Protein AF-0000000077092353 (afdb_homodimer)

Organism: NCBI:txid85056

Foldseek 3Di:
DKDKKWFWWLQAAPRDTDIDIDIADDAEQQKWKWFWFKFWDDVVQLCQSNCLQHLFDPRAADTFLTKGFTCDHHNNYDPDDGGAIKTAGFFQFAPCPDPCNVVLFRCVHPVHTHTQFRGADPPDRHTHYHSSIRMHMGGNLRMAHFQPVADRQLASLCRFLVQLLLVVCVVLPQAAPAEEEEEDDASNRLNNLQLSVLRNYAYEYEDQDPVCVVVSVVSPHPYYANLPDPVSLVVLFQPHQEYEYADQAADECLSVLRNHHQQHEYEYSHHYSDYHDDDDPCSCVVRVYYYYYTYGGGSVSSNVSSVSCSVVVDGADEDEDESVCVSVVSVCVVVCNTRHIYMYRSVRSVD/DKDKKWFWWLQAAPRDTDIDIDIADDAEQQKWKWFWFKFWDDVVQLCLSNCLQHLFDPRAADTFLTKGFTCDHHNNYDPDDGGAIKTAGFFQFAPCPDPCNVVLFRCVHPVHTHTQFRGADPPDRHTHYHSSIRMHMGGNLRMAHFQPVADRQLASLCRFLVQLLLVVCVVLPQAAPAEEEEEDDAQNRLNNLLLSVLRNYAYEYEDQDPVCQVVSVVSPHPYYANLPDPVSLVVLFQPHQEYEYADQAADECLSVLRNHHQQHEYEYSHHYSDHHDDDDPCSCVVRVYYYYYTYGGGRVSSNVSSVSCSVVVDGADEDEDESVCVSVVSVCVVVSNTRHIYMYRSVRSVD

pLDDT: mean 97.1, std 2.72, range [76.69, 98.94]

Sequence (702 aa):
MATNAKGYAAPSAKAPLAPFSFQRRAVGADDVSIKILFCGVCHSDIHQARDEWGGSLFPMVPGHEIVGQVTSVGANVKKFKVGDTAGVGCMVDSCEKCVECKKGLEQFCVEGSTSTYGSRARGSNEPTYGGYSDHIVVKESFVLRIPSNLNLAATAPLLCAGITTYSPLRHWGTKAGTKVGVVGLGGLGHMAVKIAKAMGAEVTVFTTSESKREAARLLGADHVIISKDPEQMKAVKNTLNLIIDTVGNTHDLSPYINALTTDGVHVLVGLPENPNPPVSSYLLIRGRKSISGSLIGGIPETQEMLDFCGKHNIVSDIELISMDYINTAYERVTKSDVRYRFVIDMATIGQMATNAKGYAAPSAKAPLAPFSFQRRAVGADDVSIKILFCGVCHSDIHQARDEWGGSLFPMVPGHEIVGQVTSVGANVKKFKVGDTAGVGCMVDSCEKCVECKKGLEQFCVEGSTSTYGSRARGSNEPTYGGYSDHIVVKESFVLRIPSNLNLAATAPLLCAGITTYSPLRHWGTKAGTKVGVVGLGGLGHMAVKIAKAMGAEVTVFTTSESKREAARLLGADHVIISKDPEQMKAVKNTLNLIIDTVGNTHDLSPYINALTTDGVHVLVGLPENPNPPVSSYLLIRGRKSISGSLIGGIPETQEMLDFCGKHNIVSDIELISMDYINTAYERVTKSDVRYRFVIDMATIGQ

Solvent-accessible surface area (backbone atoms only — not comparable to full-atom values): 34807 Å² total; per-residue (Å²): 107,65,40,86,36,49,30,36,22,20,65,40,70,65,41,70,66,36,84,39,77,49,77,41,70,42,73,42,50,50,16,32,29,32,40,35,45,25,22,23,60,54,70,65,44,52,37,46,44,44,35,65,81,58,85,58,49,68,68,28,25,43,28,35,11,26,25,26,33,27,70,42,65,19,84,68,47,78,91,66,52,70,70,38,58,35,29,36,26,56,43,44,48,51,76,69,68,43,77,35,25,70,71,39,29,32,68,52,21,83,85,45,47,25,37,26,32,63,32,47,41,87,99,52,83,47,68,29,60,19,39,43,25,45,50,49,68,38,38,48,86,38,51,35,74,57,52,82,88,48,61,62,65,30,41,12,40,36,42,44,35,36,22,35,39,45,38,54,42,57,74,74,60,60,27,70,76,37,29,35,32,33,35,36,80,44,53,41,23,51,40,35,39,40,52,41,36,72,46,40,27,47,32,33,36,35,34,85,51,75,84,46,46,63,57,41,44,75,49,51,35,74,40,73,37,46,68,81,38,66,68,55,48,59,72,41,47,48,60,23,48,35,31,48,31,44,48,44,59,62,51,77,55,57,73,60,56,51,18,29,24,73,64,8,37,40,30,34,58,29,67,36,87,50,58,34,63,57,59,53,54,62,69,22,17,68,34,36,16,32,44,32,16,34,44,63,45,15,59,61,53,37,44,49,46,42,52,50,25,47,76,67,70,56,64,52,56,58,43,82,38,49,46,80,45,46,64,59,49,55,56,29,53,79,64,69,59,60,66,36,30,45,25,30,38,36,86,31,63,86,97,108,63,43,87,36,51,31,38,21,20,66,39,71,67,41,69,65,38,84,39,78,49,78,40,71,43,73,43,50,49,16,33,27,29,40,35,45,24,22,20,61,53,71,66,43,53,38,46,43,44,37,66,80,59,85,58,50,69,68,28,24,44,30,36,11,26,24,27,34,27,70,42,64,19,85,69,46,79,90,66,52,67,69,38,60,34,29,36,28,55,43,45,50,50,76,67,68,42,77,35,24,70,72,39,29,33,68,54,21,82,84,44,46,25,36,26,33,63,31,47,41,86,98,51,84,48,68,29,59,19,39,43,26,45,52,51,70,38,38,49,87,37,52,35,76,58,53,83,88,50,62,60,65,32,41,11,41,37,42,43,35,37,23,35,39,46,37,53,41,58,74,73,60,59,28,70,77,35,30,35,32,34,34,37,79,42,54,42,22,52,41,35,39,39,51,42,37,74,45,40,28,47,31,34,36,34,34,85,51,77,84,46,46,64,59,42,43,73,50,50,33,74,39,74,36,46,67,81,37,65,69,55,49,59,71,40,47,48,61,22,48,35,31,48,31,44,47,45,59,64,52,77,57,57,74,60,57,52,20,29,24,74,65,9,38,42,31,34,60,29,66,36,86,50,59,33,63,58,60,52,53,62,70,22,17,69,33,35,17,32,45,32,17,35,43,62,47,16,56,63,52,37,45,52,44,41,51,51,27,48,76,67,69,57,64,53,57,60,43,81,38,48,46,78,45,46,65,59,50,54,54,28,53,78,66,69,60,58,66,36,31,46,25,31,39,36,85,31,62,87,95

Radius of gyration: 29.46 Å; Cα contacts (8 Å, |Δi|>4): 1839; chains: 2; bounding box: 55×90×65 Å

Structure (mmCIF, N/CA/C/O backbone):
data_AF-0000000077092353-model_v1
#
loop_
_entity.id
_entity.type
_entity.pdbx_description
1 polymer 'NADP-dependent alcohol hydrogenase, putative'
#
loop_
_atom_site.group_PDB
_atom_site.id
_atom_site.type_symbol
_atom_site.label_atom_id
_atom_site.label_alt_id
_atom_site.label_comp_id
_atom_site.label_asym_id
_atom_site.label_entity_id
_atom_site.label_seq_id
_atom_site.pdbx_PDB_ins_code
_atom_site.Cartn_x
_atom_site.Cartn_y
_atom_site.Cartn_z
_atom_site.occupancy
_atom_site.B_iso_or_equiv
_atom_site.auth_seq_id
_atom_site.auth_comp_id
_atom_site.auth_asym_id
_atom_site.auth_atom_id
_atom_site.pdbx_PDB_model_num
ATOM 1 N N . MET A 1 1 ? 15.68 43.375 14.664 1 88.12 1 MET A N 1
ATOM 2 C CA . MET A 1 1 ? 15.969 42.875 15.992 1 88.12 1 MET A CA 1
ATOM 3 C C . MET A 1 1 ? 14.93 41.844 16.422 1 88.12 1 MET A C 1
ATOM 5 O O . MET A 1 1 ? 13.812 41.844 15.898 1 88.12 1 MET A O 1
ATOM 9 N N . ALA A 1 2 ? 15.312 40.969 17.297 1 92.81 2 ALA A N 1
ATOM 10 C CA . ALA A 1 2 ? 14.344 40.031 17.875 1 92.81 2 ALA A CA 1
ATOM 11 C C . ALA A 1 2 ? 13.211 40.812 18.562 1 92.81 2 ALA A C 1
ATOM 13 O O . ALA A 1 2 ? 13.375 41.969 18.953 1 92.81 2 ALA A O 1
ATOM 14 N N . THR A 1 3 ? 12.023 40.156 18.578 1 95.56 3 THR A N 1
ATOM 15 C CA . THR A 1 3 ? 10.859 40.812 19.188 1 95.56 3 THR A CA 1
ATOM 16 C C . THR A 1 3 ? 10.281 39.938 20.297 1 95.56 3 THR A C 1
ATOM 18 O O . THR A 1 3 ? 10.359 38.719 20.234 1 95.56 3 THR A O 1
ATOM 21 N N . ASN A 1 4 ? 9.68 40.656 21.312 1 96.62 4 ASN A N 1
ATOM 22 C CA . ASN A 1 4 ? 8.992 39.938 22.375 1 96.62 4 ASN A CA 1
ATOM 23 C C . ASN A 1 4 ? 7.645 39.375 21.906 1 96.62 4 ASN A C 1
ATOM 25 O O . ASN A 1 4 ? 6.852 40.094 21.297 1 96.62 4 ASN A O 1
ATOM 29 N N . ALA A 1 5 ? 7.469 38.094 22.172 1 96.94 5 ALA A N 1
ATOM 30 C CA . ALA A 1 5 ? 6.211 37.438 21.797 1 96.94 5 ALA A CA 1
ATOM 31 C C . ALA A 1 5 ? 5.484 36.906 23.031 1 96.94 5 ALA A C 1
ATOM 33 O O . ALA A 1 5 ? 6.117 36.5 24 1 96.94 5 ALA A O 1
ATOM 34 N N . LYS A 1 6 ? 4.176 36.969 22.953 1 97.31 6 LYS A N 1
ATOM 35 C CA . LYS A 1 6 ? 3.301 36.375 23.969 1 97.31 6 LYS A CA 1
ATOM 36 C C . LYS A 1 6 ? 2.568 35.156 23.391 1 97.31 6 LYS A C 1
ATOM 38 O O . LYS A 1 6 ? 2.127 35.188 22.25 1 97.31 6 LYS A O 1
ATOM 43 N N . GLY A 1 7 ? 2.52 34.125 24.219 1 97.69 7 GLY A N 1
ATOM 44 C CA . GLY A 1 7 ? 1.808 32.906 23.812 1 97.69 7 GLY A CA 1
ATOM 45 C C . GLY A 1 7 ? 1.433 32.031 24.984 1 97.69 7 GLY A C 1
ATOM 46 O O . GLY A 1 7 ? 1.401 32.469 26.125 1 97.69 7 GLY A O 1
ATOM 47 N N . TYR A 1 8 ? 0.922 30.875 24.672 1 98.56 8 TYR A N 1
ATOM 48 C CA . TYR A 1 8 ? 0.67 29.797 25.625 1 98.56 8 TYR A CA 1
ATOM 49 C C . TYR A 1 8 ? 1.599 28.609 25.359 1 98.56 8 TYR A C 1
ATOM 51 O O . TYR A 1 8 ? 1.812 28.219 24.219 1 98.56 8 TYR A O 1
ATOM 59 N N . ALA A 1 9 ? 2.207 28.109 26.422 1 98.56 9 ALA A N 1
ATOM 60 C CA . ALA A 1 9 ? 3.141 26.984 26.297 1 98.56 9 ALA A CA 1
ATOM 61 C C . ALA A 1 9 ? 2.83 25.891 27.297 1 98.56 9 ALA A C 1
ATOM 63 O O . ALA A 1 9 ? 2.273 26.156 28.359 1 98.56 9 ALA A O 1
ATOM 64 N N . ALA A 1 10 ? 3.041 24.672 26.891 1 98.69 10 ALA A N 1
ATOM 65 C CA . ALA A 1 10 ? 3.209 23.578 27.844 1 98.69 10 ALA A CA 1
ATOM 66 C C . ALA A 1 10 ? 4.609 23.594 28.453 1 98.69 10 ALA A C 1
ATOM 68 O O . ALA A 1 10 ? 5.602 23.406 27.75 1 98.69 10 ALA A O 1
ATOM 69 N N . PRO A 1 11 ? 4.703 23.812 29.75 1 98.31 11 PRO A N 1
ATOM 70 C CA . PRO A 1 11 ? 6.043 23.891 30.328 1 98.31 11 PRO A CA 1
ATOM 71 C C . PRO A 1 11 ? 6.738 22.531 30.391 1 98.31 11 PRO A C 1
ATOM 73 O O . PRO A 1 11 ? 7.969 22.453 30.391 1 98.31 11 PRO A O 1
ATOM 76 N N . SER A 1 12 ? 5.969 21.484 30.531 1 97.75 12 SER A N 1
ATOM 77 C CA . SER A 1 12 ? 6.438 20.094 30.562 1 97.75 12 SER A CA 1
ATOM 78 C C . SER A 1 12 ? 5.375 19.141 30.016 1 97.75 12 SER A C 1
ATOM 80 O O . SER A 1 12 ? 4.234 19.547 29.781 1 97.75 12 SER A O 1
ATOM 82 N N . ALA A 1 13 ? 5.738 17.938 29.781 1 97.5 13 ALA A N 1
ATOM 83 C CA . ALA A 1 13 ? 4.809 16.938 29.266 1 97.5 13 ALA A CA 1
ATOM 84 C C . ALA A 1 13 ? 3.559 16.844 30.141 1 97.5 13 ALA A C 1
ATOM 86 O O . ALA A 1 13 ? 3.654 16.734 31.359 1 97.5 13 ALA A O 1
ATOM 87 N N . LYS A 1 14 ? 2.395 16.953 29.672 1 94.44 14 LYS A N 1
ATOM 88 C CA . LYS A 1 14 ? 1.089 16.75 30.297 1 94.44 14 LYS A CA 1
ATOM 89 C C . LYS A 1 14 ? 0.71 17.953 31.156 1 94.44 14 LYS A C 1
ATOM 91 O O . LYS A 1 14 ? -0.398 18 31.703 1 94.44 14 LYS A O 1
ATOM 96 N N . ALA A 1 15 ? 1.616 18.891 31.25 1 98.06 15 ALA A N 1
ATOM 97 C CA . ALA A 1 15 ? 1.253 20.109 31.984 1 98.06 15 ALA A CA 1
ATOM 98 C C . ALA A 1 15 ? 0.26 20.953 31.188 1 98.06 15 ALA A C 1
ATOM 100 O O . ALA A 1 15 ? 0.341 21.031 29.969 1 98.06 15 ALA A O 1
ATOM 101 N N . PRO A 1 16 ? -0.647 21.594 31.938 1 98 16 PRO A N 1
ATOM 102 C CA . PRO A 1 16 ? -1.563 22.484 31.219 1 98 16 PRO A CA 1
ATOM 103 C C . PRO A 1 16 ? -0.845 23.656 30.531 1 98 16 PRO A C 1
ATOM 105 O O . PRO A 1 16 ? 0.17 24.141 31.047 1 98 16 PRO A O 1
ATOM 108 N N . LEU A 1 17 ? -1.395 24.062 29.469 1 98.44 17 LEU A N 1
ATOM 109 C CA . LEU A 1 17 ? -0.871 25.25 28.797 1 98.44 17 LEU A CA 1
ATOM 110 C C . LEU A 1 17 ? -1.058 26.484 29.656 1 98.44 17 LEU A C 1
ATOM 112 O O . LEU A 1 17 ? -2.088 26.641 30.312 1 98.44 17 LEU A O 1
ATOM 116 N N . ALA A 1 18 ? -0.06 27.328 29.625 1 97.56 18 ALA A N 1
ATOM 117 C CA . ALA A 1 18 ? -0.072 28.547 30.438 1 97.56 18 ALA A CA 1
ATOM 118 C C . ALA A 1 18 ? 0.568 29.703 29.672 1 97.56 18 ALA A C 1
ATOM 120 O O . ALA A 1 18 ? 1.308 29.5 28.719 1 97.56 18 ALA A O 1
ATOM 121 N N . PRO A 1 19 ? 0.219 30.938 30.094 1 97.69 19 PRO A N 1
ATOM 122 C CA . PRO A 1 19 ? 0.863 32.094 29.453 1 97.69 19 PRO A CA 1
ATOM 123 C C . PRO A 1 19 ? 2.387 31.984 29.469 1 97.69 19 PRO A C 1
ATOM 125 O O . PRO A 1 19 ? 2.975 31.531 30.453 1 97.69 19 PRO A O 1
ATOM 128 N N . PHE A 1 20 ? 2.967 32.375 28.422 1 97.62 20 PHE A N 1
ATOM 129 C CA . PHE A 1 20 ? 4.402 32.25 28.203 1 97.62 20 PHE A CA 1
ATOM 130 C C . PHE A 1 20 ? 4.941 33.406 27.359 1 97.62 20 PHE A C 1
ATOM 132 O O . PHE A 1 20 ? 4.344 33.75 26.344 1 97.62 20 PHE A O 1
ATOM 139 N N . SER A 1 21 ? 6.023 34.031 27.828 1 97.5 21 SER A N 1
ATOM 140 C CA . SER A 1 21 ? 6.719 35.062 27.062 1 97.5 21 SER A CA 1
ATOM 141 C C . SER A 1 21 ? 8.039 34.531 26.516 1 97.5 21 SER A C 1
ATOM 143 O O . SER A 1 21 ? 8.781 33.844 27.203 1 97.5 21 SER A O 1
ATOM 145 N N . PHE A 1 22 ? 8.273 34.875 25.281 1 96.75 22 PHE A N 1
ATOM 146 C CA . PHE A 1 22 ? 9.492 34.406 24.641 1 96.75 22 PHE A CA 1
ATOM 147 C C . PHE A 1 22 ? 9.922 35.375 23.547 1 96.75 22 PHE A C 1
ATOM 149 O O . PHE A 1 22 ? 9.281 36.406 23.344 1 96.75 22 PHE A O 1
ATOM 156 N N . GLN A 1 23 ? 11.039 35.062 22.891 1 95.62 23 GLN A N 1
ATOM 157 C CA . GLN A 1 23 ? 11.539 35.938 21.828 1 95.62 23 GLN A CA 1
ATOM 158 C C . GLN A 1 23 ? 11.352 35.281 20.469 1 95.62 23 GLN A C 1
ATOM 160 O O . GLN A 1 23 ? 11.531 34.062 20.312 1 95.62 23 GLN A O 1
ATOM 165 N N . ARG A 1 24 ? 10.898 36.125 19.484 1 96.19 24 ARG A N 1
ATOM 166 C CA . ARG A 1 24 ? 10.945 35.75 18.078 1 96.19 24 ARG A CA 1
ATOM 167 C C . ARG A 1 24 ? 12.164 36.375 17.406 1 96.19 24 ARG A C 1
ATOM 169 O O . ARG A 1 24 ? 12.531 37.5 17.672 1 96.19 24 ARG A O 1
ATOM 176 N N . ARG A 1 25 ? 12.766 35.625 16.562 1 94.81 25 ARG A N 1
ATOM 177 C CA . ARG A 1 25 ? 13.945 36.094 15.852 1 94.81 25 ARG A CA 1
ATOM 178 C C . ARG A 1 25 ? 13.594 37.312 14.992 1 94.81 25 ARG A C 1
ATOM 180 O O . ARG A 1 25 ? 12.43 37.531 14.648 1 94.81 25 ARG A O 1
ATOM 187 N N . ALA A 1 26 ? 14.633 38.094 14.68 1 95.88 26 ALA A N 1
ATOM 188 C CA . ALA A 1 26 ? 14.469 39.219 13.773 1 95.88 26 ALA A CA 1
ATOM 189 C C . ALA A 1 26 ? 14.07 38.75 12.375 1 95.88 26 ALA A C 1
ATOM 191 O O . ALA A 1 26 ? 14.406 37.625 11.969 1 95.88 26 ALA A O 1
ATOM 192 N N . VAL A 1 27 ? 13.344 39.594 11.703 1 97.75 27 VAL A N 1
ATOM 193 C CA . VAL A 1 27 ? 12.977 39.344 10.32 1 97.75 27 VAL A CA 1
ATOM 194 C C . VAL A 1 27 ? 14.211 39.406 9.422 1 97.75 27 VAL A C 1
ATOM 196 O O . VAL A 1 27 ? 14.789 40.469 9.234 1 97.75 27 VAL A O 1
ATOM 199 N N . GLY A 1 28 ? 14.633 38.281 8.906 1 97.06 28 GLY A N 1
ATOM 200 C CA . GLY A 1 28 ? 15.758 38.25 7.984 1 97.06 28 GLY A CA 1
ATOM 201 C C . GLY A 1 28 ? 15.391 38.656 6.574 1 97.06 28 GLY A C 1
ATOM 202 O O . GLY A 1 28 ? 14.227 38.969 6.297 1 97.06 28 GLY A O 1
ATOM 203 N N . ALA A 1 29 ? 16.312 38.594 5.664 1 98 29 ALA A N 1
ATOM 204 C CA . ALA A 1 29 ? 16.156 39.094 4.301 1 98 29 ALA A CA 1
ATOM 205 C C . ALA A 1 29 ? 15.086 38.312 3.551 1 98 29 ALA A C 1
ATOM 207 O O . ALA A 1 29 ? 14.406 38.844 2.676 1 98 29 ALA A O 1
ATOM 208 N N . ASP A 1 30 ? 14.859 37.094 3.936 1 98.12 30 ASP A N 1
ATOM 209 C CA . ASP A 1 30 ? 13.938 36.219 3.197 1 98.12 30 ASP A CA 1
ATOM 210 C C . ASP A 1 30 ? 12.695 35.906 4.027 1 98.12 30 ASP A C 1
ATOM 212 O O . ASP A 1 30 ? 11.961 34.969 3.721 1 98.12 30 ASP A O 1
ATOM 216 N N . ASP A 1 31 ? 12.5 36.656 5.098 1 98.38 31 ASP A N 1
ATOM 217 C CA . ASP A 1 31 ? 11.484 36.312 6.082 1 98.38 31 ASP A CA 1
ATOM 218 C C . ASP A 1 31 ? 10.258 37.188 5.961 1 98.38 31 ASP A C 1
ATOM 220 O O . ASP A 1 31 ? 10.336 38.281 5.387 1 98.38 31 ASP A O 1
ATOM 224 N N . VAL A 1 32 ? 9.219 36.688 6.488 1 98.75 32 VAL A N 1
ATOM 225 C CA . VAL A 1 32 ? 7.945 37.406 6.648 1 98.75 32 VAL A CA 1
ATOM 226 C C . VAL A 1 32 ? 7.488 37.312 8.102 1 98.75 32 VAL A C 1
ATOM 228 O O . VAL A 1 32 ? 7.527 36.25 8.719 1 98.75 32 VAL A O 1
ATOM 231 N N . SER A 1 33 ? 7.137 38.438 8.664 1 98.75 33 SER A N 1
ATOM 232 C CA . SER A 1 33 ? 6.496 38.438 9.977 1 98.75 33 SER A CA 1
ATOM 233 C C . SER A 1 33 ? 4.977 38.531 9.852 1 98.75 33 SER A C 1
ATOM 235 O O . SER A 1 33 ? 4.453 39.312 9.07 1 98.75 33 SER A O 1
ATOM 237 N N . ILE A 1 34 ? 4.289 37.719 10.602 1 98.88 34 ILE A N 1
ATOM 238 C CA . ILE A 1 34 ? 2.838 37.594 10.508 1 98.88 34 ILE A CA 1
ATOM 239 C C . ILE A 1 34 ? 2.221 37.781 11.891 1 98.88 34 ILE A C 1
ATOM 241 O O . ILE A 1 34 ? 2.557 37.062 12.836 1 98.88 34 ILE A O 1
ATOM 245 N N . LYS A 1 35 ? 1.374 38.781 12.008 1 98.88 35 LYS A N 1
ATOM 246 C CA . LYS A 1 35 ? 0.484 38.812 13.164 1 98.88 35 LYS A CA 1
ATOM 247 C C . LYS A 1 35 ? -0.569 37.719 13.086 1 98.88 35 LYS A C 1
ATOM 249 O O . LYS A 1 35 ? -1.378 37.688 12.156 1 98.88 35 LYS A O 1
ATOM 254 N N . ILE A 1 36 ? -0.532 36.844 14.047 1 98.88 36 ILE A N 1
ATOM 255 C CA . ILE A 1 36 ? -1.439 35.688 14 1 98.88 36 ILE A CA 1
ATOM 256 C C . ILE A 1 36 ? -2.84 36.125 14.422 1 98.88 36 ILE A C 1
ATOM 258 O O . ILE A 1 36 ? -3.021 36.688 15.508 1 98.88 36 ILE A O 1
ATOM 262 N N . LEU A 1 37 ? -3.777 35.875 13.57 1 98.88 37 LEU A N 1
ATOM 263 C CA . LEU A 1 37 ? -5.16 36.219 13.867 1 98.88 37 LEU A CA 1
ATOM 264 C C . LEU A 1 37 ? -5.938 35.031 14.383 1 98.88 37 LEU A C 1
ATOM 266 O O . LEU A 1 37 ? -6.711 35.156 15.336 1 98.88 37 LEU A O 1
ATOM 270 N N . PHE A 1 38 ? -5.777 33.875 13.75 1 98.94 38 PHE A N 1
ATOM 271 C CA . PHE A 1 38 ? -6.418 32.625 14.156 1 98.94 38 PHE A CA 1
ATOM 272 C C . PHE A 1 38 ? -5.438 31.469 14.078 1 98.94 38 PHE A C 1
ATOM 274 O O . PHE A 1 38 ? -4.523 31.484 13.25 1 98.94 38 PHE A O 1
ATOM 281 N N . CYS A 1 39 ? -5.594 30.5 14.922 1 98.88 39 CYS A N 1
ATOM 282 C CA . CYS A 1 39 ? -4.82 29.266 14.906 1 98.88 39 CYS A CA 1
ATOM 283 C C . CYS A 1 39 ? -5.695 28.062 15.25 1 98.88 39 CYS A C 1
ATOM 285 O O . CYS A 1 39 ? -6.379 28.062 16.281 1 98.88 39 CYS A O 1
ATOM 287 N N . GLY A 1 40 ? -5.668 27.078 14.398 1 98.75 40 GLY A N 1
ATOM 288 C CA . GLY A 1 40 ? -6.438 25.875 14.672 1 98.75 40 GLY A CA 1
ATOM 289 C C . GLY A 1 40 ? -5.832 25.016 15.766 1 98.75 40 GLY A C 1
ATOM 290 O O . GLY A 1 40 ? -4.656 25.156 16.109 1 98.75 40 GLY A O 1
ATOM 291 N N . VAL A 1 41 ? -6.66 24.172 16.359 1 98.5 41 VAL A N 1
ATOM 292 C CA . VAL A 1 41 ? -6.254 23.156 17.344 1 98.5 41 VAL A CA 1
ATOM 293 C C . VAL A 1 41 ? -6.305 21.781 16.703 1 98.5 41 VAL A C 1
ATOM 295 O O . VAL A 1 41 ? -7.355 21.344 16.219 1 98.5 41 VAL A O 1
ATOM 298 N N . CYS A 1 42 ? -5.211 21.094 16.703 1 96.44 42 CYS A N 1
ATOM 299 C CA . CYS A 1 42 ? -5.113 19.781 16.094 1 96.44 42 CYS A CA 1
ATOM 300 C C . CYS A 1 42 ? -4.797 18.719 17.141 1 96.44 42 CYS A C 1
ATOM 302 O O . CYS A 1 42 ? -4.219 19.016 18.188 1 96.44 42 CYS A O 1
ATOM 304 N N . HIS A 1 43 ? -5.164 17.469 16.828 1 94.81 43 HIS A N 1
ATOM 305 C CA . HIS A 1 43 ? -4.805 16.359 17.703 1 94.81 43 HIS A CA 1
ATOM 306 C C . HIS A 1 43 ? -3.293 16.25 17.875 1 94.81 43 HIS A C 1
ATOM 308 O O . HIS A 1 43 ? -2.811 15.867 18.938 1 94.81 43 HIS A O 1
ATOM 314 N N . SER A 1 44 ? -2.58 16.531 16.891 1 95.12 44 SER A N 1
ATOM 315 C CA . SER A 1 44 ? -1.126 16.469 16.984 1 95.12 44 SER A CA 1
ATOM 316 C C . SER A 1 44 ? -0.601 17.438 18.031 1 95.12 44 SER A C 1
ATOM 318 O O . SER A 1 44 ? 0.418 17.188 18.688 1 95.12 44 SER A O 1
ATOM 320 N N . ASP A 1 45 ? -1.266 18.594 18.234 1 97.62 45 ASP A N 1
ATOM 321 C CA . ASP A 1 45 ? -0.882 19.516 19.297 1 97.62 45 ASP A CA 1
ATOM 322 C C . ASP A 1 45 ? -0.962 18.828 20.656 1 97.62 45 ASP A C 1
ATOM 324 O O . ASP A 1 45 ? -0.077 19.016 21.5 1 97.62 45 ASP A O 1
ATOM 328 N N . ILE A 1 46 ? -1.983 18.094 20.781 1 96.56 46 ILE A N 1
ATOM 329 C CA . ILE A 1 46 ? -2.244 17.406 22.062 1 96.56 46 ILE A CA 1
ATOM 330 C C . ILE A 1 46 ? -1.225 16.297 22.266 1 96.56 46 ILE A C 1
ATOM 332 O O . ILE A 1 46 ? -0.597 16.203 23.328 1 96.56 46 ILE A O 1
ATOM 336 N N . HIS A 1 47 ? -1.031 15.469 21.219 1 94.62 47 HIS A N 1
ATOM 337 C CA . HIS A 1 47 ? -0.055 14.383 21.297 1 94.62 47 HIS A CA 1
ATOM 338 C C . HIS A 1 47 ? 1.332 14.922 21.641 1 94.62 47 HIS A C 1
ATOM 340 O O . HIS A 1 47 ? 2.051 14.328 22.453 1 94.62 47 HIS A O 1
ATOM 346 N N . GLN A 1 48 ? 1.687 16 21.047 1 96.62 48 GLN A N 1
ATOM 347 C CA . GLN A 1 48 ? 3.002 16.594 21.266 1 96.62 48 GLN A CA 1
ATOM 348 C C . GLN A 1 48 ? 3.1 17.219 22.656 1 96.62 48 GLN A C 1
ATOM 350 O O . GLN A 1 48 ? 4.086 17.016 23.375 1 96.62 48 GLN A O 1
ATOM 355 N N . ALA A 1 49 ? 2.098 17.938 23.047 1 97.88 49 ALA A N 1
ATOM 356 C CA . ALA A 1 49 ? 2.098 18.594 24.359 1 97.88 49 ALA A CA 1
ATOM 357 C C . ALA A 1 49 ? 2.141 17.562 25.484 1 97.88 49 ALA A C 1
ATOM 359 O O . ALA A 1 49 ? 2.688 17.828 26.562 1 97.88 49 ALA A O 1
ATOM 360 N N . ARG A 1 50 ? 1.603 16.391 25.203 1 96.88 50 ARG A N 1
ATOM 361 C CA . ARG A 1 50 ? 1.56 15.328 26.203 1 96.88 50 ARG A CA 1
ATOM 362 C C . ARG A 1 50 ? 2.699 14.336 26 1 96.88 50 ARG A C 1
ATOM 364 O O . ARG A 1 50 ? 2.805 13.344 26.734 1 96.88 50 ARG A O 1
ATOM 371 N N . ASP A 1 51 ? 3.496 14.477 25 1 96.88 51 ASP A N 1
ATOM 372 C CA . ASP A 1 51 ? 4.633 13.633 24.641 1 96.88 51 ASP A CA 1
ATOM 373 C C . ASP A 1 51 ? 4.203 12.18 24.453 1 96.88 51 ASP A C 1
ATOM 375 O O . ASP A 1 51 ? 4.891 11.266 24.906 1 96.88 51 ASP A O 1
ATOM 379 N N . GLU A 1 52 ? 3.082 12.023 23.828 1 91.44 52 GLU A N 1
ATOM 380 C CA . GLU A 1 52 ? 2.52 10.68 23.672 1 91.44 52 GLU A CA 1
ATOM 381 C C . GLU A 1 52 ? 3.254 9.906 22.578 1 91.44 52 GLU A C 1
ATOM 383 O O . GLU A 1 52 ? 3.205 8.68 22.547 1 91.44 52 GLU A O 1
ATOM 388 N N . TRP A 1 53 ? 3.938 10.578 21.672 1 89.44 53 TRP A N 1
ATOM 389 C CA . TRP A 1 53 ? 4.73 9.938 20.641 1 89.44 53 TRP A CA 1
ATOM 390 C C . TRP A 1 53 ? 6.203 9.891 21.016 1 89.44 53 TRP A C 1
ATOM 392 O O . TRP A 1 53 ? 7.023 9.312 20.297 1 89.44 53 TRP A O 1
ATOM 402 N N . GLY A 1 54 ? 6.566 10.555 22.156 1 90.56 54 GLY A N 1
ATOM 403 C CA . GLY A 1 54 ? 7.949 10.641 22.594 1 90.56 54 GLY A CA 1
ATOM 404 C C . GLY A 1 54 ? 8.75 11.695 21.859 1 90.56 54 GLY A C 1
ATOM 405 O O . GLY A 1 54 ? 8.438 12.016 20.703 1 90.56 54 GLY A O 1
ATOM 406 N N . GLY A 1 55 ? 9.734 12.367 22.5 1 93.12 55 GLY A N 1
ATOM 407 C CA . GLY A 1 55 ? 10.703 13.234 21.828 1 93.12 55 GLY A CA 1
ATOM 408 C C . GLY A 1 55 ? 10.266 14.688 21.797 1 93.12 55 GLY A C 1
ATOM 409 O O . GLY A 1 55 ? 10.914 15.508 21.141 1 93.12 55 GLY A O 1
ATOM 410 N N . SER A 1 56 ? 9.242 15.031 22.469 1 96.44 56 SER A N 1
ATOM 411 C CA . SER A 1 56 ? 8.789 16.422 22.469 1 96.44 56 SER A CA 1
ATOM 412 C C . SER A 1 56 ? 9.805 17.328 23.141 1 96.44 56 SER A C 1
ATOM 414 O O . SER A 1 56 ? 10.531 16.906 24.047 1 96.44 56 SER A O 1
ATOM 416 N N . LEU A 1 57 ? 9.82 18.547 22.719 1 97.38 57 LEU A N 1
ATOM 417 C CA . LEU A 1 57 ? 10.688 19.578 23.297 1 97.38 57 LEU A CA 1
ATOM 418 C C . LEU A 1 57 ? 9.875 20.547 24.141 1 97.38 57 LEU A C 1
ATOM 420 O O . LEU A 1 57 ? 8.828 21.031 23.703 1 97.38 57 LEU A O 1
ATOM 424 N N . PHE A 1 58 ? 10.43 20.812 25.359 1 97.56 58 PHE A N 1
ATOM 425 C CA . PHE A 1 58 ? 9.75 21.734 26.25 1 97.56 58 PHE A CA 1
ATOM 426 C C . PHE A 1 58 ? 10.68 22.844 26.703 1 97.56 58 PHE A C 1
ATOM 428 O O . PHE A 1 58 ? 11.898 22.656 26.75 1 97.56 58 PHE A O 1
ATOM 435 N N . PRO A 1 59 ? 10.086 24.078 27.125 1 97.88 59 PRO A N 1
ATOM 436 C CA . PRO A 1 59 ? 8.672 24.453 26.953 1 97.88 59 PRO A CA 1
ATOM 437 C C . PRO A 1 59 ? 8.242 24.453 25.484 1 97.88 59 PRO A C 1
ATOM 439 O O . PRO A 1 59 ? 9.047 24.75 24.609 1 97.88 59 PRO A O 1
ATOM 442 N N . MET A 1 60 ? 6.957 24.078 25.266 1 98.5 60 MET A N 1
ATOM 443 C CA . MET A 1 60 ? 6.426 23.953 23.906 1 98.5 60 MET A CA 1
ATOM 444 C C . MET A 1 60 ? 5.281 24.938 23.688 1 98.5 60 MET A C 1
ATOM 446 O O . MET A 1 60 ? 4.336 25 24.469 1 98.5 60 MET A O 1
ATOM 450 N N . VAL A 1 61 ? 5.375 25.781 22.656 1 98.69 61 VAL A N 1
ATOM 451 C CA . VAL A 1 61 ? 4.246 26.547 22.156 1 98.69 61 VAL A CA 1
ATOM 452 C C . VAL A 1 61 ? 3.631 25.859 20.938 1 98.69 61 VAL A C 1
ATOM 454 O O . VAL A 1 61 ? 4.145 25.969 19.828 1 98.69 61 VAL A O 1
ATOM 457 N N . PRO A 1 62 ? 2.473 25.172 21.109 1 98.69 62 PRO A N 1
ATOM 458 C CA . PRO A 1 62 ? 1.897 24.422 20 1 98.69 62 PRO A CA 1
ATOM 459 C C . PRO A 1 62 ? 1.238 25.312 18.953 1 98.69 62 PRO A C 1
ATOM 461 O O . PRO A 1 62 ? 1.232 26.531 19.094 1 98.69 62 PRO A O 1
ATOM 464 N N . GLY A 1 63 ? 0.675 24.672 17.938 1 98.75 63 GLY A N 1
ATOM 465 C CA . GLY A 1 63 ? -0.101 25.344 16.891 1 98.75 63 GLY A CA 1
ATOM 466 C C . GLY A 1 63 ? 0.595 25.359 15.547 1 98.75 63 GLY A C 1
ATOM 467 O O . GLY A 1 63 ? 1.662 25.953 15.406 1 98.75 63 GLY A O 1
ATOM 468 N N . HIS A 1 64 ? -0.001 24.688 14.57 1 98.81 64 HIS A N 1
ATOM 469 C CA . HIS A 1 64 ? 0.606 24.672 13.242 1 98.81 64 HIS A CA 1
ATOM 470 C C . HIS A 1 64 ? -0.419 24.984 12.164 1 98.81 64 HIS A C 1
ATOM 472 O O . HIS A 1 64 ? -0.211 24.672 10.992 1 98.81 64 HIS A O 1
ATOM 478 N N . GLU A 1 65 ? -1.571 25.469 12.547 1 98.88 65 GLU A N 1
ATOM 479 C CA . GLU A 1 65 ? -2.633 25.922 11.648 1 98.88 65 GLU A CA 1
ATOM 480 C C . GLU A 1 65 ? -2.854 27.422 11.781 1 98.88 65 GLU A C 1
ATOM 482 O O . GLU A 1 65 ? -3.795 27.875 12.445 1 98.88 65 GLU A O 1
ATOM 487 N N . ILE A 1 66 ? -2.041 28.203 11.07 1 98.94 66 ILE A N 1
ATOM 488 C CA . ILE A 1 66 ? -1.919 29.625 11.367 1 98.94 66 ILE A CA 1
ATOM 489 C C . ILE A 1 66 ? -2.426 30.438 10.188 1 98.94 66 ILE A C 1
ATOM 491 O O . ILE A 1 66 ? -2.07 30.172 9.031 1 98.94 66 ILE A O 1
ATOM 495 N N . VAL A 1 67 ? -3.285 31.406 10.438 1 98.94 67 VAL A N 1
ATOM 496 C CA . VAL A 1 67 ? -3.613 32.469 9.469 1 98.94 67 VAL A CA 1
ATOM 497 C C . VAL A 1 67 ? -3.5 33.812 10.133 1 98.94 67 VAL A C 1
ATOM 499 O O . VAL A 1 67 ? -3.777 33.969 11.32 1 98.94 67 VAL A O 1
ATOM 502 N N . GLY A 1 68 ? -3.07 34.781 9.359 1 98.81 68 GLY A N 1
ATOM 503 C CA . GLY A 1 68 ? -2.873 36.094 9.93 1 98.81 68 GLY A CA 1
ATOM 504 C C . GLY A 1 68 ? -2.543 37.156 8.891 1 98.81 68 GLY A C 1
ATOM 505 O O . GLY A 1 68 ? -2.887 37 7.711 1 98.81 68 GLY A O 1
ATOM 506 N N . GLN A 1 69 ? -1.983 38.25 9.43 1 98.81 69 GLN A N 1
ATOM 507 C CA . GLN A 1 69 ? -1.678 39.406 8.594 1 98.81 69 GLN A CA 1
ATOM 508 C C . GLN A 1 69 ? -0.181 39.688 8.586 1 98.81 69 GLN A C 1
ATOM 510 O O . GLN A 1 69 ? 0.449 39.75 9.648 1 98.81 69 GLN A O 1
ATOM 515 N N . VAL A 1 70 ? 0.326 39.875 7.367 1 98.88 70 VAL A N 1
ATOM 516 C CA . VAL A 1 70 ? 1.738 40.219 7.227 1 98.88 70 VAL A CA 1
ATOM 517 C C . VAL A 1 70 ? 2 41.625 7.812 1 98.88 70 VAL A C 1
ATOM 519 O O . VAL A 1 70 ? 1.312 42.562 7.473 1 98.88 70 VAL A O 1
ATOM 522 N N . THR A 1 71 ? 3.008 41.719 8.648 1 98.75 71 THR A N 1
ATOM 523 C CA . THR A 1 71 ? 3.291 43 9.305 1 98.75 71 THR A CA 1
ATOM 524 C C . THR A 1 71 ? 4.664 43.5 8.891 1 98.75 71 THR A C 1
ATOM 526 O O . THR A 1 71 ? 4.945 44.719 9.039 1 98.75 71 THR A O 1
ATOM 529 N N . SER A 1 72 ? 5.578 42.688 8.477 1 98.5 72 SER A N 1
ATOM 530 C CA . SER A 1 72 ? 6.91 43.031 8.008 1 98.5 72 SER A CA 1
ATOM 531 C C . SER A 1 72 ? 7.457 42 7.031 1 98.5 72 SER A C 1
ATOM 533 O O . SER A 1 72 ? 7.113 40.812 7.117 1 98.5 72 SER A O 1
ATOM 535 N N . VAL A 1 73 ? 8.258 42.469 6.078 1 98.56 73 VAL A N 1
ATOM 536 C CA . VAL A 1 73 ? 8.875 41.562 5.117 1 98.56 73 VAL A CA 1
ATOM 537 C C . VAL A 1 73 ? 10.352 41.938 4.945 1 98.56 73 VAL A C 1
ATOM 539 O O . VAL A 1 73 ? 10.727 43.094 5.059 1 98.56 73 VAL A O 1
ATOM 542 N N . GLY A 1 74 ? 11.141 40.906 4.727 1 98.38 74 GLY A N 1
ATOM 543 C CA . GLY A 1 74 ? 12.547 41.125 4.43 1 98.38 74 GLY A CA 1
ATOM 544 C C . GLY A 1 74 ? 12.781 41.719 3.051 1 98.38 74 GLY A C 1
ATOM 545 O O . GLY A 1 74 ? 11.867 41.75 2.225 1 98.38 74 GLY A O 1
ATOM 546 N N . ALA A 1 75 ? 14.062 42.062 2.803 1 98.19 75 ALA A N 1
ATOM 547 C CA . ALA A 1 75 ? 14.43 42.812 1.603 1 98.19 75 ALA A CA 1
ATOM 548 C C . ALA A 1 75 ? 14.297 41.938 0.354 1 98.19 75 ALA A C 1
ATOM 550 O O . ALA A 1 75 ? 14.055 42.469 -0.742 1 98.19 75 ALA A O 1
ATOM 551 N N . ASN A 1 76 ? 14.398 40.625 0.483 1 98.44 76 ASN A N 1
ATOM 552 C CA . ASN A 1 76 ? 14.398 39.75 -0.671 1 98.44 76 ASN A CA 1
ATOM 553 C C . ASN A 1 76 ? 13.008 39.156 -0.93 1 98.44 76 ASN A C 1
ATOM 555 O O . ASN A 1 76 ? 12.805 38.438 -1.901 1 98.44 76 ASN A O 1
ATOM 559 N N . VAL A 1 77 ? 12.086 39.469 -0.026 1 98.62 77 VAL A N 1
ATOM 560 C CA . VAL A 1 77 ? 10.742 38.906 -0.141 1 98.62 77 VAL A CA 1
ATOM 561 C C . VAL A 1 77 ? 10.031 39.531 -1.347 1 98.62 77 VAL A C 1
ATOM 563 O O . VAL A 1 77 ? 10.078 40.75 -1.553 1 98.62 77 VAL A O 1
ATOM 566 N N . LYS A 1 78 ? 9.336 38.688 -2.18 1 98.12 78 LYS A N 1
ATOM 567 C CA . LYS A 1 78 ? 8.695 39.156 -3.404 1 98.12 78 LYS A CA 1
ATOM 568 C C . LYS A 1 78 ? 7.219 38.75 -3.441 1 98.12 78 LYS A C 1
ATOM 570 O O . LYS A 1 78 ? 6.41 39.438 -4.086 1 98.12 78 LYS A O 1
ATOM 575 N N . LYS A 1 79 ? 6.824 37.75 -2.799 1 97.88 79 LYS A N 1
ATOM 576 C CA . LYS A 1 79 ? 5.496 37.156 -2.953 1 97.88 79 LYS A CA 1
ATOM 577 C C . LYS A 1 79 ? 4.5 37.812 -1.988 1 97.88 79 LYS A C 1
ATOM 579 O O . LYS A 1 79 ? 3.287 37.656 -2.158 1 97.88 79 LYS A O 1
ATOM 584 N N . PHE A 1 80 ? 4.98 38.5 -0.957 1 98.69 80 PHE A N 1
ATOM 585 C CA . PHE A 1 80 ? 4.117 39.062 0.081 1 98.69 80 PHE A CA 1
ATOM 586 C C . PHE A 1 80 ? 4.492 40.5 0.389 1 98.69 80 PHE A C 1
ATOM 588 O O . PHE A 1 80 ? 5.652 40.906 0.244 1 98.69 80 PHE A O 1
ATOM 595 N N . LYS A 1 81 ? 3.494 41.25 0.82 1 98.44 81 LYS A N 1
ATOM 596 C CA . LYS A 1 81 ? 3.693 42.625 1.312 1 98.44 81 LYS A CA 1
ATOM 597 C C . LYS A 1 81 ? 2.904 42.875 2.596 1 98.44 81 LYS A C 1
ATOM 599 O O . LYS A 1 81 ? 1.975 42.125 2.908 1 98.44 81 LYS A O 1
ATOM 604 N N . VAL A 1 82 ? 3.318 43.906 3.246 1 98.62 82 VAL A N 1
ATOM 605 C CA . VAL A 1 82 ? 2.637 44.281 4.48 1 98.62 82 VAL A CA 1
ATOM 606 C C . VAL A 1 82 ? 1.146 44.469 4.211 1 98.62 82 VAL A C 1
ATOM 608 O O . VAL A 1 82 ? 0.767 45.125 3.232 1 98.62 82 VAL A O 1
ATOM 611 N N . GLY A 1 83 ? 0.332 43.844 4.984 1 98.5 83 GLY A N 1
ATOM 612 C CA . GLY A 1 83 ? -1.109 43.938 4.82 1 98.5 83 GLY A CA 1
ATOM 613 C C . GLY A 1 83 ? -1.734 42.688 4.211 1 98.5 83 GLY A C 1
ATOM 614 O O . GLY A 1 83 ? -2.939 42.469 4.34 1 98.5 83 GLY A O 1
ATOM 615 N N . ASP A 1 84 ? -0.986 41.906 3.574 1 98.56 84 ASP A N 1
ATOM 616 C CA . ASP A 1 84 ? -1.492 40.688 2.963 1 98.56 84 ASP A CA 1
ATOM 617 C C . ASP A 1 84 ? -1.965 39.719 4.027 1 98.56 84 ASP A C 1
ATOM 619 O O . ASP A 1 84 ? -1.391 39.625 5.113 1 98.56 84 ASP A O 1
ATOM 623 N N . THR A 1 85 ? -3.041 38.938 3.695 1 98.69 85 THR A N 1
ATOM 624 C CA . THR A 1 85 ? -3.4 37.75 4.473 1 98.69 85 THR A CA 1
ATOM 625 C C . THR A 1 85 ? -2.512 36.594 4.098 1 98.69 85 THR A C 1
ATOM 627 O O . THR A 1 85 ? -2.271 36.344 2.916 1 98.69 85 THR A O 1
ATOM 630 N N . ALA A 1 86 ? -1.955 35.906 5.105 1 98.81 86 ALA A N 1
ATOM 631 C CA . ALA A 1 86 ? -1.031 34.812 4.859 1 98.81 86 ALA A CA 1
ATOM 632 C C . ALA A 1 86 ? -1.298 33.656 5.812 1 98.81 86 ALA A C 1
ATOM 634 O O . ALA A 1 86 ? -1.974 33.812 6.832 1 98.81 86 ALA A O 1
ATOM 635 N N . GLY A 1 87 ? -0.902 32.469 5.445 1 98.88 87 GLY A N 1
ATOM 636 C CA . GLY A 1 87 ? -1.005 31.281 6.254 1 98.88 87 GLY A CA 1
ATOM 637 C C . GLY A 1 87 ? 0.32 30.562 6.43 1 98.88 87 GLY A C 1
ATOM 638 O O . GLY A 1 87 ? 1.228 30.719 5.609 1 98.88 87 GLY A O 1
ATOM 639 N N . VAL A 1 88 ? 0.506 29.891 7.496 1 98.88 88 VAL A N 1
ATOM 640 C CA . VAL A 1 88 ? 1.624 29 7.781 1 98.88 88 VAL A CA 1
ATOM 641 C C . VAL A 1 88 ? 1.096 27.641 8.242 1 98.88 88 VAL A C 1
ATOM 643 O O . VAL A 1 88 ? 0.244 27.578 9.133 1 98.88 88 VAL A O 1
ATOM 646 N N . GLY A 1 89 ? 1.599 26.578 7.609 1 98.56 89 GLY A N 1
ATOM 647 C CA . GLY A 1 89 ? 1.168 25.234 7.938 1 98.56 89 GLY A CA 1
ATOM 648 C C . GLY A 1 89 ? 2.125 24.516 8.867 1 98.56 89 GLY A C 1
ATOM 649 O O . GLY A 1 89 ? 2.602 25.094 9.844 1 98.56 89 GLY A O 1
ATOM 650 N N . CYS A 1 90 ? 2.406 23.297 8.586 1 98.44 90 CYS A N 1
ATOM 651 C CA . CYS A 1 90 ? 3.045 22.375 9.523 1 98.44 90 CYS A CA 1
ATOM 652 C C . CYS A 1 90 ? 4.562 22.469 9.43 1 98.44 90 CYS A C 1
ATOM 654 O O . CYS A 1 90 ? 5.277 21.891 10.25 1 98.44 90 CYS A O 1
ATOM 656 N N . MET A 1 91 ? 5.043 23.234 8.43 1 98.5 91 MET A N 1
ATOM 657 C CA . MET A 1 91 ? 6.484 23.359 8.234 1 98.5 91 MET A CA 1
ATOM 658 C C . MET A 1 91 ? 6.887 24.812 8.055 1 98.5 91 MET A C 1
ATOM 660 O O . MET A 1 91 ? 6.156 25.594 7.438 1 98.5 91 MET A O 1
ATOM 664 N N . VAL A 1 92 ? 8.164 25.094 8.5 1 98.38 92 VAL A N 1
ATOM 665 C CA . VAL A 1 92 ? 8.625 26.469 8.367 1 98.38 92 VAL A CA 1
ATOM 666 C C . VAL A 1 92 ? 10 26.5 7.719 1 98.38 92 VAL A C 1
ATOM 668 O O . VAL A 1 92 ? 10.578 27.578 7.508 1 98.38 92 VAL A O 1
ATOM 671 N N . ASP A 1 93 ? 10.594 25.312 7.461 1 97.88 93 ASP A N 1
ATOM 672 C CA . ASP A 1 93 ? 11.922 25.25 6.855 1 97.88 93 ASP A CA 1
ATOM 673 C C . ASP A 1 93 ? 12.227 23.828 6.379 1 97.88 93 ASP A C 1
ATOM 675 O O . ASP A 1 93 ? 11.555 22.875 6.773 1 97.88 93 ASP A O 1
ATOM 679 N N . SER A 1 94 ? 13.109 23.688 5.441 1 98 94 SER A N 1
ATOM 680 C CA . SER A 1 94 ? 13.727 22.453 4.945 1 98 94 SER A CA 1
ATOM 681 C C . SER A 1 94 ? 15.086 22.734 4.309 1 98 94 SER A C 1
ATOM 683 O O . SER A 1 94 ? 15.531 23.891 4.266 1 98 94 SER A O 1
ATOM 685 N N . CYS A 1 95 ? 15.82 21.75 3.812 1 97.56 95 CYS A N 1
ATOM 686 C CA . CYS A 1 95 ? 17.109 22.016 3.203 1 97.56 95 CYS A CA 1
ATOM 687 C C . CYS A 1 95 ? 16.953 22.719 1.863 1 97.56 95 CYS A C 1
ATOM 689 O O . CYS A 1 95 ? 17.859 23.406 1.402 1 97.56 95 CYS A O 1
ATOM 691 N N . GLU A 1 96 ? 15.844 22.484 1.222 1 97.19 96 GLU A N 1
ATOM 692 C CA . GLU A 1 96 ? 15.406 23.109 -0.025 1 97.19 96 GLU A CA 1
ATOM 693 C C . GLU A 1 96 ? 16.344 22.75 -1.175 1 97.19 96 GLU A C 1
ATOM 695 O O . GLU A 1 96 ? 16.281 23.375 -2.242 1 97.19 96 GLU A O 1
ATOM 700 N N . LYS A 1 97 ? 17.219 21.734 -0.978 1 97.56 97 LYS A N 1
ATOM 701 C CA . LYS A 1 97 ? 18.203 21.438 -2.021 1 97.56 97 LYS A CA 1
ATOM 702 C C . LYS A 1 97 ? 18.188 19.938 -2.352 1 97.56 97 LYS A C 1
ATOM 704 O O . LYS A 1 97 ? 18.75 19.531 -3.369 1 97.56 97 LYS A O 1
ATOM 709 N N . CYS A 1 98 ? 17.672 19.203 -1.496 1 97.06 98 CYS A N 1
ATOM 710 C CA . CYS A 1 98 ? 17.703 17.766 -1.722 1 97.06 98 CYS A CA 1
ATOM 711 C C . CYS A 1 98 ? 16.719 17.359 -2.818 1 97.06 98 CYS A C 1
ATOM 713 O O . CYS A 1 98 ? 15.961 18.203 -3.316 1 97.06 98 CYS A O 1
ATOM 715 N N . VAL A 1 99 ? 16.688 16.062 -3.191 1 95.69 99 VAL A N 1
ATOM 716 C CA . VAL A 1 99 ? 15.891 15.547 -4.301 1 95.69 99 VAL A CA 1
ATOM 717 C C . VAL A 1 99 ? 14.406 15.734 -4 1 95.69 99 VAL A C 1
ATOM 719 O O . VAL A 1 99 ? 13.625 16.078 -4.891 1 95.69 99 VAL A O 1
ATOM 722 N N . GLU A 1 100 ? 13.969 15.555 -2.801 1 97.62 100 GLU A N 1
ATOM 723 C CA . GLU A 1 100 ? 12.57 15.703 -2.42 1 97.62 100 GLU A CA 1
ATOM 724 C C . GLU A 1 100 ? 12.141 17.172 -2.439 1 97.62 100 GLU A C 1
ATOM 726 O O . GLU A 1 100 ? 11.078 17.5 -2.961 1 97.62 100 GLU A O 1
ATOM 731 N N . CYS A 1 101 ? 12.969 18.047 -1.894 1 98.19 101 CYS A N 1
ATOM 732 C CA . CYS A 1 101 ? 12.656 19.469 -1.86 1 98.19 101 CYS A CA 1
ATOM 733 C C . CYS A 1 101 ? 12.547 20.047 -3.27 1 98.19 101 CYS A C 1
ATOM 735 O O . CYS A 1 101 ? 11.68 20.875 -3.541 1 98.19 101 CYS A O 1
ATOM 737 N N . LYS A 1 102 ? 13.398 19.578 -4.117 1 98 102 LYS A N 1
ATOM 738 C CA . LYS A 1 102 ? 13.375 20.047 -5.5 1 98 102 LYS A CA 1
ATOM 739 C C . LYS A 1 102 ? 12.078 19.641 -6.195 1 98 102 LYS A C 1
ATOM 741 O O . LYS A 1 102 ? 11.656 20.297 -7.152 1 98 102 LYS A O 1
ATOM 746 N N . LYS A 1 103 ? 11.414 18.625 -5.688 1 97.25 103 LYS A N 1
ATOM 747 C CA . LYS A 1 103 ? 10.141 18.156 -6.242 1 97.25 103 LYS A CA 1
ATOM 748 C C . LYS A 1 103 ? 8.961 18.844 -5.555 1 97.25 103 LYS A C 1
ATOM 750 O O . LYS A 1 103 ? 7.805 18.531 -5.84 1 97.25 103 LYS A O 1
ATOM 755 N N . GLY A 1 104 ? 9.234 19.734 -4.621 1 98.25 104 GLY A N 1
ATOM 756 C CA . GLY A 1 104 ? 8.172 20.391 -3.871 1 98.25 104 GLY A CA 1
ATOM 757 C C . GLY A 1 104 ? 7.641 19.531 -2.73 1 98.25 104 GLY A C 1
ATOM 758 O O . GLY A 1 104 ? 6.512 19.734 -2.281 1 98.25 104 GLY A O 1
ATOM 759 N N . LEU A 1 105 ? 8.414 18.516 -2.367 1 98.31 105 LEU A N 1
ATOM 760 C CA . LEU A 1 105 ? 8.031 17.609 -1.297 1 98.31 105 LEU A CA 1
ATOM 761 C C . LEU A 1 105 ? 8.867 17.859 -0.046 1 98.31 105 LEU A C 1
ATOM 763 O O . LEU A 1 105 ? 9.5 16.922 0.475 1 98.31 105 LEU A O 1
ATOM 767 N N . GLU A 1 106 ? 8.766 19.031 0.518 1 98.62 106 GLU A N 1
ATOM 768 C CA . GLU A 1 106 ? 9.594 19.453 1.649 1 98.62 106 GLU A CA 1
ATOM 769 C C . GLU A 1 106 ? 9.297 18.609 2.885 1 98.62 106 GLU A C 1
ATOM 771 O O . GLU A 1 106 ? 10.164 18.422 3.744 1 98.62 106 GLU A O 1
ATOM 776 N N . GLN A 1 107 ? 8.023 18.062 2.949 1 98.12 107 GLN A N 1
ATOM 777 C CA . GLN A 1 107 ? 7.676 17.234 4.098 1 98.12 107 GLN A CA 1
ATOM 778 C C . GLN A 1 107 ? 8.5 15.953 4.121 1 98.12 107 GLN A C 1
ATOM 780 O O . GLN A 1 107 ? 8.586 15.281 5.148 1 98.12 107 GLN A O 1
ATOM 785 N N . PHE A 1 108 ? 9.07 15.625 2.965 1 98 108 PHE A N 1
ATOM 786 C CA . PHE A 1 108 ? 9.914 14.445 2.861 1 98 108 PHE A CA 1
ATOM 787 C C . PHE A 1 108 ? 11.375 14.828 2.705 1 98 108 PHE A C 1
ATOM 789 O O . PHE A 1 108 ? 12.172 14.062 2.166 1 98 108 PHE A O 1
ATOM 796 N N . CYS A 1 109 ? 11.805 16 3.121 1 97.75 109 CYS A N 1
ATOM 797 C CA . CYS A 1 109 ? 13.18 16.469 3.031 1 97.75 109 CYS A CA 1
ATOM 798 C C . CYS A 1 109 ? 14.148 15.43 3.572 1 97.75 109 CYS A C 1
ATOM 800 O O . CYS A 1 109 ? 13.969 14.922 4.684 1 97.75 109 CYS A O 1
ATOM 802 N N . VAL A 1 110 ? 15.195 15.148 2.824 1 95.12 110 VAL A N 1
ATOM 803 C CA . VAL A 1 110 ? 16.172 14.117 3.172 1 95.12 110 VAL A CA 1
ATOM 804 C C . VAL A 1 110 ? 16.875 14.492 4.473 1 95.12 110 VAL A C 1
ATOM 806 O O . VAL A 1 110 ? 17.141 13.625 5.309 1 95.12 110 VAL A O 1
ATOM 809 N N . GLU A 1 111 ? 17.078 15.734 4.684 1 95.62 111 GLU A N 1
ATOM 810 C CA . GLU A 1 111 ? 17.75 16.203 5.895 1 95.62 111 GLU A CA 1
ATOM 811 C C . GLU A 1 111 ? 16.766 16.422 7.027 1 95.62 111 GLU A C 1
ATOM 813 O O . GLU A 1 111 ? 17.141 16.812 8.133 1 95.62 111 GLU A O 1
ATOM 818 N N . GLY A 1 112 ? 15.531 16.219 6.723 1 95.69 112 GLY A N 1
ATOM 819 C CA . GLY A 1 112 ? 14.492 16.516 7.691 1 95.69 112 GLY A CA 1
ATOM 820 C C . GLY A 1 112 ? 13.953 17.938 7.555 1 95.69 112 GLY A C 1
ATOM 821 O O . GLY A 1 112 ? 14.719 18.891 7.418 1 95.69 112 GLY A O 1
ATOM 822 N N . SER A 1 113 ? 12.68 18.062 7.543 1 97.31 113 SER A N 1
ATOM 823 C CA . SER A 1 113 ? 12.062 19.375 7.547 1 97.31 113 SER A CA 1
ATOM 824 C C . SER A 1 113 ? 11.969 19.938 8.961 1 97.31 113 SER A C 1
ATOM 826 O O . SER A 1 113 ? 12.133 19.203 9.938 1 97.31 113 SER A O 1
ATOM 828 N N . THR A 1 114 ? 11.812 21.25 9.031 1 98 114 THR A N 1
ATOM 829 C CA . THR A 1 114 ? 11.602 21.922 10.305 1 98 114 THR A CA 1
ATOM 830 C C . THR A 1 114 ? 10.117 22.172 10.547 1 98 114 THR A C 1
ATOM 832 O O . THR A 1 114 ? 9.469 22.859 9.75 1 98 114 THR A O 1
ATOM 835 N N . SER A 1 115 ? 9.609 21.641 11.617 1 98.06 115 SER A N 1
ATOM 836 C CA . SER A 1 115 ? 8.195 21.797 11.938 1 98.06 115 SER A CA 1
ATOM 837 C C . SER A 1 115 ? 7.906 23.172 12.508 1 98.06 115 SER A C 1
ATOM 839 O O . SER A 1 115 ? 8.812 23.828 13.039 1 98.06 115 SER A O 1
ATOM 841 N N . THR A 1 116 ? 6.691 23.562 12.367 1 98.62 116 THR A N 1
ATOM 842 C CA . THR A 1 116 ? 6.25 24.859 12.844 1 98.62 116 THR A CA 1
ATOM 843 C C . THR A 1 116 ? 6.477 25 14.352 1 98.62 116 THR A C 1
ATOM 845 O O . THR A 1 116 ? 6.773 26.078 14.844 1 98.62 116 THR A O 1
ATOM 848 N N . TYR A 1 117 ? 6.359 23.922 15.023 1 98.31 117 TYR A N 1
ATOM 849 C CA . TYR A 1 117 ? 6.703 23.875 16.438 1 98.31 117 TYR A CA 1
ATOM 850 C C . TYR A 1 117 ? 7.266 22.5 16.812 1 98.31 117 TYR A C 1
ATOM 852 O O . TYR A 1 117 ? 7.168 21.547 16.031 1 98.31 117 TYR A O 1
ATOM 860 N N . GLY A 1 118 ? 7.922 22.469 17.953 1 96 118 GLY A N 1
ATOM 861 C CA . GLY A 1 118 ? 8.414 21.188 18.438 1 96 118 GLY A CA 1
ATOM 862 C C . GLY A 1 118 ? 9.664 20.719 17.719 1 96 118 GLY A C 1
ATOM 863 O O . GLY A 1 118 ? 10 19.531 17.766 1 96 118 GLY A O 1
ATOM 864 N N . SER A 1 119 ? 10.258 21.531 17.016 1 96.56 119 SER A N 1
ATOM 865 C CA . SER A 1 119 ? 11.523 21.297 16.328 1 96.56 119 SER A CA 1
ATOM 866 C C . SER A 1 119 ? 12.562 22.344 16.719 1 96.56 119 SER A C 1
ATOM 868 O O . SER A 1 119 ? 12.391 23.062 17.703 1 96.56 119 SER A O 1
ATOM 870 N N . ARG A 1 120 ? 13.719 22.25 16.094 1 96.31 120 ARG A N 1
ATOM 871 C CA . ARG A 1 120 ? 14.766 23.266 16.234 1 96.31 120 ARG A CA 1
ATOM 872 C C . ARG A 1 120 ? 15.039 23.969 14.914 1 96.31 120 ARG A C 1
ATOM 874 O O . ARG A 1 120 ? 15.047 23.328 13.859 1 96.31 120 ARG A O 1
ATOM 881 N N . ALA A 1 121 ? 15.266 25.266 15.039 1 94.62 121 ALA A N 1
ATOM 882 C CA . ALA A 1 121 ? 15.602 26.031 13.836 1 94.62 121 ALA A CA 1
ATOM 883 C C . ALA A 1 121 ? 16.875 25.484 13.195 1 94.62 121 ALA A C 1
ATOM 885 O O . ALA A 1 121 ? 17.844 25.141 13.891 1 94.62 121 ALA A O 1
ATOM 886 N N . ARG A 1 122 ? 16.844 25.422 11.875 1 92.62 122 ARG A N 1
ATOM 887 C CA . ARG A 1 122 ? 18 24.875 11.156 1 92.62 122 ARG A CA 1
ATOM 888 C C . ARG A 1 122 ? 19.25 25.688 11.43 1 92.62 122 ARG A C 1
ATOM 890 O O . ARG A 1 122 ? 19.234 26.906 11.367 1 92.62 122 ARG A O 1
ATOM 897 N N . GLY A 1 123 ? 20.312 24.969 11.695 1 89.5 123 GLY A N 1
ATOM 898 C CA . GLY A 1 123 ? 21.609 25.609 11.945 1 89.5 123 GLY A CA 1
ATOM 899 C C . GLY A 1 123 ? 21.719 26.188 13.344 1 89.5 123 GLY A C 1
ATOM 900 O O . GLY A 1 123 ? 22.656 26.922 13.648 1 89.5 123 GLY A O 1
ATOM 901 N N . SER A 1 124 ? 20.656 25.984 14.172 1 90.5 124 SER A N 1
ATOM 902 C CA . SER A 1 124 ? 20.688 26.484 15.547 1 90.5 124 SER A CA 1
ATOM 903 C C . SER A 1 124 ? 20.016 25.5 16.5 1 90.5 124 SER A C 1
ATOM 905 O O . SER A 1 124 ? 19.516 24.469 16.078 1 90.5 124 SER A O 1
ATOM 907 N N . ASN A 1 125 ? 20.125 25.781 17.766 1 91.62 125 ASN A N 1
ATOM 908 C CA . ASN A 1 125 ? 19.469 24.969 18.797 1 91.62 125 ASN A CA 1
ATOM 909 C C . ASN A 1 125 ? 18.203 25.625 19.312 1 91.62 125 ASN A C 1
ATOM 911 O O . ASN A 1 125 ? 17.641 25.188 20.312 1 91.62 125 ASN A O 1
ATOM 915 N N . GLU A 1 126 ? 17.812 26.641 18.672 1 93.81 126 GLU A N 1
ATOM 916 C CA . GLU A 1 126 ? 16.625 27.359 19.125 1 93.81 126 GLU A CA 1
ATOM 917 C C . GLU A 1 126 ? 15.359 26.594 18.766 1 93.81 126 GLU A C 1
ATOM 919 O O . GLU A 1 126 ? 15.188 26.156 17.625 1 93.81 126 GLU A O 1
ATOM 924 N N . PRO A 1 127 ? 14.523 26.406 19.734 1 96.56 127 PRO A N 1
ATOM 925 C CA . PRO A 1 127 ? 13.273 25.703 19.453 1 96.56 127 PRO A CA 1
ATOM 926 C C . PRO A 1 127 ? 12.352 26.516 18.531 1 96.56 127 PRO A C 1
ATOM 928 O O . PRO A 1 127 ? 12.398 27.75 18.531 1 96.56 127 PRO A O 1
ATOM 931 N N . THR A 1 128 ? 11.641 25.812 17.766 1 97.88 128 THR A N 1
ATOM 932 C CA . THR A 1 128 ? 10.547 26.453 17.047 1 97.88 128 THR A CA 1
ATOM 933 C C . THR A 1 128 ? 9.297 26.531 17.906 1 97.88 128 THR A C 1
ATOM 935 O O . THR A 1 128 ? 8.945 25.562 18.594 1 97.88 128 THR A O 1
ATOM 938 N N . TYR A 1 129 ? 8.648 27.688 17.922 1 98.38 129 TYR A N 1
ATOM 939 C CA . TYR A 1 129 ? 7.422 27.938 18.672 1 98.38 129 TYR A CA 1
ATOM 940 C C . TYR A 1 129 ? 6.258 28.25 17.734 1 98.38 129 TYR A C 1
ATOM 942 O O . TYR A 1 129 ? 6.406 29.016 16.781 1 98.38 129 TYR A O 1
ATOM 950 N N . GLY A 1 130 ? 5.066 27.703 18.062 1 98.62 130 GLY A N 1
ATOM 951 C CA . GLY A 1 130 ? 3.982 27.641 17.094 1 98.62 130 GLY A CA 1
ATOM 952 C C . GLY A 1 130 ? 3.02 28.812 17.203 1 98.62 130 GLY A C 1
ATOM 953 O O . GLY A 1 130 ? 3.416 29.906 17.578 1 98.62 130 GLY A O 1
ATOM 954 N N . GLY A 1 131 ? 1.839 28.547 16.719 1 98.75 131 GLY A N 1
ATOM 955 C CA . GLY A 1 131 ? 0.854 29.594 16.469 1 98.75 131 GLY A CA 1
ATOM 956 C C . GLY A 1 131 ? 0.051 29.953 17.703 1 98.75 131 GLY A C 1
ATOM 957 O O . GLY A 1 131 ? -0.686 30.953 17.703 1 98.75 131 GLY A O 1
ATOM 958 N N . TYR A 1 132 ? 0.161 29.125 18.781 1 98.75 132 TYR A N 1
ATOM 959 C CA . TYR A 1 132 ? -0.452 29.578 20.031 1 98.75 132 TYR A CA 1
ATOM 960 C C . TYR A 1 132 ? 0.274 30.812 20.562 1 98.75 132 TYR A C 1
ATOM 962 O O . TYR A 1 132 ? 0.674 30.828 21.734 1 98.75 132 TYR A O 1
ATOM 970 N N . SER A 1 133 ? 0.414 31.859 19.75 1 98.44 133 SER A N 1
ATOM 971 C CA . SER A 1 133 ? 1.165 33.062 20.062 1 98.44 133 SER A CA 1
ATOM 972 C C . SER A 1 133 ? 0.672 34.25 19.219 1 98.44 133 SER A C 1
ATOM 974 O O . SER A 1 133 ? -0.195 34.094 18.359 1 98.44 133 SER A O 1
ATOM 976 N N . ASP A 1 134 ? 1.214 35.438 19.484 1 98.25 134 ASP A N 1
ATOM 977 C CA . ASP A 1 134 ? 0.658 36.625 18.875 1 98.25 134 ASP A CA 1
ATOM 978 C C . ASP A 1 134 ? 1.242 36.875 17.484 1 98.25 134 ASP A C 1
ATOM 980 O O . ASP A 1 134 ? 0.604 37.469 16.625 1 98.25 134 ASP A O 1
ATOM 984 N N . HIS A 1 135 ? 2.494 36.438 17.234 1 98.5 135 HIS A N 1
ATOM 985 C CA . HIS A 1 135 ? 3.074 36.594 15.898 1 98.5 135 HIS A CA 1
ATOM 986 C C . HIS A 1 135 ? 4.113 35.5 15.633 1 98.5 135 HIS A C 1
ATOM 988 O O . HIS A 1 135 ? 4.488 34.781 16.531 1 98.5 135 HIS A O 1
ATOM 994 N N . ILE A 1 136 ? 4.523 35.438 14.391 1 98.62 136 ILE A N 1
ATOM 995 C CA . ILE A 1 136 ? 5.516 34.469 13.969 1 98.62 136 ILE A CA 1
ATOM 996 C C . ILE A 1 136 ? 6.359 35.031 12.836 1 98.62 136 ILE A C 1
ATOM 998 O O . ILE A 1 136 ? 5.906 35.906 12.094 1 98.62 136 ILE A O 1
ATOM 1002 N N . VAL A 1 137 ? 7.609 34.625 12.773 1 98.44 137 VAL A N 1
ATOM 1003 C CA . VAL A 1 137 ? 8.523 34.969 11.688 1 98.44 137 VAL A CA 1
ATOM 1004 C C . VAL A 1 137 ? 8.906 33.688 10.922 1 98.44 137 VAL A C 1
ATOM 1006 O O . VAL A 1 137 ? 9.391 32.719 11.508 1 98.44 137 VAL A O 1
ATOM 1009 N N . VAL A 1 138 ? 8.641 33.656 9.641 1 98.25 138 VAL A N 1
ATOM 1010 C CA . VAL A 1 138 ? 8.82 32.438 8.828 1 98.25 138 VAL A CA 1
ATOM 1011 C C . VAL A 1 138 ? 9.461 32.812 7.492 1 98.25 138 VAL A C 1
ATOM 1013 O O . VAL A 1 138 ? 9.234 33.906 6.969 1 98.25 138 VAL A O 1
ATOM 1016 N N . LYS A 1 139 ? 10.258 31.859 6.957 1 97.69 139 LYS A N 1
ATOM 1017 C CA . LYS A 1 139 ? 10.797 32.031 5.609 1 97.69 139 LYS A CA 1
ATOM 1018 C C . LYS A 1 139 ? 9.672 32.125 4.574 1 97.69 139 LYS A C 1
ATOM 1020 O O . LYS A 1 139 ? 8.703 31.359 4.637 1 97.69 139 LYS A O 1
ATOM 1025 N N . GLU A 1 140 ? 9.859 33.062 3.615 1 98.56 140 GLU A N 1
ATOM 1026 C CA . GLU A 1 140 ? 8.828 33.312 2.611 1 98.56 140 GLU A CA 1
ATOM 1027 C C . GLU A 1 140 ? 8.406 32.031 1.906 1 98.56 140 GLU A C 1
ATOM 1029 O O . GLU A 1 140 ? 7.227 31.859 1.592 1 98.56 140 GLU A O 1
ATOM 1034 N N . SER A 1 141 ? 9.312 31.094 1.597 1 98.38 141 SER A N 1
ATOM 1035 C CA . SER A 1 141 ? 9.055 29.875 0.819 1 98.38 141 SER A CA 1
ATOM 1036 C C . SER A 1 141 ? 8.078 28.953 1.543 1 98.38 141 SER A C 1
ATOM 1038 O O . SER A 1 141 ? 7.547 28.016 0.947 1 98.38 141 SER A O 1
ATOM 1040 N N . PHE A 1 142 ? 7.789 29.203 2.814 1 98.75 142 PHE A N 1
ATOM 1041 C CA . PHE A 1 142 ? 6.902 28.344 3.596 1 98.75 142 PHE A CA 1
ATOM 1042 C C . PHE A 1 142 ? 5.641 29.094 3.994 1 98.75 142 PHE A C 1
ATOM 1044 O O . PHE A 1 142 ? 4.859 28.609 4.816 1 98.75 142 PHE A O 1
ATOM 1051 N N . VAL A 1 143 ? 5.469 30.297 3.504 1 98.88 143 VAL A N 1
ATOM 1052 C CA . VAL A 1 143 ? 4.266 31.094 3.721 1 98.88 143 VAL A CA 1
ATOM 1053 C C . VAL A 1 143 ? 3.287 30.875 2.57 1 98.88 143 VAL A C 1
ATOM 1055 O O . VAL A 1 143 ? 3.695 30.766 1.411 1 98.88 143 VAL A O 1
ATOM 1058 N N . LEU A 1 144 ? 2.023 30.812 2.902 1 98.94 144 LEU A N 1
ATOM 1059 C CA . LEU A 1 144 ? 0.992 30.484 1.923 1 98.94 144 LEU A CA 1
ATOM 1060 C C . LEU A 1 144 ? 0.044 31.656 1.723 1 98.94 144 LEU A C 1
ATOM 1062 O O . LEU A 1 144 ? -0.267 32.375 2.672 1 98.94 144 LEU A O 1
ATOM 1066 N N . ARG A 1 145 ? -0.45 31.75 0.5 1 98.75 145 ARG A N 1
ATOM 1067 C CA . ARG A 1 145 ? -1.507 32.719 0.199 1 98.75 145 ARG A CA 1
ATOM 1068 C C . ARG A 1 145 ? -2.877 32.156 0.558 1 98.75 145 ARG A C 1
ATOM 1070 O O . ARG A 1 145 ? -3.148 30.969 0.328 1 98.75 145 ARG A O 1
ATOM 1077 N N . ILE A 1 146 ? -3.689 33 1.062 1 98.75 146 ILE A N 1
ATOM 1078 C CA . ILE A 1 146 ? -5.035 32.594 1.461 1 98.75 146 ILE A CA 1
ATOM 1079 C C . ILE A 1 146 ? -6.059 33.188 0.485 1 98.75 146 ILE A C 1
ATOM 1081 O O . ILE A 1 146 ? -6.07 34.375 0.223 1 98.75 146 ILE A O 1
ATOM 1085 N N . PRO A 1 147 ? -6.906 32.344 -0.057 1 98.62 147 PRO A N 1
ATOM 1086 C CA . PRO A 1 147 ? -7.973 32.875 -0.901 1 98.62 147 PRO A CA 1
ATOM 1087 C C . PRO A 1 147 ? -8.859 33.875 -0.165 1 98.62 147 PRO A C 1
ATOM 1089 O O . PRO A 1 147 ? -9.312 33.594 0.95 1 98.62 147 PRO A O 1
ATOM 1092 N N . SER A 1 148 ? -9.195 34.938 -0.792 1 97.75 148 SER A N 1
ATOM 1093 C CA . SER A 1 148 ? -9.836 36.062 -0.136 1 97.75 148 SER A CA 1
ATOM 1094 C C . SER A 1 148 ? -11.312 35.812 0.129 1 97.75 148 SER A C 1
ATOM 1096 O O . SER A 1 148 ? -11.93 36.469 0.967 1 97.75 148 SER A O 1
ATOM 1098 N N . ASN A 1 149 ? -11.852 34.875 -0.611 1 98.31 149 ASN A N 1
ATOM 1099 C CA . ASN A 1 149 ? -13.281 34.625 -0.484 1 98.31 149 ASN A CA 1
ATOM 1100 C C . ASN A 1 149 ? -13.586 33.688 0.7 1 98.31 149 ASN A C 1
ATOM 1102 O O . ASN A 1 149 ? -14.75 33.531 1.079 1 98.31 149 ASN A O 1
ATOM 1106 N N . LEU A 1 150 ? -12.578 33.156 1.307 1 98.56 150 LEU A N 1
ATOM 1107 C CA . LEU A 1 150 ? -12.812 32.188 2.365 1 98.56 150 LEU A CA 1
ATOM 1108 C C . LEU A 1 150 ? -12.844 32.844 3.732 1 98.56 150 LEU A C 1
ATOM 1110 O O . LEU A 1 150 ? -12.094 33.812 3.975 1 98.56 150 LEU A O 1
ATOM 1114 N N . ASN A 1 151 ? -13.781 32.312 4.609 1 98.56 151 ASN A N 1
ATOM 1115 C CA . ASN A 1 151 ? -13.727 32.719 6.012 1 98.56 151 ASN A CA 1
ATOM 1116 C C . ASN A 1 151 ? -12.367 32.406 6.637 1 98.56 151 ASN A C 1
ATOM 1118 O O . ASN A 1 151 ? -11.938 31.25 6.645 1 98.56 151 ASN A O 1
ATOM 1122 N N . LEU A 1 152 ? -11.75 33.344 7.156 1 98.62 152 LEU A N 1
ATOM 1123 C CA . LEU A 1 152 ? -10.352 33.25 7.551 1 98.62 152 LEU A CA 1
ATOM 1124 C C . LEU A 1 152 ? -10.188 32.25 8.711 1 98.62 152 LEU A C 1
ATOM 1126 O O . LEU A 1 152 ? -9.32 31.391 8.672 1 98.62 152 LEU A O 1
ATOM 1130 N N . ALA A 1 153 ? -11.031 32.406 9.773 1 98.81 153 ALA A N 1
ATOM 1131 C CA . ALA A 1 153 ? -10.945 31.484 10.914 1 98.81 153 ALA A CA 1
ATOM 1132 C C . ALA A 1 153 ? -11.148 30.047 10.477 1 98.81 153 ALA A C 1
ATOM 1134 O O . ALA A 1 153 ? -10.398 29.156 10.883 1 98.81 153 ALA A O 1
ATOM 1135 N N . ALA A 1 154 ? -12.062 29.828 9.625 1 98.81 154 ALA A N 1
ATOM 1136 C CA . ALA A 1 154 ? -12.414 28.484 9.172 1 98.81 154 ALA A CA 1
ATOM 1137 C C . ALA A 1 154 ? -11.383 27.938 8.188 1 98.81 154 ALA A C 1
ATOM 1139 O O . ALA A 1 154 ? -11.375 26.75 7.883 1 98.81 154 ALA A O 1
ATOM 1140 N N . THR A 1 155 ? -10.492 28.781 7.695 1 98.81 155 THR A N 1
ATOM 1141 C CA . THR A 1 155 ? -9.438 28.406 6.762 1 98.81 155 THR A CA 1
ATOM 1142 C C . THR A 1 155 ? -8.219 27.859 7.508 1 98.81 155 THR A C 1
ATOM 1144 O O . THR A 1 155 ? -7.473 27.047 6.977 1 98.81 155 THR A O 1
ATOM 1147 N N . ALA A 1 156 ? -8.039 28.234 8.727 1 98.88 156 ALA A N 1
ATOM 1148 C CA . ALA A 1 156 ? -6.855 27.875 9.5 1 98.88 156 ALA A CA 1
ATOM 1149 C C . ALA A 1 156 ? -6.656 26.359 9.516 1 98.88 156 ALA A C 1
ATOM 1151 O O . ALA A 1 156 ? -5.578 25.859 9.172 1 98.88 156 ALA A O 1
ATOM 1152 N N . PRO A 1 157 ? -7.754 25.578 9.742 1 98.81 157 PRO A N 1
ATOM 1153 C CA . PRO A 1 157 ? -7.559 24.125 9.82 1 98.81 157 PRO A CA 1
ATOM 1154 C C . PRO A 1 157 ? -7.188 23.516 8.477 1 98.81 157 PRO A C 1
ATOM 1156 O O . PRO A 1 157 ? -6.719 22.375 8.422 1 98.81 157 PRO A O 1
ATOM 1159 N N . LEU A 1 158 ? -7.402 24.219 7.336 1 98.88 158 LEU A N 1
ATOM 1160 C CA . LEU A 1 158 ? -7.023 23.688 6.031 1 98.88 158 LEU A CA 1
ATOM 1161 C C . LEU A 1 158 ? -5.52 23.453 5.953 1 98.88 158 LEU A C 1
ATOM 1163 O O . LEU A 1 158 ? -5.059 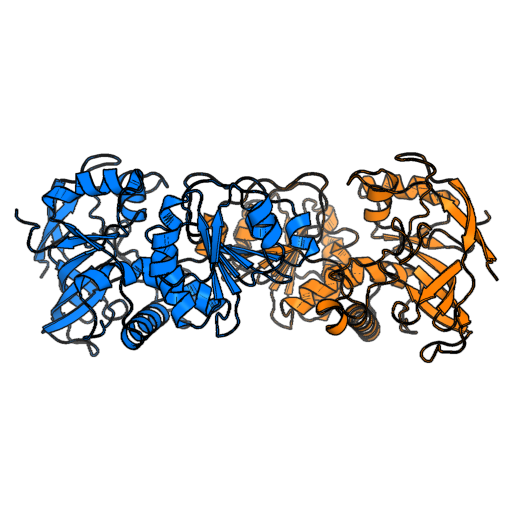22.578 5.227 1 98.88 158 LEU A O 1
ATOM 1167 N N . LEU A 1 159 ? -4.773 24.156 6.734 1 98.81 159 LEU A N 1
ATOM 1168 C CA . LEU A 1 159 ? -3.314 24.141 6.684 1 98.81 159 LEU A CA 1
ATOM 1169 C C . LEU A 1 159 ? -2.764 22.875 7.328 1 98.81 159 LEU A C 1
ATOM 1171 O O . LEU A 1 159 ? -1.557 22.625 7.285 1 98.81 159 LEU A O 1
ATOM 1175 N N . CYS A 1 160 ? -3.562 22.031 7.852 1 98.44 160 CYS A N 1
ATOM 1176 C CA . CYS A 1 160 ? -3.242 20.672 8.281 1 98.44 160 CYS A CA 1
ATOM 1177 C C . CYS A 1 160 ? -4.309 19.688 7.824 1 98.44 160 CYS A C 1
ATOM 1179 O O . CYS A 1 160 ? -4.098 18.938 6.875 1 98.44 160 CYS A O 1
ATOM 1181 N N . ALA A 1 161 ? -5.535 19.828 8.336 1 98.12 161 ALA A N 1
ATOM 1182 C CA . ALA A 1 161 ? -6.617 18.906 8.008 1 98.12 161 ALA A CA 1
ATOM 1183 C C . ALA A 1 161 ? -6.902 18.906 6.504 1 98.12 161 ALA A C 1
ATOM 1185 O O . ALA A 1 161 ? -7.102 17.844 5.902 1 98.12 161 ALA A O 1
ATOM 1186 N N . GLY A 1 162 ? -6.934 20.094 5.922 1 98.75 162 GLY A N 1
ATOM 1187 C CA . GLY A 1 162 ? -7.164 20.188 4.488 1 98.75 162 GLY A CA 1
ATOM 1188 C C . GLY A 1 162 ? -6.098 19.5 3.664 1 98.75 162 GLY A C 1
ATOM 1189 O O . GLY A 1 162 ? -6.391 18.547 2.934 1 98.75 162 GLY A O 1
ATOM 1190 N N . ILE A 1 163 ? -4.809 19.906 3.867 1 98.88 163 ILE A N 1
ATOM 1191 C CA . ILE A 1 163 ? -3.727 19.391 3.037 1 98.88 163 ILE A CA 1
ATOM 1192 C C . ILE A 1 163 ? -3.508 17.906 3.334 1 98.88 163 ILE A C 1
ATOM 1194 O O . ILE A 1 163 ? -3.186 17.125 2.436 1 98.88 163 ILE A O 1
ATOM 1198 N N . THR A 1 164 ? -3.729 17.484 4.574 1 98.75 164 THR A N 1
ATOM 1199 C CA . THR A 1 164 ? -3.527 16.094 4.965 1 98.75 164 THR A CA 1
ATOM 1200 C C . THR A 1 164 ? -4.492 15.172 4.223 1 98.75 164 THR A C 1
ATOM 1202 O O . THR A 1 164 ? -4.141 14.047 3.863 1 98.75 164 THR A O 1
ATOM 1205 N N . THR A 1 165 ? -5.707 15.648 3.973 1 98.88 165 THR A N 1
ATOM 1206 C CA . THR A 1 165 ? -6.699 14.805 3.311 1 98.88 165 THR A CA 1
ATOM 1207 C C . THR A 1 165 ? -6.699 15.055 1.805 1 98.88 165 THR A C 1
ATOM 1209 O O . THR A 1 165 ? -7 14.148 1.021 1 98.88 165 THR A O 1
ATOM 1212 N N . TYR A 1 166 ? -6.309 16.25 1.375 1 98.94 166 TYR A N 1
ATOM 1213 C CA . TYR A 1 166 ? -6.18 16.562 -0.044 1 98.94 166 TYR A CA 1
ATOM 1214 C C . TYR A 1 166 ? -5.07 15.742 -0.686 1 98.94 166 TYR A C 1
ATOM 1216 O O . TYR A 1 166 ? -5.23 15.234 -1.797 1 98.94 166 TYR A O 1
ATOM 1224 N N . SER A 1 167 ? -3.977 15.617 -0.013 1 98.88 167 SER A N 1
ATOM 1225 C CA . SER A 1 167 ? -2.762 15.031 -0.576 1 98.88 167 SER A CA 1
ATOM 1226 C C . SER A 1 167 ? -3.002 13.609 -1.063 1 98.88 167 SER A C 1
ATOM 1228 O O . SER A 1 167 ? -2.721 13.289 -2.219 1 98.88 167 SER A O 1
ATOM 1230 N N . PRO A 1 168 ? -3.564 12.711 -0.226 1 98.81 168 PRO A N 1
ATOM 1231 C CA . PRO A 1 168 ? -3.793 11.352 -0.726 1 98.81 168 PRO A CA 1
ATOM 1232 C C . PRO A 1 168 ? -4.883 11.289 -1.794 1 98.81 168 PRO A C 1
ATOM 1234 O O . PRO A 1 168 ? -4.801 10.484 -2.719 1 98.81 168 PRO A O 1
ATOM 1237 N N . LEU A 1 169 ? -5.926 12.125 -1.706 1 98.94 169 LEU A N 1
ATOM 1238 C CA . LEU A 1 169 ? -6.953 12.156 -2.74 1 98.94 169 LEU A CA 1
ATOM 1239 C C . LEU A 1 169 ? -6.359 12.547 -4.086 1 98.94 169 LEU A C 1
ATOM 1241 O O . LEU A 1 169 ? -6.676 11.945 -5.113 1 98.94 169 LEU A O 1
ATOM 1245 N N . ARG A 1 170 ? -5.5 13.523 -4.023 1 98.69 170 ARG A N 1
ATOM 1246 C CA . ARG A 1 170 ? -4.82 13.984 -5.227 1 98.69 170 ARG A CA 1
ATOM 1247 C C . ARG A 1 170 ? -3.82 12.953 -5.73 1 98.69 170 ARG A C 1
ATOM 1249 O O . ARG A 1 170 ? -3.789 12.641 -6.922 1 98.69 170 ARG A O 1
ATOM 1256 N N . HIS A 1 171 ? -3.012 12.438 -4.898 1 98.5 171 HIS A N 1
ATOM 1257 C CA . HIS A 1 171 ? -1.933 11.516 -5.238 1 98.5 171 HIS A CA 1
ATOM 1258 C C . HIS A 1 171 ? -2.471 10.258 -5.91 1 98.5 171 HIS A C 1
ATOM 1260 O O . HIS A 1 171 ? -1.915 9.797 -6.906 1 98.5 171 HIS A O 1
ATOM 1266 N N . TRP A 1 172 ? -3.578 9.688 -5.406 1 98.38 172 TRP A N 1
ATOM 1267 C CA . TRP A 1 172 ? -4.109 8.438 -5.945 1 98.38 172 TRP A CA 1
ATOM 1268 C C . TRP A 1 172 ? -5.227 8.711 -6.945 1 98.38 172 TRP A C 1
ATOM 1270 O O . TRP A 1 172 ? -6.02 7.824 -7.262 1 98.38 172 TRP A O 1
ATOM 1280 N N . GLY A 1 173 ? -5.398 9.953 -7.398 1 97.81 173 GLY A N 1
ATOM 1281 C CA . GLY A 1 173 ? -6.098 10.297 -8.625 1 97.81 173 GLY A CA 1
ATOM 1282 C C . GLY A 1 173 ? -7.605 10.359 -8.453 1 97.81 173 GLY A C 1
ATOM 1283 O O . GLY A 1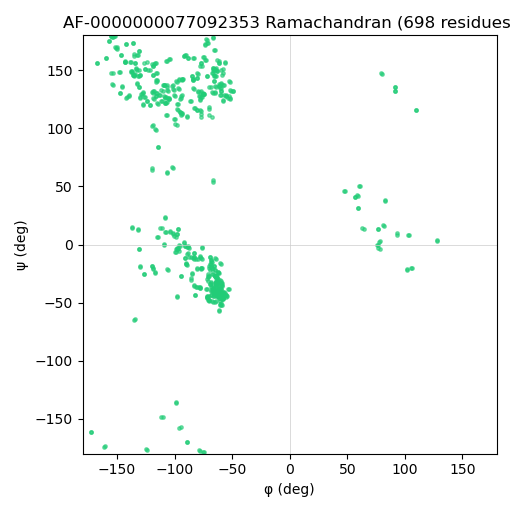 173 ? -8.352 9.914 -9.328 1 97.81 173 GLY A O 1
ATOM 1284 N N . THR A 1 174 ? -8.102 10.828 -7.363 1 98.62 174 THR A N 1
ATOM 1285 C CA . THR A 1 174 ? -9.539 10.992 -7.172 1 98.62 174 THR A CA 1
ATOM 1286 C C . THR A 1 174 ? -10.125 11.93 -8.227 1 98.62 174 THR A C 1
ATOM 1288 O O . THR A 1 174 ? -9.578 13.008 -8.477 1 98.62 174 THR A O 1
ATOM 1291 N N . LYS A 1 175 ? -11.148 11.516 -8.883 1 98.31 175 LYS A N 1
ATOM 1292 C CA . LYS A 1 175 ? -11.867 12.25 -9.914 1 98.31 175 LYS A CA 1
ATOM 1293 C C . LYS A 1 175 ? -13.32 11.781 -10.023 1 98.31 175 LYS A C 1
ATOM 1295 O O . LYS A 1 175 ? -13.758 10.93 -9.242 1 98.31 175 LYS A O 1
ATOM 1300 N N . ALA A 1 176 ? -14.016 12.438 -10.93 1 98.12 176 ALA A N 1
ATOM 1301 C CA . ALA A 1 176 ? -15.391 12 -11.156 1 98.12 176 ALA A CA 1
ATOM 1302 C C . ALA A 1 176 ? -15.453 10.5 -11.43 1 98.12 176 ALA A C 1
ATOM 1304 O O . ALA A 1 176 ? -14.703 9.977 -12.258 1 98.12 176 ALA A O 1
ATOM 1305 N N . GLY A 1 177 ? -16.266 9.805 -10.656 1 96 177 GLY A N 1
ATOM 1306 C CA . GLY A 1 177 ? -16.422 8.367 -10.836 1 96 177 GLY A CA 1
ATOM 1307 C C . GLY A 1 177 ? -15.641 7.555 -9.82 1 96 177 GLY A C 1
ATOM 1308 O O . GLY A 1 177 ? -15.914 6.367 -9.625 1 96 177 GLY A O 1
ATOM 1309 N N . THR A 1 178 ? -14.625 8.125 -9.211 1 98.62 178 THR A N 1
ATOM 1310 C CA . THR A 1 178 ? -13.891 7.418 -8.172 1 98.62 178 THR A CA 1
ATOM 1311 C C . THR A 1 178 ? -14.789 7.156 -6.961 1 98.62 178 THR A C 1
ATOM 1313 O O . THR A 1 178 ? -15.547 8.031 -6.543 1 98.62 178 THR A O 1
ATOM 1316 N N . LYS A 1 179 ? -14.82 5.996 -6.477 1 98.88 179 LYS A N 1
ATOM 1317 C CA . LYS A 1 179 ? -15.523 5.66 -5.238 1 98.88 179 LYS A CA 1
ATOM 1318 C C . LYS A 1 179 ? -14.578 5.715 -4.043 1 98.88 179 LYS A C 1
ATOM 1320 O O . LYS A 1 179 ? -13.68 4.875 -3.912 1 98.88 179 LYS A O 1
ATOM 1325 N N . VAL A 1 180 ? -14.789 6.676 -3.17 1 98.94 180 VAL A N 1
ATOM 1326 C CA . VAL A 1 180 ? -13.891 6.957 -2.059 1 98.94 180 VAL A CA 1
ATOM 1327 C C . VAL A 1 180 ? -14.578 6.629 -0.736 1 98.94 180 VAL A C 1
ATOM 1329 O O . VAL A 1 180 ? -15.711 7.043 -0.503 1 98.94 180 VAL A O 1
ATOM 1332 N N . GLY A 1 181 ? -13.891 5.848 0.077 1 98.94 181 GLY A N 1
ATOM 1333 C CA . GLY A 1 181 ? -14.297 5.672 1.461 1 98.94 181 GLY A CA 1
ATOM 1334 C C . GLY A 1 181 ? -13.555 6.574 2.424 1 98.94 181 GLY A C 1
ATOM 1335 O O . GLY A 1 181 ? -12.352 6.805 2.268 1 98.94 181 GLY A O 1
ATOM 1336 N N . VAL A 1 182 ? -14.258 7.066 3.41 1 98.88 182 VAL A N 1
ATOM 1337 C CA . VAL A 1 182 ? -13.664 7.828 4.504 1 98.88 182 VAL A CA 1
ATOM 1338 C C . VAL A 1 182 ? -13.961 7.141 5.832 1 98.88 182 VAL A C 1
ATOM 1340 O O . VAL A 1 182 ? -15.133 6.969 6.203 1 98.88 182 VAL A O 1
ATOM 1343 N N . VAL A 1 183 ? -12.914 6.762 6.539 1 98.25 183 VAL A N 1
ATOM 1344 C CA . VAL A 1 183 ? -13.078 6.105 7.832 1 98.25 183 VAL A CA 1
ATOM 1345 C C . VAL A 1 183 ? -12.93 7.133 8.953 1 98.25 183 VAL A C 1
ATOM 1347 O O . VAL A 1 183 ? -11.844 7.691 9.148 1 98.25 183 VAL A O 1
ATOM 1350 N N . GLY A 1 184 ? -13.977 7.348 9.68 1 94.38 184 GLY A N 1
ATOM 1351 C CA . GLY A 1 184 ? -13.992 8.352 10.734 1 94.38 184 GLY A CA 1
ATOM 1352 C C . GLY A 1 184 ? -14.477 9.711 10.258 1 94.38 184 GLY A C 1
ATOM 1353 O O . GLY A 1 184 ? -14.078 10.18 9.195 1 94.38 184 GLY A O 1
ATOM 1354 N N . LEU A 1 185 ? -15.328 10.305 11.07 1 94.06 185 LEU A N 1
ATOM 1355 C CA . LEU A 1 185 ? -15.867 11.625 10.742 1 94.06 185 LEU A CA 1
ATOM 1356 C C . LEU A 1 185 ? -15.492 12.648 11.812 1 94.06 185 LEU A C 1
ATOM 1358 O O . LEU A 1 185 ? -16.359 13.219 12.469 1 94.06 185 LEU A O 1
ATOM 1362 N N . GLY A 1 186 ? -14.258 12.891 11.945 1 93.56 186 GLY A N 1
ATOM 1363 C CA . GLY A 1 186 ? -13.719 13.906 12.828 1 93.56 186 GLY A CA 1
ATOM 1364 C C . GLY A 1 186 ? -13.117 15.086 12.094 1 93.56 186 GLY A C 1
ATOM 1365 O O . GLY A 1 186 ? -13.648 15.516 11.07 1 93.56 186 GLY A O 1
ATOM 1366 N N . GLY A 1 187 ? -12.109 15.625 12.734 1 94.56 187 GLY A N 1
ATOM 1367 C CA . GLY A 1 187 ? -11.461 16.797 12.172 1 94.56 187 GLY A CA 1
ATOM 1368 C C . GLY A 1 187 ? -10.914 16.578 10.781 1 94.56 187 GLY A C 1
ATOM 1369 O O . GLY A 1 187 ? -11.133 17.391 9.883 1 94.56 187 GLY A O 1
ATOM 1370 N N . LEU A 1 188 ? -10.227 15.5 10.562 1 97.38 188 LEU A N 1
ATOM 1371 C CA . LEU A 1 188 ? -9.711 15.18 9.234 1 97.38 188 LEU A CA 1
ATOM 1372 C C . LEU A 1 188 ? -10.805 14.617 8.344 1 97.38 188 LEU A C 1
ATOM 1374 O O . LEU A 1 188 ? -10.898 14.977 7.164 1 97.38 188 LEU A O 1
ATOM 1378 N N . GLY A 1 189 ? -11.664 13.852 8.922 1 97.62 189 GLY A N 1
ATOM 1379 C CA . GLY A 1 189 ? -12.688 13.148 8.164 1 97.62 189 GLY A CA 1
ATOM 1380 C C . GLY A 1 189 ? -13.664 14.086 7.469 1 97.62 189 GLY A C 1
ATOM 1381 O O . GLY A 1 189 ? -14.039 13.852 6.32 1 97.62 189 GLY A O 1
ATOM 1382 N N . HIS A 1 190 ? -14.102 15.109 8.188 1 98.25 190 HIS A N 1
ATOM 1383 C CA . HIS A 1 190 ? -15.062 16.016 7.574 1 98.25 190 HIS A CA 1
ATOM 1384 C C . HIS A 1 190 ? -14.453 16.734 6.379 1 98.25 190 HIS A C 1
ATOM 1386 O O . HIS A 1 190 ? -15.133 16.969 5.379 1 98.25 190 HIS A O 1
ATOM 1392 N N . MET A 1 191 ? -13.164 17.016 6.441 1 98.75 191 MET A N 1
ATOM 1393 C CA . MET A 1 191 ? -12.492 17.641 5.301 1 98.75 191 MET A CA 1
ATOM 1394 C C . MET A 1 191 ? -12.344 16.641 4.152 1 98.75 191 MET A C 1
ATOM 1396 O O . MET A 1 191 ? -12.508 17 2.988 1 98.75 191 MET A O 1
ATOM 1400 N N . ALA A 1 192 ? -12.055 15.414 4.492 1 98.88 192 ALA A N 1
ATOM 1401 C CA . ALA A 1 192 ? -11.93 14.383 3.467 1 98.88 192 ALA A CA 1
ATOM 1402 C C . ALA A 1 192 ? -13.219 14.25 2.664 1 98.88 192 ALA A C 1
ATOM 1404 O O . ALA A 1 192 ? -13.188 14.125 1.437 1 98.88 192 ALA A O 1
ATOM 1405 N N . VAL A 1 193 ? -14.336 14.281 3.344 1 98.81 193 VAL A N 1
ATOM 1406 C CA . VAL A 1 193 ? -15.633 14.156 2.684 1 98.81 193 VAL A CA 1
ATOM 1407 C C . VAL A 1 193 ? -15.859 15.352 1.756 1 98.81 193 VAL A C 1
ATOM 1409 O O . VAL A 1 193 ? -16.156 15.18 0.573 1 98.81 193 VAL A O 1
ATOM 1412 N N . LYS A 1 194 ? -15.633 16.578 2.27 1 98.81 194 LYS A N 1
ATOM 1413 C CA . LYS A 1 194 ? -15.875 17.781 1.493 1 98.81 194 LYS A CA 1
ATOM 1414 C C . LYS A 1 194 ? -14.992 17.828 0.249 1 98.81 194 LYS A C 1
ATOM 1416 O O . LYS A 1 194 ? -15.477 18.109 -0.851 1 98.81 194 LYS A O 1
ATOM 1421 N N . ILE A 1 195 ? -13.734 17.531 0.424 1 98.88 195 ILE A N 1
ATOM 1422 C CA . ILE A 1 195 ? -12.766 17.656 -0.664 1 98.88 195 ILE A CA 1
ATOM 1423 C C . ILE A 1 195 ? -13.016 16.547 -1.696 1 98.88 195 ILE A C 1
ATOM 1425 O O . ILE A 1 195 ? -13.039 16.812 -2.9 1 98.88 195 ILE A O 1
ATOM 1429 N N . ALA A 1 196 ? -13.227 15.305 -1.249 1 98.94 196 ALA A N 1
ATOM 1430 C CA . ALA A 1 196 ? -13.492 14.211 -2.176 1 98.94 196 ALA A CA 1
ATOM 1431 C C . ALA A 1 196 ? -14.742 14.484 -3.01 1 98.94 196 ALA A C 1
ATOM 1433 O O . ALA A 1 196 ? -14.75 14.25 -4.219 1 98.94 196 ALA A O 1
ATOM 1434 N N . LYS A 1 197 ? -15.75 14.984 -2.326 1 98.81 197 LYS A N 1
ATOM 1435 C CA . LYS A 1 197 ? -16.984 15.312 -3.029 1 98.81 197 LYS A CA 1
ATOM 1436 C C . LYS A 1 197 ? -16.75 16.391 -4.082 1 98.81 197 LYS A C 1
ATOM 1438 O O . LYS A 1 197 ? -17.25 16.281 -5.211 1 98.81 197 LYS A O 1
ATOM 1443 N N . ALA A 1 198 ? -16.031 17.391 -3.736 1 98.75 198 ALA A N 1
ATOM 1444 C CA . ALA A 1 198 ? -15.742 18.484 -4.656 1 98.75 198 ALA A CA 1
ATOM 1445 C C . ALA A 1 198 ? -14.914 18 -5.844 1 98.75 198 ALA A C 1
ATOM 1447 O O . ALA A 1 198 ? -14.992 18.562 -6.934 1 98.75 198 ALA A O 1
ATOM 1448 N N . MET A 1 199 ? -14.156 16.953 -5.645 1 98.75 199 MET A N 1
ATOM 1449 C CA . MET A 1 199 ? -13.359 16.375 -6.727 1 98.75 199 MET A CA 1
ATOM 1450 C C . MET A 1 199 ? -14.234 15.531 -7.648 1 98.75 199 MET A C 1
ATOM 1452 O O . MET A 1 199 ? -13.773 15.086 -8.703 1 98.75 199 MET A O 1
ATOM 1456 N N . GLY A 1 200 ? -15.445 15.273 -7.254 1 98.56 200 GLY A N 1
ATOM 1457 C CA . GLY A 1 200 ? -16.406 14.562 -8.086 1 98.56 200 GLY A CA 1
ATOM 1458 C C . GLY A 1 200 ? -16.594 13.117 -7.676 1 98.56 200 GLY A C 1
ATOM 1459 O O . GLY A 1 200 ? -17.312 12.367 -8.336 1 98.56 200 GLY A O 1
ATOM 1460 N N . ALA A 1 201 ? -16.047 12.695 -6.594 1 98.81 201 ALA A N 1
ATOM 1461 C CA . ALA A 1 201 ? -16.078 11.297 -6.172 1 98.81 201 ALA A CA 1
ATOM 1462 C C . ALA A 1 201 ? -17.453 10.93 -5.602 1 98.81 201 ALA A C 1
ATOM 1464 O O . ALA A 1 201 ? -18.219 11.805 -5.199 1 98.81 201 ALA A O 1
ATOM 1465 N N . GLU A 1 202 ? -17.781 9.648 -5.699 1 98.81 202 GLU A N 1
ATOM 1466 C CA . GLU A 1 202 ? -18.812 9.062 -4.863 1 98.81 202 GLU A CA 1
ATOM 1467 C C . GLU A 1 202 ? -18.266 8.68 -3.492 1 98.81 202 GLU A C 1
ATOM 1469 O O . GLU A 1 202 ? -17.391 7.824 -3.387 1 98.81 202 GLU A O 1
ATOM 1474 N N . VAL A 1 203 ? -18.812 9.312 -2.439 1 98.88 203 VAL A N 1
ATOM 1475 C CA . VAL A 1 203 ? -18.156 9.242 -1.134 1 98.88 203 VAL A CA 1
ATOM 1476 C C . VAL A 1 203 ? -18.984 8.367 -0.194 1 98.88 203 VAL A C 1
ATOM 1478 O O . VAL A 1 203 ? -20.203 8.57 -0.048 1 98.88 203 VAL A O 1
ATOM 1481 N N . THR A 1 204 ? -18.359 7.395 0.404 1 98.88 204 THR A N 1
ATOM 1482 C CA . THR A 1 204 ? -18.922 6.555 1.459 1 98.88 204 THR A CA 1
ATOM 1483 C C . THR A 1 204 ? -18.234 6.828 2.791 1 98.88 204 THR A C 1
ATOM 1485 O O . THR A 1 204 ? -17 6.723 2.891 1 98.88 204 THR A O 1
ATOM 1488 N N . VAL A 1 205 ? -19.016 7.195 3.805 1 98.69 205 VAL A N 1
ATOM 1489 C CA . VAL A 1 205 ? -18.453 7.426 5.129 1 98.69 205 VAL A CA 1
ATOM 1490 C C . VAL A 1 205 ? -18.688 6.211 6.016 1 98.69 205 VAL A C 1
ATOM 1492 O O . VAL A 1 205 ? -19.812 5.699 6.09 1 98.69 205 VAL A O 1
ATOM 1495 N N . PHE A 1 206 ? -17.625 5.711 6.625 1 98.38 206 PHE A N 1
ATOM 1496 C CA . PHE A 1 206 ? -17.719 4.68 7.652 1 98.38 206 PHE A CA 1
ATOM 1497 C C . PHE A 1 206 ? -17.734 5.301 9.047 1 98.38 206 PHE A C 1
ATOM 1499 O O . PHE A 1 206 ? -16.859 6.098 9.391 1 98.38 206 PHE A O 1
ATOM 1506 N N . THR A 1 207 ? -18.719 4.973 9.82 1 94.56 207 THR A N 1
ATOM 1507 C CA . THR A 1 207 ? -18.828 5.461 11.195 1 94.56 207 THR A CA 1
ATOM 1508 C C . THR A 1 207 ? -19.391 4.383 12.109 1 94.56 207 THR A C 1
ATOM 1510 O O . THR A 1 207 ? -19.953 3.393 11.633 1 94.56 207 THR A O 1
ATOM 1513 N N . THR A 1 208 ? -19.109 4.512 13.367 1 89.5 208 THR A N 1
ATOM 1514 C CA . THR A 1 208 ? -19.641 3.555 14.336 1 89.5 208 THR A CA 1
ATOM 1515 C C . THR A 1 208 ? -20.969 4.031 14.891 1 89.5 208 THR A C 1
ATOM 1517 O O . THR A 1 208 ? -21.688 3.264 15.539 1 89.5 208 THR A O 1
ATOM 1520 N N . SER A 1 209 ? -21.328 5.285 14.633 1 87.19 209 SER A N 1
ATOM 1521 C CA . SER A 1 209 ? -22.484 5.883 15.289 1 87.19 209 SER A CA 1
ATOM 1522 C C . SER A 1 209 ? -23.531 6.305 14.266 1 87.19 209 SER A C 1
ATOM 1524 O O . SER A 1 209 ? -23.25 7.094 13.367 1 87.19 209 SER A O 1
ATOM 1526 N N . GLU A 1 210 ? -24.734 5.918 14.516 1 88.88 210 GLU A N 1
ATOM 1527 C CA . GLU A 1 210 ? -25.859 6.316 13.672 1 88.88 210 GLU A CA 1
ATOM 1528 C C . GLU A 1 210 ? -26.125 7.816 13.781 1 88.88 210 GLU A C 1
ATOM 1530 O O . GLU A 1 210 ? -26.578 8.438 12.82 1 88.88 210 GLU A O 1
ATOM 1535 N N . SER A 1 211 ? -25.75 8.367 14.852 1 86.94 211 SER A N 1
ATOM 1536 C CA . SER A 1 211 ? -26.016 9.781 15.102 1 86.94 211 SER A CA 1
ATOM 1537 C C . SER A 1 211 ? -25.203 10.672 14.164 1 86.94 211 SER A C 1
ATOM 1539 O O . SER A 1 211 ? -25.516 11.844 13.992 1 86.94 211 SER A O 1
ATOM 1541 N N . LYS A 1 212 ? -24.234 10.094 13.5 1 89.69 212 LYS A N 1
ATOM 1542 C CA . LYS A 1 212 ? -23.391 10.875 12.617 1 89.69 212 LYS A CA 1
ATOM 1543 C C . LYS A 1 212 ? -23.859 10.781 11.172 1 89.69 212 LYS A C 1
ATOM 1545 O O . LYS A 1 212 ? -23.297 11.445 10.289 1 89.69 212 LYS A O 1
ATOM 1550 N N . ARG A 1 213 ? -24.828 10.023 10.914 1 92.88 213 ARG A N 1
ATOM 1551 C CA . ARG A 1 213 ? -25.297 9.789 9.555 1 92.88 213 ARG A CA 1
ATOM 1552 C C . ARG A 1 213 ? -25.75 11.094 8.898 1 92.88 213 ARG A C 1
ATOM 1554 O O . ARG A 1 213 ? -25.328 11.406 7.777 1 92.88 213 ARG A O 1
ATOM 1561 N N . GLU A 1 214 ? -26.578 11.781 9.594 1 94.06 214 GLU A N 1
ATOM 1562 C CA . GLU A 1 214 ? -27.094 13.031 9.031 1 94.06 214 GLU A CA 1
ATOM 1563 C C . GLU A 1 214 ? -25.969 14.047 8.82 1 94.06 214 GLU A C 1
ATOM 1565 O O . GLU A 1 214 ? -25.938 14.742 7.805 1 94.06 214 GLU A O 1
ATOM 1570 N N . ALA A 1 215 ? -25.094 14.078 9.781 1 94.5 215 ALA A N 1
ATOM 1571 C CA . ALA A 1 215 ? -23.953 14.977 9.656 1 94.5 215 ALA A CA 1
ATOM 1572 C C . ALA A 1 215 ? -23.125 14.633 8.43 1 94.5 215 ALA A C 1
ATOM 1574 O O . ALA A 1 215 ? -22.688 15.523 7.699 1 94.5 215 ALA A O 1
ATOM 1575 N N . ALA A 1 216 ? -22.922 13.383 8.188 1 96.62 216 ALA A N 1
ATOM 1576 C CA . ALA A 1 216 ? -22.141 12.93 7.035 1 96.62 216 ALA A CA 1
ATOM 1577 C C . ALA A 1 216 ? -22.812 13.336 5.723 1 96.62 216 ALA A C 1
ATOM 1579 O O . ALA A 1 216 ? -22.141 13.805 4.797 1 96.62 216 ALA A O 1
ATOM 1580 N N . ARG A 1 217 ? -24.062 13.195 5.699 1 96.75 217 ARG A N 1
ATOM 1581 C CA . ARG A 1 217 ? -24.828 13.547 4.504 1 96.75 217 ARG A CA 1
ATOM 1582 C C . ARG A 1 217 ? -24.75 15.047 4.23 1 96.75 217 ARG A C 1
ATOM 1584 O O . ARG A 1 217 ? -24.578 15.469 3.086 1 96.75 217 ARG A O 1
ATOM 1591 N N . LEU A 1 218 ? -24.828 15.789 5.285 1 96.31 218 LEU A N 1
ATOM 1592 C CA . LEU A 1 218 ? -24.766 17.234 5.152 1 96.31 218 LEU A CA 1
ATOM 1593 C C . LEU A 1 218 ? -23.406 17.688 4.641 1 96.31 218 LEU A C 1
ATOM 1595 O O . LEU A 1 218 ? -23.297 18.688 3.941 1 96.31 218 LEU A O 1
ATOM 1599 N N . LEU A 1 219 ? -22.453 16.875 4.941 1 97.25 219 LEU A N 1
ATOM 1600 C CA . LEU A 1 219 ? -21.109 17.188 4.512 1 97.25 219 LEU A CA 1
ATOM 1601 C C . LEU A 1 219 ? -20.891 16.812 3.051 1 97.25 219 LEU A C 1
ATOM 1603 O O . LEU A 1 219 ? -19.922 17.25 2.424 1 97.25 219 LEU A O 1
ATOM 1607 N N . GLY A 1 220 ? -21.703 15.914 2.482 1 97.56 220 GLY A N 1
ATOM 1608 C CA . GLY A 1 220 ? -21.609 15.57 1.073 1 97.56 220 GLY A CA 1
ATOM 1609 C C . GLY A 1 220 ? -21.5 14.07 0.832 1 97.56 220 GLY A C 1
ATOM 1610 O O . GLY A 1 220 ? -21.406 13.633 -0.314 1 97.56 220 GLY A O 1
ATOM 1611 N N . ALA A 1 221 ? -21.578 13.312 1.847 1 98.38 221 ALA A N 1
ATOM 1612 C CA . ALA A 1 221 ? -21.469 11.867 1.687 1 98.38 221 ALA A CA 1
ATOM 1613 C C . ALA A 1 221 ? -22.641 11.312 0.884 1 98.38 221 ALA A C 1
ATOM 1615 O O . ALA A 1 221 ? -23.797 11.703 1.104 1 98.38 221 ALA A O 1
ATOM 1616 N N . ASP A 1 222 ? -22.375 10.438 -0.027 1 98.5 222 ASP A N 1
ATOM 1617 C CA . ASP A 1 222 ? -23.406 9.75 -0.791 1 98.5 222 ASP A CA 1
ATOM 1618 C C . ASP A 1 222 ? -23.953 8.547 -0.023 1 98.5 222 ASP A C 1
ATOM 1620 O O . ASP A 1 222 ? -25.125 8.203 -0.144 1 98.5 222 ASP A O 1
ATOM 1624 N N . HIS A 1 223 ? -23.094 7.902 0.686 1 98.12 223 HIS A N 1
ATOM 1625 C CA . HIS A 1 223 ? -23.438 6.719 1.467 1 98.12 223 HIS A CA 1
ATOM 1626 C C . HIS A 1 223 ? -22.828 6.777 2.859 1 98.12 223 HIS A C 1
ATOM 1628 O O . HIS A 1 223 ? -21.766 7.398 3.049 1 98.12 223 HIS A O 1
ATOM 1634 N N . VAL A 1 224 ? -23.562 6.238 3.811 1 98.12 224 VAL A N 1
ATOM 1635 C CA . VAL A 1 224 ? -23.047 6.078 5.168 1 98.12 224 VAL A CA 1
ATOM 1636 C C . VAL A 1 224 ? -23.188 4.617 5.602 1 98.12 224 VAL A C 1
ATOM 1638 O O . VAL A 1 224 ? -24.25 4.023 5.477 1 98.12 224 VAL A O 1
ATOM 1641 N N . ILE A 1 225 ? -22.062 4.066 6.043 1 98.06 225 ILE A N 1
ATOM 1642 C CA . ILE A 1 225 ? -22.016 2.678 6.484 1 98.06 225 ILE A CA 1
ATOM 1643 C C . ILE A 1 225 ? -21.672 2.621 7.969 1 98.06 225 ILE A C 1
ATOM 1645 O O . ILE A 1 225 ? -20.688 3.232 8.406 1 98.06 225 ILE A O 1
ATOM 1649 N N . ILE A 1 226 ? -22.484 1.923 8.695 1 96.62 226 ILE A N 1
ATOM 1650 C CA . ILE A 1 226 ? -22.141 1.633 10.086 1 96.62 226 ILE A CA 1
ATOM 1651 C C . ILE A 1 226 ? -21.156 0.462 10.141 1 96.62 226 ILE A C 1
ATOM 1653 O O . ILE A 1 226 ? -21.531 -0.68 9.859 1 96.62 226 ILE A O 1
ATOM 1657 N N . SER A 1 227 ? -19.969 0.657 10.594 1 95.19 227 SER A N 1
ATOM 1658 C CA . SER A 1 227 ? -18.859 -0.294 10.477 1 95.19 227 SER A CA 1
ATOM 1659 C C . SER A 1 227 ? -19.094 -1.512 11.367 1 95.19 227 SER A C 1
ATOM 1661 O O . SER A 1 227 ? -18.516 -2.578 11.125 1 95.19 227 SER A O 1
ATOM 1663 N N . LYS A 1 228 ? -19.938 -1.394 12.367 1 94.38 228 LYS A N 1
ATOM 1664 C CA . LYS A 1 228 ? -20.219 -2.506 13.273 1 94.38 228 LYS A CA 1
ATOM 1665 C C . LYS A 1 228 ? -21.328 -3.4 12.711 1 94.38 228 LYS A C 1
ATOM 1667 O O . LYS A 1 228 ? -21.594 -4.477 13.258 1 94.38 228 LYS A O 1
ATOM 1672 N N . ASP A 1 229 ? -21.969 -2.961 11.711 1 95.81 229 ASP A N 1
ATOM 1673 C CA . ASP A 1 229 ? -23.031 -3.736 11.078 1 95.81 229 ASP A CA 1
ATOM 1674 C C . ASP A 1 229 ? -22.469 -4.633 9.977 1 95.81 229 ASP A C 1
ATOM 1676 O O . ASP A 1 229 ? -22.109 -4.152 8.898 1 95.81 229 ASP A O 1
ATOM 1680 N N . PRO A 1 230 ? -22.484 -5.93 10.211 1 95.44 230 PRO A N 1
ATOM 1681 C CA . PRO A 1 230 ? -21.859 -6.84 9.25 1 95.44 230 PRO A CA 1
ATOM 1682 C C . PRO A 1 230 ? -22.578 -6.844 7.895 1 95.44 230 PRO A C 1
ATOM 1684 O O . PRO A 1 230 ? -21.922 -7.02 6.855 1 95.44 230 PRO A O 1
ATOM 1687 N N . GLU A 1 231 ? -23.844 -6.668 7.875 1 96.88 231 GLU A N 1
ATOM 1688 C CA . GLU A 1 231 ? -24.594 -6.672 6.621 1 96.88 231 GLU A CA 1
ATOM 1689 C C . GLU A 1 231 ? -24.25 -5.453 5.77 1 96.88 231 GLU A C 1
ATOM 1691 O O . GLU A 1 231 ? -24.109 -5.566 4.547 1 96.88 231 GLU A O 1
ATOM 1696 N N . GLN A 1 232 ? -24.172 -4.273 6.398 1 97 232 GLN A N 1
ATOM 1697 C CA . GLN A 1 232 ? -23.797 -3.068 5.668 1 97 232 GLN A CA 1
ATOM 1698 C C . GLN A 1 232 ? -22.375 -3.168 5.133 1 97 232 GLN A C 1
ATOM 1700 O O . GLN A 1 232 ? -22.094 -2.738 4.012 1 97 232 GLN A O 1
ATOM 1705 N N . MET A 1 233 ? -21.5 -3.727 5.969 1 97.44 233 MET A N 1
ATOM 1706 C CA . MET A 1 233 ? -20.125 -3.898 5.531 1 97.44 233 MET A CA 1
ATOM 1707 C C . MET A 1 233 ? -20.031 -4.855 4.348 1 97.44 233 MET A C 1
ATOM 1709 O O . MET A 1 233 ? -19.281 -4.621 3.404 1 97.44 233 MET A O 1
ATOM 1713 N N . LYS A 1 234 ? -20.766 -5.961 4.367 1 96.38 234 LYS A N 1
ATOM 1714 C CA . LYS A 1 234 ? -20.797 -6.926 3.271 1 96.38 234 LYS A CA 1
ATOM 1715 C C . LYS A 1 234 ? -21.297 -6.27 1.982 1 96.38 234 LYS A C 1
ATOM 1717 O O . LYS A 1 234 ? -20.812 -6.598 0.895 1 96.38 234 LYS A O 1
ATOM 1722 N N . ALA A 1 235 ? -22.188 -5.324 2.104 1 96.44 235 ALA A N 1
ATOM 1723 C CA . ALA A 1 235 ? -22.812 -4.676 0.95 1 96.44 235 ALA A CA 1
ATOM 1724 C C . ALA A 1 235 ? -21.797 -3.818 0.197 1 96.44 235 ALA A C 1
ATOM 1726 O O . ALA A 1 235 ? -21.969 -3.541 -0.992 1 96.44 235 ALA A O 1
ATOM 1727 N N . VAL A 1 236 ? -20.703 -3.396 0.827 1 97.62 236 VAL A N 1
ATOM 1728 C CA . VAL A 1 236 ? -19.75 -2.506 0.175 1 97.62 236 VAL A CA 1
ATOM 1729 C C . VAL A 1 236 ? -18.484 -3.275 -0.177 1 97.62 236 VAL A C 1
ATOM 1731 O O . VAL A 1 236 ? -17.484 -2.68 -0.589 1 97.62 236 VAL A O 1
ATOM 1734 N N . LYS A 1 237 ? -18.531 -4.578 -0.058 1 97.19 237 LYS A N 1
ATOM 1735 C CA . LYS A 1 237 ? -17.391 -5.41 -0.409 1 97.19 237 LYS A CA 1
ATOM 1736 C C . LYS A 1 237 ? -16.938 -5.152 -1.847 1 97.19 237 LYS A C 1
ATOM 1738 O O . LYS A 1 237 ? -17.766 -5.148 -2.764 1 97.19 237 LYS A O 1
ATOM 1743 N N . ASN A 1 238 ? -15.602 -4.863 -2.059 1 97.06 238 ASN A N 1
ATOM 1744 C CA . ASN A 1 238 ? -14.969 -4.699 -3.363 1 97.06 238 ASN A CA 1
ATOM 1745 C C . ASN A 1 238 ? -15.633 -3.582 -4.168 1 97.06 238 ASN A C 1
ATOM 1747 O O . ASN A 1 238 ? -15.82 -3.713 -5.379 1 97.06 238 ASN A O 1
ATOM 1751 N N . THR A 1 239 ? -15.945 -2.457 -3.496 1 98 239 THR A N 1
ATOM 1752 C CA . THR A 1 239 ? -16.641 -1.403 -4.227 1 98 239 THR A CA 1
ATOM 1753 C C . THR A 1 239 ? -15.812 -0.124 -4.254 1 98 239 THR A C 1
ATOM 1755 O O . THR A 1 239 ? -16 0.73 -5.121 1 98 239 THR A O 1
ATOM 1758 N N . LEU A 1 240 ? -14.883 0.017 -3.348 1 98.81 240 LEU A N 1
ATOM 1759 C CA . LEU A 1 240 ? -14.203 1.293 -3.178 1 98.81 240 LEU A CA 1
ATOM 1760 C C . LEU A 1 240 ? -12.82 1.259 -3.824 1 98.81 240 LEU A C 1
ATOM 1762 O O . LEU A 1 240 ? -12.078 0.285 -3.668 1 98.81 240 LEU A O 1
ATOM 1766 N N . ASN A 1 241 ? -12.461 2.314 -4.523 1 98.75 241 ASN A N 1
ATOM 1767 C CA . ASN A 1 241 ? -11.141 2.445 -5.145 1 98.75 241 ASN A CA 1
ATOM 1768 C C . ASN A 1 241 ? -10.086 2.895 -4.141 1 98.75 241 ASN A C 1
ATOM 1770 O O . ASN A 1 241 ? -8.938 2.469 -4.211 1 98.75 241 ASN A O 1
ATOM 1774 N N . LEU A 1 242 ? -10.531 3.738 -3.281 1 98.94 242 LEU A N 1
ATOM 1775 C CA . LEU A 1 242 ? -9.641 4.43 -2.355 1 98.94 242 LEU A CA 1
ATOM 1776 C C . LEU A 1 242 ? -10.328 4.652 -1.01 1 98.94 242 LEU A C 1
ATOM 1778 O O . LEU A 1 242 ? -11.5 5.02 -0.959 1 98.94 242 LEU A O 1
ATOM 1782 N N . ILE A 1 243 ? -9.602 4.406 0.034 1 98.94 243 ILE A N 1
ATOM 1783 C CA . ILE A 1 243 ? -10.109 4.695 1.371 1 98.94 243 ILE A CA 1
ATOM 1784 C C . ILE A 1 243 ? -9.133 5.617 2.102 1 98.94 243 ILE A C 1
ATOM 1786 O O . ILE A 1 243 ? -7.938 5.332 2.17 1 98.94 243 ILE A O 1
ATOM 1790 N N . ILE A 1 244 ? -9.609 6.719 2.539 1 98.94 244 ILE A N 1
ATOM 1791 C CA . ILE A 1 244 ? -8.867 7.605 3.428 1 98.94 244 ILE A CA 1
ATOM 1792 C C . ILE A 1 244 ? -9.227 7.301 4.879 1 98.94 244 ILE A C 1
ATOM 1794 O O . ILE A 1 244 ? -10.352 7.551 5.316 1 98.94 244 ILE A O 1
ATOM 1798 N N . ASP A 1 245 ? -8.297 6.797 5.633 1 98.75 245 ASP A N 1
ATOM 1799 C CA . ASP A 1 245 ? -8.516 6.41 7.023 1 98.75 245 ASP A CA 1
ATOM 1800 C C . ASP A 1 245 ? -7.996 7.48 7.977 1 98.75 245 ASP A C 1
ATOM 1802 O O . ASP A 1 245 ? -6.789 7.621 8.164 1 98.75 245 ASP A O 1
ATOM 1806 N N . THR A 1 246 ? -8.906 8.18 8.602 1 97.12 246 THR A N 1
ATOM 1807 C CA . THR A 1 246 ? -8.555 9.344 9.406 1 97.12 246 THR A CA 1
ATOM 1808 C C . THR A 1 246 ? -8.609 9.008 10.898 1 97.12 246 THR A C 1
ATOM 1810 O O . THR A 1 246 ? -8.539 9.906 11.742 1 97.12 246 THR A O 1
ATOM 1813 N N . VAL A 1 247 ? -8.719 7.773 11.234 1 94.31 247 VAL A N 1
ATOM 1814 C CA . VAL A 1 247 ? -8.844 7.348 12.625 1 94.31 247 VAL A CA 1
ATOM 1815 C C . VAL A 1 247 ? -7.473 7.367 13.297 1 94.31 247 VAL A C 1
ATOM 1817 O O . VAL A 1 247 ? -6.516 6.777 12.789 1 94.31 247 VAL A O 1
ATOM 1820 N N . GLY A 1 248 ? -7.367 8.023 14.422 1 90.81 248 GLY A N 1
ATOM 1821 C CA . GLY A 1 248 ? -6.102 8.172 15.125 1 90.81 248 GLY A CA 1
ATOM 1822 C C . GLY A 1 248 ? -5.891 7.133 16.203 1 90.81 248 GLY A C 1
ATOM 1823 O O . GLY A 1 248 ? -4.848 7.113 16.859 1 90.81 248 GLY A O 1
ATOM 1824 N N . ASN A 1 249 ? -6.828 6.273 16.406 1 90.81 249 ASN A N 1
ATOM 1825 C CA . ASN A 1 249 ? -6.727 5.203 17.391 1 90.81 249 ASN A CA 1
ATOM 1826 C C . ASN A 1 249 ? -6.516 3.846 16.719 1 90.81 249 ASN A C 1
ATOM 1828 O O . ASN A 1 249 ? -6.852 3.666 15.547 1 90.81 249 ASN A O 1
ATOM 1832 N N . THR A 1 250 ? -5.961 2.951 17.562 1 94.94 250 THR A N 1
ATOM 1833 C CA . THR A 1 250 ? -5.758 1.59 17.078 1 94.94 250 THR A CA 1
ATOM 1834 C C . THR A 1 250 ? -7.082 0.951 16.672 1 94.94 250 THR A C 1
ATOM 1836 O O . THR A 1 250 ? -8.07 1.053 17.406 1 94.94 250 THR A O 1
ATOM 1839 N N . HIS A 1 251 ? -7.098 0.344 15.5 1 95.38 251 HIS A N 1
ATOM 1840 C CA . HIS A 1 251 ? -8.305 -0.314 15.016 1 95.38 251 HIS A CA 1
ATOM 1841 C C . HIS A 1 251 ? -7.98 -1.341 13.938 1 95.38 251 HIS A C 1
ATOM 1843 O O . HIS A 1 251 ? -6.883 -1.332 13.375 1 95.38 251 HIS A O 1
ATOM 1849 N N . ASP A 1 252 ? -8.875 -2.244 13.703 1 96.38 252 ASP A N 1
ATOM 1850 C CA . ASP A 1 252 ? -8.719 -3.285 12.695 1 96.38 252 ASP A CA 1
ATOM 1851 C C . ASP A 1 252 ? -8.961 -2.729 11.297 1 96.38 252 ASP A C 1
ATOM 1853 O O . ASP A 1 252 ? -10.023 -2.168 11.016 1 96.38 252 ASP A O 1
ATOM 1857 N N . LEU A 1 253 ? -8.039 -2.926 10.375 1 97.75 253 LEU A N 1
ATOM 1858 C CA . LEU A 1 253 ? -8.133 -2.393 9.023 1 97.75 253 LEU A CA 1
ATOM 1859 C C . LEU A 1 253 ? -8.836 -3.377 8.102 1 97.75 253 LEU A C 1
ATOM 1861 O O . LEU A 1 253 ? -9.289 -3.002 7.012 1 97.75 253 LEU A O 1
ATOM 1865 N N . SER A 1 254 ? -8.969 -4.641 8.484 1 97.19 254 SER A N 1
ATOM 1866 C CA . SER A 1 254 ? -9.359 -5.75 7.621 1 97.19 254 SER A CA 1
ATOM 1867 C C . SER A 1 254 ? -10.719 -5.5 6.98 1 97.19 254 SER A C 1
ATOM 1869 O O . SER A 1 254 ? -10.891 -5.699 5.777 1 97.19 254 SER A O 1
ATOM 1871 N N . PRO A 1 255 ? -11.734 -5.039 7.781 1 97.5 255 PRO A N 1
ATOM 1872 C CA . PRO A 1 255 ? -13.047 -4.824 7.156 1 97.5 255 PRO A CA 1
ATOM 1873 C C . PRO A 1 255 ? -13 -3.795 6.031 1 97.5 255 PRO A C 1
ATOM 1875 O O . PRO A 1 255 ? -13.727 -3.924 5.043 1 97.5 255 PRO A O 1
ATOM 1878 N N . TYR A 1 256 ? -12.156 -2.811 6.141 1 98.5 256 TYR A N 1
ATOM 1879 C CA . TYR A 1 256 ? -12.062 -1.754 5.141 1 98.5 256 TYR A CA 1
ATOM 1880 C C . TYR A 1 256 ? -11.281 -2.229 3.92 1 98.5 256 TYR A C 1
ATOM 1882 O O . TYR A 1 256 ? -11.602 -1.86 2.787 1 98.5 256 TYR A O 1
ATOM 1890 N N . ILE A 1 257 ? -10.25 -3.025 4.168 1 98.44 257 ILE A N 1
ATOM 1891 C CA . ILE A 1 257 ? -9.508 -3.613 3.059 1 98.44 257 ILE A CA 1
ATOM 1892 C C . ILE A 1 257 ? -10.43 -4.492 2.221 1 98.44 257 ILE A C 1
ATOM 1894 O O . ILE A 1 257 ? -10.344 -4.5 0.991 1 98.44 257 ILE A O 1
ATOM 1898 N N . ASN A 1 258 ? -11.359 -5.215 2.881 1 98 258 ASN A N 1
ATOM 1899 C CA . ASN A 1 258 ? -12.336 -6.055 2.188 1 98 258 ASN A CA 1
ATOM 1900 C C . ASN A 1 258 ? -13.242 -5.227 1.28 1 98 258 ASN A C 1
ATOM 1902 O O . ASN A 1 258 ? -13.766 -5.738 0.289 1 98 258 ASN A O 1
ATOM 1906 N N . ALA A 1 259 ? -13.383 -3.967 1.57 1 98.56 259 ALA A N 1
ATOM 1907 C CA . ALA A 1 259 ? -14.273 -3.092 0.813 1 98.56 259 ALA A CA 1
ATOM 1908 C C . ALA A 1 259 ? -13.586 -2.568 -0.447 1 98.56 259 ALA A C 1
ATOM 1910 O O . ALA A 1 259 ? -14.242 -2.014 -1.332 1 98.56 259 ALA A O 1
ATOM 1911 N N . LEU A 1 260 ? -12.281 -2.771 -0.57 1 98.62 260 LEU A N 1
ATOM 1912 C CA . LEU A 1 260 ? -11.508 -2.232 -1.684 1 98.62 260 LEU A CA 1
ATOM 1913 C C . LEU A 1 260 ? -11.664 -3.104 -2.926 1 98.62 260 LEU A C 1
ATOM 1915 O O . LEU A 1 260 ? -11.711 -4.332 -2.826 1 98.62 260 LEU A O 1
ATOM 1919 N N . THR A 1 261 ? -11.711 -2.461 -4.059 1 97.94 261 THR A N 1
ATOM 1920 C CA . THR A 1 261 ? -11.625 -3.158 -5.336 1 97.94 261 THR A CA 1
ATOM 1921 C C . THR A 1 261 ? -10.195 -3.631 -5.602 1 97.94 261 THR A C 1
ATOM 1923 O O . THR A 1 261 ? -9.281 -3.316 -4.836 1 97.94 261 THR A O 1
ATOM 1926 N N . THR A 1 262 ? -10.031 -4.441 -6.676 1 97.75 262 THR A N 1
ATOM 1927 C CA . THR A 1 262 ? -8.695 -4.762 -7.164 1 97.75 262 THR A CA 1
ATOM 1928 C C . THR A 1 262 ? -7.875 -3.49 -7.363 1 97.75 262 THR A C 1
ATOM 1930 O O . THR A 1 262 ? -8.383 -2.494 -7.883 1 97.75 262 THR A O 1
ATOM 1933 N N . ASP A 1 263 ? -6.625 -3.475 -6.852 1 98.12 263 ASP A N 1
ATOM 1934 C CA . ASP A 1 263 ? -5.695 -2.354 -6.945 1 98.12 263 ASP A CA 1
ATOM 1935 C C . ASP A 1 263 ? -6.066 -1.248 -5.961 1 98.12 263 ASP A C 1
ATOM 1937 O O . ASP A 1 263 ? -5.434 -0.189 -5.941 1 98.12 263 ASP A O 1
ATOM 1941 N N . GLY A 1 264 ? -7.16 -1.456 -5.176 1 98.62 264 GLY A N 1
ATOM 1942 C CA . GLY A 1 264 ? -7.586 -0.439 -4.23 1 98.62 264 GLY A CA 1
ATOM 1943 C C . GLY A 1 264 ? -6.543 -0.136 -3.17 1 98.62 264 GLY A C 1
ATOM 1944 O O . GLY A 1 264 ? -5.695 -0.978 -2.867 1 98.62 264 GLY A O 1
ATOM 1945 N N . VAL A 1 265 ? -6.609 1.049 -2.586 1 98.88 265 VAL A N 1
ATOM 1946 C CA . VAL A 1 265 ? -5.602 1.5 -1.63 1 98.88 265 VAL A CA 1
ATOM 1947 C C . VAL A 1 265 ? -6.285 2.025 -0.369 1 98.88 265 VAL A C 1
ATOM 1949 O O . VAL A 1 265 ? -7.23 2.812 -0.45 1 98.88 265 VAL A O 1
ATOM 1952 N N . HIS A 1 266 ? -5.891 1.506 0.726 1 98.88 266 HIS A N 1
ATOM 1953 C CA . HIS A 1 266 ? -6.234 2.025 2.045 1 98.88 266 HIS A CA 1
ATOM 1954 C C . HIS A 1 266 ? -5.145 2.953 2.574 1 98.88 266 HIS A C 1
ATOM 1956 O O . HIS A 1 266 ? -4.047 2.5 2.906 1 98.88 266 HIS A O 1
ATOM 1962 N N . VAL A 1 267 ? -5.441 4.23 2.729 1 98.88 267 VAL A N 1
ATOM 1963 C CA . VAL A 1 267 ? -4.418 5.211 3.078 1 98.88 267 VAL A CA 1
ATOM 1964 C C . VAL A 1 267 ? -4.609 5.66 4.527 1 98.88 267 VAL A C 1
ATOM 1966 O O . VAL A 1 267 ? -5.656 6.207 4.879 1 98.88 267 VAL A O 1
ATOM 1969 N N . LEU A 1 268 ? -3.609 5.465 5.289 1 98.69 268 LEU A N 1
ATOM 1970 C CA . LEU A 1 268 ? -3.584 5.918 6.676 1 98.69 268 LEU A CA 1
ATOM 1971 C C . LEU A 1 268 ? -3.104 7.363 6.77 1 98.69 268 LEU A C 1
ATOM 1973 O O . LEU A 1 268 ? -2.006 7.688 6.312 1 98.69 268 LEU A O 1
ATOM 1977 N N . VAL A 1 269 ? -3.904 8.219 7.355 1 98 269 VAL A N 1
ATOM 1978 C CA . VAL A 1 269 ? -3.475 9.586 7.617 1 98 269 VAL A CA 1
ATOM 1979 C C . VAL A 1 269 ? -3.523 9.859 9.117 1 98 269 VAL A C 1
ATOM 1981 O O . VAL A 1 269 ? -2.926 10.828 9.602 1 98 269 VAL A O 1
ATOM 1984 N N . GLY A 1 270 ? -4.258 9.031 9.859 1 93.44 270 GLY A N 1
ATOM 1985 C CA . GLY A 1 270 ? -4.234 9.078 11.312 1 93.44 270 GLY A CA 1
ATOM 1986 C C . GLY A 1 270 ? -3.096 8.273 11.914 1 93.44 270 GLY A C 1
ATOM 1987 O O . GLY A 1 270 ? -2.746 7.207 11.398 1 93.44 270 GLY A O 1
ATOM 1988 N N . LEU A 1 271 ? -2.543 8.742 12.992 1 91.06 271 LEU A N 1
ATOM 1989 C CA . LEU A 1 271 ? -1.423 8.07 13.641 1 91.06 271 LEU A CA 1
ATOM 1990 C C . LEU A 1 271 ? -1.788 7.66 15.062 1 91.06 271 LEU A C 1
ATOM 1992 O O . LEU A 1 271 ? -1.748 8.484 15.984 1 91.06 271 LEU A O 1
ATOM 1996 N N . PRO A 1 272 ? -2.064 6.422 15.234 1 89.75 272 PRO A N 1
ATOM 1997 C CA . PRO A 1 272 ? -2.365 5.965 16.594 1 89.75 272 PRO A CA 1
ATOM 1998 C C . PRO A 1 272 ? -1.116 5.844 17.469 1 89.75 272 PRO A C 1
ATOM 2000 O O . PRO A 1 272 ? 0.003 5.816 16.938 1 89.75 272 PRO A O 1
ATOM 2003 N N . GLU A 1 273 ? -1.379 5.816 18.734 1 85.38 273 GLU A N 1
ATOM 2004 C CA . GLU A 1 273 ? -0.288 5.641 19.688 1 85.38 273 GLU A CA 1
ATOM 2005 C C . GLU A 1 273 ? 0.341 4.254 19.562 1 85.38 273 GLU A C 1
ATOM 2007 O O . GLU A 1 273 ? 1.56 4.105 19.672 1 85.38 273 GLU A O 1
ATOM 2012 N N . ASN A 1 274 ? -0.54 3.303 19.281 1 90 274 ASN A N 1
ATOM 2013 C CA . ASN A 1 274 ? -0.108 1.919 19.109 1 90 274 ASN A CA 1
ATOM 2014 C C . ASN A 1 274 ? -0.429 1.4 17.719 1 90 274 ASN A C 1
ATOM 2016 O O . ASN A 1 274 ? -1.359 1.884 17.078 1 90 274 ASN A O 1
ATOM 2020 N N . PRO A 1 275 ? 0.353 0.385 17.297 1 92 275 PRO A N 1
ATOM 2021 C CA . PRO A 1 275 ? 0.104 -0.139 15.961 1 92 275 PRO A CA 1
ATOM 2022 C C . PRO A 1 275 ? -1.262 -0.81 15.828 1 92 275 PRO A C 1
ATOM 2024 O O . PRO A 1 275 ? -1.784 -1.348 16.812 1 92 275 PRO A O 1
ATOM 2027 N N . ASN A 1 276 ? -1.771 -0.748 14.656 1 95.38 276 ASN A N 1
ATOM 2028 C CA . ASN A 1 276 ? -2.973 -1.513 14.336 1 95.38 276 ASN A CA 1
ATOM 2029 C C . ASN A 1 276 ? -2.703 -3.016 14.359 1 95.38 276 ASN A C 1
ATOM 2031 O O . ASN A 1 276 ? -1.567 -3.451 14.172 1 95.38 276 ASN A O 1
ATOM 2035 N N . PRO A 1 277 ? -3.75 -3.785 14.664 1 94.94 277 PRO A N 1
ATOM 2036 C CA . PRO A 1 277 ? -3.574 -5.234 14.547 1 94.94 277 PRO A CA 1
ATOM 2037 C C . PRO A 1 277 ? -3.121 -5.668 13.156 1 94.94 277 PRO A C 1
ATOM 2039 O O . PRO A 1 277 ? -3.342 -4.945 12.18 1 94.94 277 PRO A O 1
ATOM 2042 N N . PRO A 1 278 ? -2.488 -6.848 13.109 1 94.31 278 PRO A N 1
ATOM 2043 C CA . PRO A 1 278 ? -1.976 -7.301 11.812 1 94.31 278 PRO A CA 1
ATOM 2044 C C . PRO A 1 278 ? -3.086 -7.551 10.797 1 94.31 278 PRO A C 1
ATOM 2046 O O . PRO A 1 278 ? -4.172 -8.008 11.156 1 94.31 278 PRO A O 1
ATOM 2049 N N . VAL A 1 279 ? -2.771 -7.246 9.562 1 94 279 VAL A N 1
ATOM 2050 C CA . VAL A 1 279 ? -3.615 -7.594 8.422 1 94 279 VAL A CA 1
ATOM 2051 C C . VAL A 1 279 ? -3.053 -8.828 7.719 1 94 279 VAL A C 1
ATOM 2053 O O . VAL A 1 279 ? -1.848 -8.914 7.473 1 94 279 VAL A O 1
ATOM 2056 N N . SER A 1 280 ? -3.941 -9.758 7.43 1 94.25 280 SER A N 1
ATOM 2057 C CA . SER A 1 280 ? -3.506 -10.945 6.707 1 94.25 280 SER A CA 1
ATOM 2058 C C . SER A 1 280 ? -2.945 -10.594 5.336 1 94.25 280 SER A C 1
ATOM 2060 O O . SER A 1 280 ? -3.545 -9.805 4.598 1 94.25 280 SER A O 1
ATOM 2062 N N . SER A 1 281 ? -1.791 -11.258 4.992 1 95.44 281 SER A N 1
ATOM 2063 C CA . SER A 1 281 ? -1.213 -11.055 3.668 1 95.44 281 SER A CA 1
ATOM 2064 C C . SER A 1 281 ? -2.184 -11.477 2.568 1 95.44 281 SER A C 1
ATOM 2066 O O . SER A 1 281 ? -2.205 -10.875 1.489 1 95.44 281 SER A O 1
ATOM 2068 N N . TYR A 1 282 ? -2.992 -12.445 2.867 1 95.44 282 TYR A N 1
ATOM 2069 C CA . TYR A 1 282 ? -3.957 -12.969 1.908 1 95.44 282 TYR A CA 1
ATOM 2070 C C . TYR A 1 282 ? -4.922 -11.883 1.45 1 95.44 282 TYR A C 1
ATOM 2072 O O . TYR A 1 282 ? -5.262 -11.805 0.268 1 95.44 282 TYR A O 1
ATOM 2080 N N . LEU A 1 283 ? -5.332 -11.016 2.355 1 96 283 LEU A N 1
ATOM 2081 C CA . LEU A 1 283 ? -6.301 -9.969 2.057 1 96 283 LEU A CA 1
ATOM 2082 C C . LEU A 1 283 ? -5.738 -8.984 1.036 1 96 283 LEU A C 1
ATOM 2084 O O . LEU A 1 283 ? -6.48 -8.445 0.21 1 96 283 LEU A O 1
ATOM 2088 N N . LEU A 1 284 ? -4.461 -8.781 1.081 1 98.12 284 LEU A N 1
ATOM 2089 C CA . LEU A 1 284 ? -3.82 -7.871 0.14 1 98.12 284 LEU A CA 1
ATOM 2090 C C . LEU A 1 284 ? -3.543 -8.57 -1.188 1 98.12 284 LEU A C 1
ATOM 2092 O O . LEU A 1 284 ? -3.811 -8.008 -2.254 1 98.12 284 LEU A O 1
ATOM 2096 N N . ILE A 1 285 ? -3.064 -9.766 -1.126 1 97.81 285 ILE A N 1
ATOM 2097 C CA . ILE A 1 285 ? -2.6 -10.508 -2.293 1 97.81 285 ILE A CA 1
ATOM 2098 C C . ILE A 1 285 ? -3.781 -10.828 -3.205 1 97.81 285 ILE A C 1
ATOM 2100 O O . ILE A 1 285 ? -3.688 -10.688 -4.426 1 97.81 285 ILE A O 1
ATOM 2104 N N . ARG A 1 286 ? -4.91 -11.172 -2.654 1 95.88 286 ARG A N 1
ATOM 2105 C CA . ARG A 1 286 ? -6.035 -11.703 -3.422 1 95.88 286 ARG A CA 1
ATOM 2106 C C . ARG A 1 286 ? -6.633 -10.633 -4.328 1 95.88 286 ARG A C 1
ATOM 2108 O O . ARG A 1 286 ? -7.406 -10.938 -5.234 1 95.88 286 ARG A O 1
ATOM 2115 N N . GLY A 1 287 ? -6.312 -9.375 -4.098 1 97.25 287 GLY A N 1
ATOM 2116 C CA . GLY A 1 287 ? -6.859 -8.297 -4.906 1 97.25 287 GLY A CA 1
ATOM 2117 C C . GLY A 1 287 ? -5.824 -7.254 -5.285 1 97.25 287 GLY A C 1
ATOM 2118 O O . GLY A 1 287 ? -6.18 -6.152 -5.711 1 97.25 287 GLY A O 1
ATOM 2119 N N . ARG A 1 288 ? -4.547 -7.633 -5.098 1 98.44 288 ARG A N 1
ATOM 2120 C CA . ARG A 1 288 ? -3.488 -6.652 -5.316 1 98.44 288 ARG A CA 1
ATOM 2121 C C . ARG A 1 288 ? -3.814 -5.332 -4.625 1 98.44 288 ARG A C 1
ATOM 2123 O O . ARG A 1 288 ? -3.795 -4.273 -5.258 1 98.44 288 ARG A O 1
ATOM 2130 N N . LYS A 1 289 ? -4.246 -5.391 -3.418 1 98.62 289 LYS A N 1
ATOM 2131 C CA . LYS A 1 289 ? -4.629 -4.234 -2.613 1 98.62 289 LYS A CA 1
ATOM 2132 C C . LYS A 1 289 ? -3.449 -3.715 -1.798 1 98.62 289 LYS A C 1
ATOM 2134 O O . LYS A 1 289 ? -2.451 -4.418 -1.622 1 98.62 289 LYS A O 1
ATOM 2139 N N . SER A 1 290 ? -3.564 -2.465 -1.317 1 98.75 290 SER A N 1
ATOM 2140 C CA . SER A 1 290 ? -2.434 -1.837 -0.643 1 98.75 290 SER A CA 1
ATOM 2141 C C . SER A 1 290 ? -2.877 -1.119 0.628 1 98.75 290 SER A C 1
ATOM 2143 O O . SER A 1 290 ? -3.998 -0.613 0.702 1 98.75 290 SER A O 1
ATOM 2145 N N . ILE A 1 291 ? -2.033 -1.149 1.583 1 98.75 291 ILE A N 1
ATOM 2146 C CA . ILE A 1 291 ? -2.059 -0.224 2.711 1 98.75 291 ILE A CA 1
ATOM 2147 C C . ILE A 1 291 ? -0.944 0.809 2.555 1 98.75 291 ILE A C 1
ATOM 2149 O O . ILE A 1 291 ? 0.223 0.451 2.383 1 98.75 291 ILE A O 1
ATOM 2153 N N . SER A 1 292 ? -1.312 2.041 2.592 1 98.75 292 SER A N 1
ATOM 2154 C CA . SER A 1 292 ? -0.335 3.113 2.424 1 98.75 292 SER A CA 1
ATOM 2155 C C . SER A 1 292 ? -0.473 4.164 3.52 1 98.75 292 SER A C 1
ATOM 2157 O O . SER A 1 292 ? -1.403 4.109 4.328 1 98.75 292 SER A O 1
ATOM 2159 N N . GLY A 1 293 ? 0.503 4.988 3.607 1 98.5 293 GLY A N 1
ATOM 2160 C CA . GLY A 1 293 ? 0.463 6.16 4.465 1 98.5 293 GLY A CA 1
ATOM 2161 C C . GLY A 1 293 ? 0.591 7.465 3.701 1 98.5 293 GLY A C 1
ATOM 2162 O O . GLY A 1 293 ? 1.166 7.496 2.611 1 98.5 293 GLY A O 1
ATOM 2163 N N . SER A 1 294 ? 0.055 8.461 4.262 1 98.56 294 SER A N 1
ATOM 2164 C CA . SER A 1 294 ? 0.19 9.789 3.674 1 98.56 294 SER A CA 1
ATOM 2165 C C . SER A 1 294 ? 0.422 10.852 4.746 1 98.56 294 SER A C 1
ATOM 2167 O O . SER A 1 294 ? -0.29 10.883 5.754 1 98.56 294 SER A O 1
ATOM 2169 N N . LEU A 1 295 ? 1.437 11.617 4.562 1 97.75 295 LEU A N 1
ATOM 2170 C CA . LEU A 1 295 ? 1.737 12.758 5.418 1 97.75 295 LEU A CA 1
ATOM 2171 C C . LEU A 1 295 ? 1.045 14.023 4.91 1 97.75 295 LEU A C 1
ATOM 2173 O O . LEU A 1 295 ? 0.112 13.938 4.109 1 97.75 295 LEU A O 1
ATOM 2177 N N . ILE A 1 296 ? 1.34 15.141 5.41 1 97.94 296 ILE A N 1
ATOM 2178 C CA . ILE A 1 296 ? 0.931 16.406 4.824 1 97.94 296 ILE A CA 1
ATOM 2179 C C . ILE A 1 296 ? 1.608 16.594 3.467 1 97.94 296 ILE A C 1
ATOM 2181 O O . ILE A 1 296 ? 2.484 15.812 3.092 1 97.94 296 ILE A O 1
ATOM 2185 N N . GLY A 1 297 ? 1.143 17.531 2.746 1 98.31 297 GLY A N 1
ATOM 2186 C CA . GLY A 1 297 ? 1.74 17.828 1.453 1 98.31 297 GLY A CA 1
ATOM 2187 C C . GLY A 1 297 ? 2.848 18.859 1.531 1 98.31 297 GLY A C 1
ATOM 2188 O O . GLY A 1 297 ? 3.01 19.531 2.555 1 98.31 297 GLY A O 1
ATOM 2189 N N . GLY A 1 298 ? 3.639 18.922 0.521 1 98.56 298 GLY A N 1
ATOM 2190 C CA . GLY A 1 298 ? 4.613 20 0.395 1 98.56 298 GLY A CA 1
ATOM 2191 C C . GLY A 1 298 ? 3.982 21.359 0.187 1 98.56 298 GLY A C 1
ATOM 2192 O O . GLY A 1 298 ? 2.756 21.484 0.136 1 98.56 298 GLY A O 1
ATOM 2193 N N . ILE A 1 299 ? 4.809 22.359 0.114 1 98.69 299 ILE A N 1
ATOM 2194 C CA . ILE A 1 299 ? 4.316 23.734 0.074 1 98.69 299 ILE A CA 1
ATOM 2195 C C . ILE A 1 299 ? 3.541 23.969 -1.222 1 98.69 299 ILE A C 1
ATOM 2197 O O . ILE A 1 299 ? 2.43 24.5 -1.202 1 98.69 299 ILE A O 1
ATOM 2201 N N . PRO A 1 300 ? 4.055 23.5 -2.412 1 98.75 300 PRO A N 1
ATOM 2202 C CA . PRO A 1 300 ? 3.262 23.719 -3.627 1 98.75 300 PRO A CA 1
ATOM 2203 C C . PRO A 1 300 ? 1.896 23.031 -3.568 1 98.75 300 PRO A C 1
ATOM 2205 O O . PRO A 1 300 ? 0.895 23.625 -3.994 1 98.75 300 PRO A O 1
ATOM 2208 N N . GLU A 1 301 ? 1.875 21.844 -3.051 1 98.81 301 GLU A N 1
ATOM 2209 C CA . GLU A 1 301 ? 0.605 21.125 -2.965 1 98.81 301 GLU A CA 1
ATOM 2210 C C . GLU A 1 301 ? -0.335 21.781 -1.962 1 98.81 301 GLU A C 1
ATOM 2212 O O . GLU A 1 301 ? -1.551 21.812 -2.166 1 98.81 301 GLU A O 1
ATOM 2217 N N . THR A 1 302 ? 0.189 22.297 -0.89 1 98.88 302 THR A N 1
ATOM 2218 C CA . THR A 1 302 ? -0.636 23 0.085 1 98.88 302 THR A CA 1
ATOM 2219 C C . THR A 1 302 ? -1.284 24.234 -0.544 1 98.88 302 THR A C 1
ATOM 2221 O O . THR A 1 302 ? -2.467 24.5 -0.325 1 98.88 302 THR A O 1
ATOM 2224 N N . GLN A 1 303 ? -0.497 24.938 -1.326 1 98.88 303 GLN A N 1
ATOM 2225 C CA . GLN A 1 303 ? -1.066 26.078 -2.041 1 98.88 303 GLN A CA 1
ATOM 2226 C C . GLN A 1 303 ? -2.15 25.625 -3.016 1 98.88 303 GLN A C 1
ATOM 2228 O O . GLN A 1 303 ? -3.207 26.25 -3.111 1 98.88 303 GLN A O 1
ATOM 2233 N N . GLU A 1 304 ? -1.88 24.547 -3.729 1 98.88 304 GLU A N 1
ATOM 2234 C CA . GLU A 1 304 ? -2.867 23.984 -4.645 1 98.88 304 GLU A CA 1
ATOM 2235 C C . GLU A 1 304 ? -4.16 23.625 -3.914 1 98.88 304 GLU A C 1
ATOM 2237 O O . GLU A 1 304 ? -5.254 23.906 -4.41 1 98.88 304 GLU A O 1
ATOM 2242 N N . MET A 1 305 ? -4.016 23.016 -2.785 1 98.94 305 MET A N 1
ATOM 2243 C CA . MET A 1 305 ? -5.168 22.656 -1.969 1 98.94 305 MET A CA 1
ATOM 2244 C C . MET A 1 305 ? -5.949 23.906 -1.544 1 98.94 305 MET A C 1
ATOM 2246 O O . MET A 1 305 ? -7.18 23.922 -1.626 1 98.94 305 MET A O 1
ATOM 2250 N N . LEU A 1 306 ? -5.27 24.969 -1.1 1 98.94 306 LEU A N 1
ATOM 2251 C CA . LEU A 1 306 ? -5.938 26.203 -0.714 1 98.94 306 LEU A CA 1
ATOM 2252 C C . LEU A 1 306 ? -6.684 26.812 -1.897 1 98.94 306 LEU A C 1
ATOM 2254 O O . LEU A 1 306 ? -7.828 27.25 -1.757 1 98.94 306 LEU A O 1
ATOM 2258 N N . ASP A 1 307 ? -6.047 26.828 -3.047 1 98.94 307 ASP A N 1
ATOM 2259 C CA . ASP A 1 307 ? -6.684 27.344 -4.25 1 98.94 307 ASP A CA 1
ATOM 2260 C C . ASP A 1 307 ? -7.918 26.531 -4.617 1 98.94 307 ASP A C 1
ATOM 2262 O O . ASP A 1 307 ? -8.953 27.078 -4.996 1 98.94 307 ASP A O 1
ATOM 2266 N N . PHE A 1 308 ? -7.805 25.297 -4.508 1 98.94 308 PHE A N 1
ATOM 2267 C CA . PHE A 1 308 ? -8.93 24.406 -4.77 1 98.94 308 PHE A CA 1
ATOM 2268 C C . PHE A 1 308 ? -10.086 24.703 -3.828 1 98.94 308 PHE A C 1
ATOM 2270 O O . PHE A 1 308 ? -11.234 24.812 -4.266 1 98.94 308 PHE A O 1
ATOM 2277 N N . CYS A 1 309 ? -9.773 24.797 -2.559 1 98.88 309 CYS A N 1
ATOM 2278 C CA . CYS A 1 309 ? -10.805 25.109 -1.572 1 98.88 309 CYS A CA 1
ATOM 2279 C C . CYS A 1 309 ? -11.422 26.469 -1.837 1 98.88 309 CYS A C 1
ATOM 2281 O O . CYS A 1 309 ? -12.625 26.672 -1.643 1 98.88 309 CYS A O 1
ATOM 2283 N N . GLY A 1 310 ? -10.602 27.406 -2.242 1 98.88 310 GLY A N 1
ATOM 2284 C CA . GLY A 1 310 ? -11.125 28.703 -2.645 1 98.88 310 GLY A CA 1
ATOM 2285 C C . GLY A 1 310 ? -12.109 28.609 -3.791 1 98.88 310 GLY A C 1
ATOM 2286 O O . GLY A 1 310 ? -13.195 29.203 -3.725 1 98.88 310 GLY A O 1
ATOM 2287 N N . LYS A 1 311 ? -11.766 27.875 -4.785 1 98.75 311 LYS A N 1
ATOM 2288 C CA . LYS A 1 311 ? -12.602 27.703 -5.973 1 98.75 311 LYS A CA 1
ATOM 2289 C C . LYS A 1 311 ? -13.938 27.062 -5.621 1 98.75 311 LYS A C 1
ATOM 2291 O O . LYS A 1 311 ? -14.969 27.391 -6.203 1 98.75 311 LYS A O 1
ATOM 2296 N N . HIS A 1 312 ? -13.93 26.234 -4.652 1 98.69 312 HIS A N 1
ATOM 2297 C CA . HIS A 1 312 ? -15.125 25.453 -4.352 1 98.69 312 HIS A CA 1
ATOM 2298 C C . HIS A 1 312 ? -15.781 25.922 -3.057 1 98.69 312 HIS A C 1
ATOM 2300 O O . HIS A 1 312 ? -16.75 25.328 -2.596 1 98.69 312 HIS A O 1
ATOM 2306 N N . ASN A 1 313 ? -15.18 26.922 -2.457 1 98.5 313 ASN A N 1
ATOM 2307 C CA . ASN A 1 313 ? -15.688 27.531 -1.226 1 98.5 313 ASN A CA 1
ATOM 2308 C C . ASN A 1 313 ? -15.758 26.5 -0.096 1 98.5 313 ASN A C 1
ATOM 2310 O O . ASN A 1 313 ? -16.797 26.344 0.546 1 98.5 313 ASN A O 1
ATOM 2314 N N . ILE A 1 314 ? -14.68 25.812 0.091 1 98.75 314 ILE A N 1
ATOM 2315 C CA . ILE A 1 314 ? -14.586 24.797 1.123 1 98.75 314 ILE A CA 1
ATOM 2316 C C . ILE A 1 314 ? -13.75 25.312 2.291 1 98.75 314 ILE A C 1
ATOM 2318 O O . ILE A 1 314 ? -12.633 25.812 2.094 1 98.75 314 ILE A O 1
ATOM 2322 N N . VAL A 1 315 ? -14.297 25.25 3.453 1 98.69 315 VAL A N 1
ATOM 2323 C CA . VAL A 1 315 ? -13.578 25.5 4.699 1 98.69 315 VAL A CA 1
ATOM 2324 C C . VAL A 1 315 ? -13.953 24.438 5.734 1 98.69 315 VAL A C 1
ATOM 2326 O O . VAL A 1 315 ? -14.805 23.578 5.477 1 98.69 315 VAL A O 1
ATOM 2329 N N . SER A 1 316 ? -13.289 24.469 6.836 1 98.69 316 SER A N 1
ATOM 2330 C CA . SER A 1 316 ? -13.633 23.578 7.93 1 98.69 316 SER A CA 1
ATOM 2331 C C . SER A 1 316 ? -14.836 24.094 8.711 1 98.69 316 SER A C 1
ATOM 2333 O O . SER A 1 316 ? -15.055 25.312 8.797 1 98.69 316 SER A O 1
ATOM 2335 N N . ASP A 1 317 ? -15.625 23.141 9.219 1 98.19 317 ASP A N 1
ATOM 2336 C CA . ASP A 1 317 ? -16.547 23.5 10.289 1 98.19 317 ASP A CA 1
ATOM 2337 C C . ASP A 1 317 ? -15.812 23.672 11.617 1 98.19 317 ASP A C 1
ATOM 2339 O O . ASP A 1 317 ? -15.039 22.797 12.016 1 98.19 317 ASP A O 1
ATOM 2343 N N . ILE A 1 318 ? -16.125 24.891 12.273 1 98.62 318 ILE A N 1
ATOM 2344 C CA . ILE A 1 318 ? -15.25 25.156 13.398 1 98.62 318 ILE A CA 1
ATOM 2345 C C . ILE A 1 318 ? -16.078 25.609 14.602 1 98.62 318 ILE A C 1
ATOM 2347 O O . ILE A 1 318 ? -17.234 26 14.453 1 98.62 318 ILE A O 1
ATOM 2351 N N . GLU A 1 319 ? -15.523 25.422 15.742 1 98.56 319 GLU A N 1
ATOM 2352 C CA . GLU A 1 319 ? -15.883 26.125 16.969 1 98.56 319 GLU A CA 1
ATOM 2353 C C . GLU A 1 319 ? -14.812 27.141 17.359 1 98.56 319 GLU A C 1
ATOM 2355 O O . GLU A 1 319 ? -13.688 26.766 17.703 1 98.56 319 GLU A O 1
ATOM 2360 N N . LEU A 1 320 ? -15.211 28.422 17.25 1 98.69 320 LEU A N 1
ATOM 2361 C CA . LEU A 1 320 ? -14.289 29.5 17.594 1 98.69 320 LEU A CA 1
ATOM 2362 C C . LEU A 1 320 ? -14.18 29.641 19.109 1 98.69 320 LEU A C 1
ATOM 2364 O O . LEU A 1 320 ? -15.203 29.719 19.797 1 98.69 320 LEU A O 1
ATOM 2368 N N . ILE A 1 321 ? -12.953 29.719 19.641 1 98.69 321 ILE A N 1
ATOM 2369 C CA . ILE A 1 321 ? -12.781 29.781 21.078 1 98.69 321 ILE A CA 1
ATOM 2370 C C . ILE A 1 321 ? -11.797 30.891 21.438 1 98.69 321 ILE A C 1
ATOM 2372 O O . ILE A 1 321 ? -11.055 31.375 20.562 1 98.69 321 ILE A O 1
ATOM 2376 N N . SER A 1 322 ? -11.836 31.266 22.719 1 98.5 322 SER A N 1
ATOM 2377 C CA . SER A 1 322 ? -10.812 32.156 23.25 1 98.5 322 SER A CA 1
ATOM 2378 C C . SER A 1 322 ? -9.617 31.375 23.766 1 98.5 322 SER A C 1
ATOM 2380 O O . SER A 1 322 ? -9.711 30.172 24 1 98.5 322 SER A O 1
ATOM 2382 N N . MET A 1 323 ? -8.516 32.031 23.891 1 98.06 323 MET A N 1
ATOM 2383 C CA . MET A 1 323 ? -7.273 31.391 24.281 1 98.06 323 MET A CA 1
ATOM 2384 C C . MET A 1 323 ? -7.41 30.75 25.656 1 98.06 323 MET A C 1
ATOM 2386 O O . MET A 1 323 ? -6.867 29.672 25.906 1 98.06 323 MET A O 1
ATOM 2390 N N . ASP A 1 324 ? -8.133 31.391 26.547 1 96.88 324 ASP A N 1
ATOM 2391 C CA . ASP A 1 324 ? -8.242 30.891 27.922 1 96.88 324 ASP A CA 1
ATOM 2392 C C . ASP A 1 324 ? -9.039 29.594 27.984 1 96.88 324 ASP A C 1
ATOM 2394 O O . ASP A 1 324 ? -9.055 28.922 29 1 96.88 324 ASP A O 1
ATOM 2398 N N . TYR A 1 325 ? -9.672 29.25 26.891 1 98 325 TYR A N 1
ATOM 2399 C CA . TYR A 1 325 ? -10.469 28.031 26.797 1 98 325 TYR A CA 1
ATOM 2400 C C . TYR A 1 325 ? -9.633 26.859 26.297 1 98 325 TYR A C 1
ATOM 2402 O O . TYR A 1 325 ? -10.125 25.734 26.219 1 98 325 TYR A O 1
ATOM 2410 N N . ILE A 1 326 ? -8.383 27.031 26 1 98.31 326 ILE A N 1
ATOM 2411 C CA . ILE A 1 326 ? -7.562 26.109 25.234 1 98.31 326 ILE A CA 1
ATOM 2412 C C . ILE A 1 326 ? -7.422 24.797 25.984 1 98.31 326 ILE A C 1
ATOM 2414 O O . ILE A 1 326 ? -7.492 23.719 25.375 1 98.31 326 ILE A O 1
ATOM 2418 N N . ASN A 1 327 ? -7.242 24.797 27.266 1 98.5 327 ASN A N 1
ATOM 2419 C CA . ASN A 1 327 ? -7.102 23.562 28.016 1 98.5 327 ASN A CA 1
ATOM 2420 C C . ASN A 1 327 ? -8.391 22.734 28.016 1 98.5 327 ASN A C 1
ATOM 2422 O O . ASN A 1 327 ? -8.359 21.516 27.906 1 98.5 327 ASN A O 1
ATOM 2426 N N . THR A 1 328 ? -9.477 23.406 28.109 1 98.5 328 THR A N 1
ATOM 2427 C CA . THR A 1 328 ? -10.766 22.75 27.984 1 98.5 328 THR A CA 1
ATOM 2428 C C . THR A 1 328 ? -10.945 22.172 26.578 1 98.5 328 THR A C 1
ATOM 2430 O O . THR A 1 328 ? -11.453 21.062 26.422 1 98.5 328 THR A O 1
ATOM 2433 N N . ALA A 1 329 ? -10.547 22.922 25.609 1 98.5 329 ALA A N 1
ATOM 2434 C CA . ALA A 1 329 ? -10.633 22.453 24.219 1 98.5 329 ALA A CA 1
ATOM 2435 C C . ALA A 1 329 ? -9.844 21.156 24.031 1 98.5 329 ALA A C 1
ATOM 2437 O O . ALA A 1 329 ? -10.312 20.234 23.375 1 98.5 329 ALA A O 1
ATOM 2438 N N . TYR A 1 330 ? -8.609 21.062 24.594 1 98.06 330 TYR A N 1
ATOM 2439 C CA . TYR A 1 330 ? -7.801 19.844 24.516 1 98.06 330 TYR A CA 1
ATOM 2440 C C . TYR A 1 330 ? -8.562 18.656 25.062 1 98.06 330 TYR A C 1
ATOM 2442 O O . TYR A 1 330 ? -8.578 17.578 24.438 1 98.06 330 TYR A O 1
ATOM 2450 N N . GLU A 1 331 ? -9.234 18.828 26.172 1 97.56 331 GLU A N 1
ATOM 2451 C CA . GLU A 1 331 ? -10.016 17.766 26.781 1 97.56 331 GLU A CA 1
ATOM 2452 C C . GLU A 1 331 ? -11.172 17.344 25.891 1 97.56 331 GLU A C 1
ATOM 2454 O O . GLU A 1 331 ? -11.43 16.141 25.719 1 97.56 331 GLU A O 1
ATOM 2459 N N . ARG A 1 332 ? -11.781 18.297 25.328 1 97.25 332 ARG A N 1
ATOM 2460 C CA . ARG A 1 332 ? -12.93 18.016 24.484 1 97.25 332 ARG A CA 1
ATOM 2461 C C . ARG A 1 332 ? -12.508 17.297 23.219 1 97.25 332 ARG A C 1
ATOM 2463 O O . ARG A 1 332 ? -13.195 16.375 22.75 1 97.25 332 ARG A O 1
ATOM 2470 N N . VAL A 1 333 ? -11.391 17.688 22.641 1 95.31 333 VAL A N 1
ATOM 2471 C CA . VAL A 1 333 ? -10.883 17.031 21.438 1 95.31 333 VAL A CA 1
ATOM 2472 C C . VAL A 1 333 ? -10.609 15.555 21.734 1 95.31 333 VAL A C 1
ATOM 2474 O O . VAL A 1 333 ? -10.992 14.672 20.969 1 95.31 333 VAL A O 1
ATOM 2477 N N . THR A 1 334 ? -10 15.227 22.875 1 92.44 334 THR A N 1
ATOM 2478 C CA . THR A 1 334 ? -9.617 13.859 23.219 1 92.44 334 THR A CA 1
ATOM 2479 C C . THR A 1 334 ? -10.859 13 23.453 1 92.44 334 THR A C 1
ATOM 2481 O O . THR A 1 334 ? -10.797 11.773 23.344 1 92.44 334 THR A O 1
ATOM 2484 N N . LYS A 1 335 ? -11.992 13.711 23.734 1 91.5 335 LYS A N 1
ATOM 2485 C CA . LYS A 1 335 ? -13.258 13.016 23.953 1 91.5 335 LYS A CA 1
ATOM 2486 C C . LYS A 1 335 ? -14.117 13.031 22.688 1 91.5 335 LYS A C 1
ATOM 2488 O O . LYS A 1 335 ? -15.297 12.68 22.734 1 91.5 335 LYS A O 1
ATOM 2493 N N . SER A 1 336 ? -13.555 13.516 21.625 1 88.94 336 SER A N 1
ATOM 2494 C CA .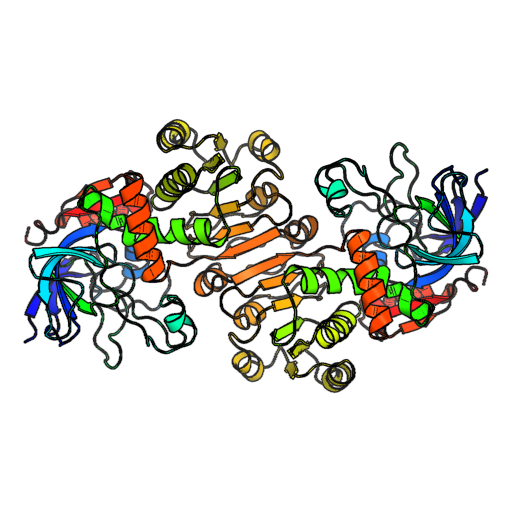 SER A 1 336 ? -14.25 13.609 20.344 1 88.94 336 SER A CA 1
ATOM 2495 C C . SER A 1 336 ? -15.5 14.477 20.469 1 88.94 336 SER A C 1
ATOM 2497 O O . SER A 1 336 ? -16.516 14.188 19.828 1 88.94 336 SER A O 1
ATOM 2499 N N . ASP A 1 337 ? -15.422 15.422 21.344 1 92.44 337 ASP A N 1
ATOM 2500 C CA . ASP A 1 337 ? -16.516 16.375 21.547 1 92.44 337 ASP A CA 1
ATOM 2501 C C . ASP A 1 337 ? -16.203 17.703 20.875 1 92.44 337 ASP A C 1
ATOM 2503 O O . ASP A 1 337 ? -16.047 18.734 21.562 1 92.44 337 ASP A O 1
ATOM 2507 N N . VAL A 1 338 ? -16.125 17.781 19.609 1 93.31 338 VAL A N 1
ATOM 2508 C CA . VAL A 1 338 ? -15.875 18.984 18.812 1 93.31 338 VAL A CA 1
ATOM 2509 C C . VAL A 1 338 ? -16.469 18.812 17.422 1 93.31 338 VAL A C 1
ATOM 2511 O O . VAL A 1 338 ? -16.422 17.734 16.828 1 93.31 338 VAL A O 1
ATOM 2514 N N . ARG A 1 339 ? -17.094 19.844 16.922 1 92 339 ARG A N 1
ATOM 2515 C CA . ARG A 1 339 ? -17.656 19.859 15.578 1 92 339 ARG A CA 1
ATOM 2516 C C . ARG A 1 339 ? -16.984 20.922 14.711 1 92 339 ARG A C 1
ATOM 2518 O O . ARG A 1 339 ? -17.406 22.078 14.68 1 92 339 ARG A O 1
ATOM 2525 N N . TYR A 1 340 ? -16.188 20.641 14.008 1 95.06 340 TYR A N 1
ATOM 2526 C CA . TYR A 1 340 ? -15.289 19.484 13.891 1 95.06 340 TYR A CA 1
ATOM 2527 C C . TYR A 1 340 ? -13.875 19.875 14.305 1 95.06 340 TYR A C 1
ATOM 2529 O O . TYR A 1 340 ? -13.047 19 14.57 1 95.06 340 TYR A O 1
ATOM 2537 N N . ARG A 1 341 ? -13.555 21.203 14.281 1 98 341 ARG A N 1
ATOM 2538 C CA . ARG A 1 341 ? -12.242 21.734 14.648 1 98 341 ARG A CA 1
ATOM 2539 C C . ARG A 1 341 ? -12.375 22.922 15.586 1 98 341 ARG A C 1
ATOM 2541 O O . ARG A 1 341 ? -13.25 23.781 15.406 1 98 341 ARG A O 1
ATOM 2548 N N . PHE A 1 342 ? -11.562 23 16.578 1 98.75 342 PHE A N 1
ATOM 2549 C CA . PHE A 1 342 ? -11.438 24.25 17.328 1 98.75 342 PHE A CA 1
ATOM 2550 C C . PHE A 1 342 ? -10.461 25.203 16.641 1 98.75 342 PHE A C 1
ATOM 2552 O O . PHE A 1 342 ? -9.445 24.766 16.078 1 98.75 342 PHE A O 1
ATOM 2559 N N . VAL A 1 343 ? -10.812 26.469 16.688 1 98.88 343 VAL A N 1
ATOM 2560 C CA . VAL A 1 343 ? -9.93 27.531 16.234 1 98.88 343 VAL A CA 1
ATOM 2561 C C . VAL A 1 343 ? -9.852 28.625 17.312 1 98.88 343 VAL A C 1
ATOM 2563 O O . VAL A 1 343 ? -10.875 29.031 17.859 1 98.88 343 VAL A O 1
ATOM 2566 N N . ILE A 1 344 ? -8.68 29.078 17.562 1 98.88 344 ILE A N 1
ATOM 2567 C CA . ILE A 1 344 ? -8.453 30.078 18.594 1 98.88 344 ILE A CA 1
ATOM 2568 C C . ILE A 1 344 ? -8.469 31.484 17.969 1 98.88 344 ILE A C 1
ATOM 2570 O O . ILE A 1 344 ? -7.793 31.719 16.969 1 98.88 344 ILE A O 1
ATOM 2574 N N . ASP A 1 345 ? -9.273 32.344 18.547 1 98.75 345 ASP A N 1
ATOM 2575 C CA . ASP A 1 345 ? -9.156 33.781 18.25 1 98.75 345 ASP A CA 1
ATOM 2576 C C . ASP A 1 345 ? -7.969 34.375 18.984 1 98.75 345 ASP A C 1
ATOM 2578 O O . ASP A 1 345 ? -8.055 34.688 20.188 1 98.75 345 ASP A O 1
ATOM 2582 N N . MET A 1 346 ? -7.012 34.75 18.297 1 98.31 346 MET A N 1
ATOM 2583 C CA . MET A 1 346 ? -5.742 35.094 18.922 1 98.31 346 MET A CA 1
ATOM 2584 C C . MET A 1 346 ? -5.793 36.531 19.484 1 98.31 346 MET A C 1
ATOM 2586 O O . MET A 1 346 ? -4.914 36.906 20.25 1 98.31 346 MET A O 1
ATOM 2590 N N . ALA A 1 347 ? -6.746 37.219 19.125 1 97.56 347 ALA A N 1
ATOM 2591 C CA . ALA A 1 347 ? -6.961 38.531 19.75 1 97.56 347 ALA A CA 1
ATOM 2592 C C . ALA A 1 347 ? -7.176 38.375 21.25 1 97.56 347 ALA A C 1
ATOM 2594 O O . ALA A 1 347 ? -7.062 39.375 22 1 97.56 347 ALA A O 1
ATOM 2595 N N . THR A 1 348 ? -7.461 37.188 21.672 1 97.12 348 THR A N 1
ATOM 2596 C CA . THR A 1 348 ? -7.801 36.969 23.078 1 97.12 348 THR A CA 1
ATOM 2597 C C . THR A 1 348 ? -6.586 36.469 23.844 1 97.12 348 THR A C 1
ATOM 2599 O O . THR A 1 348 ? -6.703 36.031 25 1 97.12 348 THR A O 1
ATOM 2602 N N . ILE A 1 349 ? -5.453 36.469 23.297 1 95 349 ILE A N 1
ATOM 2603 C CA . ILE A 1 349 ? -4.262 35.844 23.875 1 95 349 ILE A CA 1
ATOM 2604 C C . ILE A 1 349 ? -3.908 36.562 25.188 1 95 349 ILE A C 1
ATOM 2606 O O . ILE A 1 349 ? -3.334 35.938 26.078 1 95 349 ILE A O 1
ATOM 2610 N N . GLY A 1 350 ? -4.211 37.875 25.375 1 85.88 350 GLY A N 1
ATOM 2611 C CA . GLY A 1 350 ? -3.902 38.656 26.562 1 85.88 350 GLY A CA 1
ATOM 2612 C C . GLY A 1 350 ? -4.992 38.594 27.625 1 85.88 350 GLY A C 1
ATOM 2613 O O . GLY A 1 350 ? -4.879 39.219 28.672 1 85.88 350 GLY A O 1
ATOM 2614 N N . GLN A 1 351 ? -5.992 37.906 27.281 1 76.69 351 GLN A N 1
ATOM 2615 C CA . GLN A 1 351 ? -7.102 37.844 28.219 1 76.69 351 GLN A CA 1
ATOM 2616 C C . GLN A 1 351 ? -6.922 36.656 29.172 1 76.69 351 GLN A C 1
ATOM 2618 O O . GLN A 1 351 ? -6.293 35.656 28.828 1 76.69 351 GLN A O 1
ATOM 2623 N N . MET B 1 1 ? -14.906 -38.781 -25.516 1 88.06 1 MET B N 1
ATOM 2624 C CA . MET B 1 1 ? -15.242 -39.5 -24.281 1 88.06 1 MET B CA 1
ATOM 2625 C C . MET B 1 1 ? -14.219 -39.188 -23.188 1 88.06 1 MET B C 1
ATOM 2627 O O . MET B 1 1 ? -13.086 -38.812 -23.484 1 88.06 1 MET B O 1
ATOM 2631 N N . ALA B 1 2 ? -14.656 -39.344 -21.984 1 92.69 2 ALA B N 1
ATOM 2632 C CA . ALA B 1 2 ? -13.719 -39.219 -20.875 1 92.69 2 ALA B CA 1
ATOM 2633 C C . ALA B 1 2 ? -12.594 -40.25 -21 1 92.69 2 ALA B C 1
ATOM 2635 O O . ALA B 1 2 ? -12.758 -41.281 -21.672 1 92.69 2 ALA B O 1
ATOM 2636 N N . THR B 1 3 ? -11.414 -39.875 -20.469 1 95.5 3 THR B N 1
ATOM 2637 C CA . THR B 1 3 ? -10.266 -40.781 -20.562 1 95.5 3 THR B CA 1
ATOM 2638 C C . THR B 1 3 ? -9.727 -41.125 -19.172 1 95.5 3 THR B C 1
ATOM 2640 O O . THR B 1 3 ? -9.836 -40.312 -18.25 1 95.5 3 THR B O 1
ATOM 2643 N N . ASN B 1 4 ? -9.141 -42.375 -19.078 1 96.62 4 ASN B N 1
ATOM 2644 C CA . ASN B 1 4 ? -8.492 -42.75 -17.844 1 96.62 4 ASN B CA 1
ATOM 2645 C C . ASN B 1 4 ? -7.145 -42.062 -17.656 1 96.62 4 ASN B C 1
ATOM 2647 O O . ASN B 1 4 ? -6.324 -42.062 -18.578 1 96.62 4 ASN B O 1
ATOM 2651 N N . ALA B 1 5 ? -6.988 -41.469 -16.484 1 97 5 ALA B N 1
ATOM 2652 C CA . ALA B 1 5 ? -5.734 -40.812 -16.172 1 97 5 ALA B CA 1
ATOM 2653 C C . ALA B 1 5 ? -5.047 -41.438 -14.961 1 97 5 ALA B C 1
ATOM 2655 O O . ALA B 1 5 ? -5.715 -41.938 -14.055 1 97 5 ALA B O 1
ATOM 2656 N N . LYS B 1 6 ? -3.73 -41.438 -15.008 1 97.31 6 LYS B N 1
ATOM 2657 C CA . LYS B 1 6 ? -2.891 -41.844 -13.891 1 97.31 6 LYS B CA 1
ATOM 2658 C C . LYS B 1 6 ? -2.164 -40.656 -13.273 1 97.31 6 LYS B C 1
ATOM 2660 O O . LYS B 1 6 ? -1.698 -39.781 -13.984 1 97.31 6 LYS B O 1
ATOM 2665 N N . GLY B 1 7 ? -2.16 -40.688 -11.938 1 97.75 7 GLY B N 1
ATOM 2666 C CA . GLY B 1 7 ? -1.457 -39.625 -11.234 1 97.75 7 GLY B CA 1
ATOM 2667 C C . GLY B 1 7 ? -1.124 -39.969 -9.797 1 97.75 7 GLY B C 1
ATOM 2668 O O . GLY B 1 7 ? -1.12 -41.156 -9.43 1 97.75 7 GLY B O 1
ATOM 2669 N N . TYR B 1 8 ? -0.612 -39.031 -9.086 1 98.56 8 TYR B N 1
ATOM 2670 C CA . TYR B 1 8 ? -0.4 -39.094 -7.641 1 98.56 8 TYR B CA 1
ATOM 2671 C C . TYR B 1 8 ? -1.336 -38.156 -6.898 1 98.56 8 TYR B C 1
ATOM 2673 O O . TYR B 1 8 ? -1.521 -37 -7.309 1 98.56 8 TYR B O 1
ATOM 2681 N N . ALA B 1 9 ? -1.98 -38.656 -5.859 1 98.56 9 ALA B N 1
ATOM 2682 C CA . ALA B 1 9 ? -2.926 -37.844 -5.098 1 98.56 9 ALA B CA 1
ATOM 2683 C C . ALA B 1 9 ? -2.656 -37.969 -3.6 1 98.56 9 ALA B C 1
ATOM 2685 O O . ALA B 1 9 ? -2.123 -38.969 -3.127 1 98.56 9 ALA B O 1
ATOM 2686 N N . ALA B 1 10 ? -2.871 -36.875 -2.898 1 98.69 10 ALA B N 1
ATOM 2687 C CA . ALA B 1 10 ? -3.082 -36.938 -1.455 1 98.69 10 ALA B CA 1
ATOM 2688 C C . ALA B 1 10 ? -4.496 -37.406 -1.132 1 98.69 10 ALA B C 1
ATOM 2690 O O . ALA B 1 10 ? -5.473 -36.75 -1.457 1 98.69 10 ALA B O 1
ATOM 2691 N N . PRO B 1 11 ? -4.625 -38.562 -0.511 1 98.31 11 PRO B N 1
ATOM 2692 C CA . PRO B 1 11 ? -5.977 -39.062 -0.241 1 98.31 11 PRO B CA 1
ATOM 2693 C C . PRO B 1 11 ? -6.695 -38.25 0.838 1 98.31 11 PRO B C 1
ATOM 2695 O O . PRO B 1 11 ? -7.926 -38.188 0.858 1 98.31 11 PRO B O 1
ATOM 2698 N N . SER B 1 12 ? -5.945 -37.719 1.771 1 97.75 12 SER B N 1
ATOM 2699 C CA . SER B 1 12 ? -6.438 -36.844 2.85 1 97.75 12 SER B CA 1
ATOM 2700 C C . SER B 1 12 ? -5.375 -35.844 3.291 1 97.75 12 SER B C 1
ATOM 2702 O O . SER B 1 12 ? -4.223 -35.938 2.859 1 97.75 12 SER B O 1
ATOM 2704 N N . ALA B 1 13 ? -5.754 -34.906 4.074 1 97.5 13 ALA B N 1
ATOM 2705 C CA . ALA B 1 13 ? -4.824 -33.906 4.562 1 97.5 13 ALA B CA 1
ATOM 2706 C C . ALA B 1 13 ? -3.6 -34.562 5.207 1 97.5 13 ALA B C 1
ATOM 2708 O O . ALA B 1 13 ? -3.732 -35.438 6.055 1 97.5 13 ALA B O 1
ATOM 2709 N N . LYS B 1 14 ? -2.424 -34.25 4.855 1 94.69 14 LYS B N 1
ATOM 2710 C CA . LYS B 1 14 ? -1.14 -34.625 5.438 1 94.69 14 LYS B CA 1
ATOM 2711 C C . LYS B 1 14 ? -0.769 -36.062 5.059 1 94.69 14 LYS B C 1
ATOM 2713 O O . LYS B 1 14 ? 0.324 -36.531 5.379 1 94.69 14 LYS B O 1
ATOM 2718 N N . ALA B 1 15 ? -1.663 -36.719 4.355 1 98 15 ALA B N 1
ATOM 2719 C CA . ALA B 1 15 ? -1.303 -38.062 3.875 1 98 15 ALA B CA 1
ATOM 2720 C C . ALA B 1 15 ? -0.276 -37.969 2.748 1 98 15 ALA B C 1
ATOM 2722 O O . ALA B 1 15 ? -0.325 -37.062 1.921 1 98 15 ALA B O 1
ATOM 2723 N N . PRO B 1 16 ? 0.628 -38.969 2.742 1 98.06 16 PRO B N 1
ATOM 2724 C CA . PRO B 1 16 ? 1.576 -38.969 1.625 1 98.06 16 PRO B CA 1
ATOM 2725 C C . PRO B 1 16 ? 0.893 -39.156 0.272 1 98.06 16 PRO B C 1
ATOM 2727 O O . PRO B 1 16 ? -0.13 -39.844 0.18 1 98.06 16 PRO B O 1
ATOM 2730 N N . LEU B 1 17 ? 1.467 -38.594 -0.701 1 98.44 17 LEU B N 1
ATOM 2731 C CA . LEU B 1 17 ? 0.98 -38.781 -2.061 1 98.44 17 LEU B CA 1
ATOM 2732 C C . LEU B 1 17 ? 1.161 -40.25 -2.492 1 98.44 17 LEU B C 1
ATOM 2734 O O . LEU B 1 17 ? 2.176 -40.875 -2.172 1 98.44 17 LEU B O 1
ATOM 2738 N N . ALA B 1 18 ? 0.187 -40.719 -3.186 1 97.56 18 ALA B N 1
ATOM 2739 C CA . ALA B 1 18 ? 0.196 -42.125 -3.641 1 97.56 18 ALA B CA 1
ATOM 2740 C C . ALA B 1 18 ? -0.409 -42.25 -5.035 1 97.56 18 ALA B C 1
ATOM 2742 O O . ALA B 1 18 ? -1.124 -41.344 -5.492 1 97.56 18 ALA B O 1
ATOM 2743 N N . PRO B 1 19 ? -0.055 -43.312 -5.723 1 97.75 19 PRO B N 1
ATOM 2744 C CA . PRO B 1 19 ? -0.664 -43.531 -7.039 1 97.75 19 PRO B CA 1
ATOM 2745 C C . PRO B 1 19 ? -2.189 -43.469 -7.004 1 97.75 19 PRO B C 1
ATOM 2747 O O . PRO B 1 19 ? -2.811 -43.938 -6.051 1 97.75 19 PRO B O 1
ATOM 2750 N N . PHE B 1 20 ? -2.744 -42.875 -7.992 1 97.62 20 PHE B N 1
ATOM 2751 C CA . PHE B 1 20 ? -4.172 -42.594 -8.055 1 97.62 20 PHE B CA 1
ATOM 2752 C C . PHE B 1 20 ? -4.672 -42.656 -9.492 1 97.62 20 PHE B C 1
ATOM 2754 O O . PHE B 1 20 ? -4.043 -42.094 -10.391 1 97.62 20 PHE B O 1
ATOM 2761 N N . SER B 1 21 ? -5.75 -43.375 -9.727 1 97.5 21 SER B N 1
ATOM 2762 C CA . SER B 1 21 ? -6.414 -43.438 -11.031 1 97.5 21 SER B CA 1
ATOM 2763 C C . SER B 1 21 ? -7.727 -42.656 -11.008 1 97.5 21 SER B C 1
ATOM 2765 O O . SER B 1 21 ? -8.5 -42.75 -10.055 1 97.5 21 SER B O 1
ATOM 2767 N N . PHE B 1 22 ? -7.918 -41.906 -12.023 1 96.81 22 PHE B N 1
ATOM 2768 C CA . PHE B 1 22 ? -9.125 -41.094 -12.102 1 96.81 22 PHE B CA 1
ATOM 2769 C C . PHE B 1 22 ? -9.508 -40.844 -13.555 1 96.81 22 PHE B C 1
ATOM 2771 O O . PHE B 1 22 ? -8.852 -41.312 -14.477 1 96.81 22 PHE B O 1
ATOM 2778 N N . GLN B 1 23 ? -10.609 -40.125 -13.758 1 95.69 23 GLN B N 1
ATOM 2779 C CA . GLN B 1 23 ? -11.07 -39.812 -15.109 1 95.69 23 GLN B CA 1
ATOM 2780 C C . GLN B 1 23 ? -10.852 -38.344 -15.438 1 95.69 23 GLN B C 1
ATOM 2782 O O . GLN B 1 23 ? -11.047 -37.469 -14.586 1 95.69 23 GLN B O 1
ATOM 2787 N N . ARG B 1 24 ? -10.359 -38.094 -16.703 1 96.19 24 ARG B N 1
ATOM 2788 C CA . ARG B 1 24 ? -10.375 -36.781 -17.297 1 96.19 24 ARG B CA 1
ATOM 2789 C C . ARG B 1 24 ? -11.57 -36.594 -18.234 1 96.19 24 ARG B C 1
ATOM 2791 O O . ARG B 1 24 ? -11.922 -37.531 -18.969 1 96.19 24 ARG B O 1
ATOM 2798 N N . ARG B 1 25 ? -12.156 -35.469 -18.188 1 94.88 25 ARG B N 1
ATOM 2799 C CA . ARG B 1 25 ? -13.312 -35.219 -19.031 1 94.88 25 ARG B CA 1
ATOM 2800 C C . ARG B 1 25 ? -12.922 -35.281 -20.516 1 94.88 25 ARG B C 1
ATOM 2802 O O . ARG B 1 25 ? -11.75 -35.156 -20.859 1 94.88 25 ARG B O 1
ATOM 2809 N N . ALA B 1 26 ? -13.945 -35.5 -21.344 1 95.88 26 ALA B N 1
ATOM 2810 C CA . ALA B 1 26 ? -13.742 -35.5 -22.781 1 95.88 26 ALA B CA 1
ATOM 2811 C C . ALA B 1 26 ? -13.305 -34.125 -23.266 1 95.88 26 ALA B C 1
ATOM 2813 O O . ALA B 1 26 ? -13.648 -33.094 -22.656 1 95.88 26 ALA B O 1
ATOM 2814 N N . VAL B 1 27 ? -12.562 -34.125 -24.344 1 97.75 27 VAL B N 1
ATOM 2815 C CA . VAL B 1 27 ? -12.156 -32.875 -24.984 1 97.75 27 VAL B CA 1
ATOM 2816 C C . VAL B 1 27 ? -13.367 -32.219 -25.625 1 97.75 27 VAL B C 1
ATOM 2818 O O . VAL B 1 27 ? -13.922 -32.719 -26.609 1 97.75 27 VAL B O 1
ATOM 2821 N N . GLY B 1 28 ? -13.789 -31.109 -25.078 1 97 28 GLY B N 1
ATOM 2822 C CA . GLY B 1 28 ? -14.883 -30.328 -25.656 1 97 28 GLY B CA 1
ATOM 2823 C C . GLY B 1 28 ? -14.461 -29.5 -26.844 1 97 28 GLY B C 1
ATOM 2824 O O . GLY B 1 28 ? -13.289 -29.5 -27.219 1 97 28 GLY B O 1
ATOM 2825 N N . ALA B 1 29 ? -15.359 -28.734 -27.391 1 98 29 ALA B N 1
ATOM 2826 C CA . ALA B 1 29 ? -15.148 -27.984 -28.625 1 98 29 ALA B CA 1
ATOM 2827 C C . ALA B 1 29 ? -14.07 -26.922 -28.453 1 98 29 ALA B C 1
ATOM 2829 O O . ALA B 1 29 ? -13.359 -26.594 -29.391 1 98 29 ALA B O 1
ATOM 2830 N N . ASP B 1 30 ? -13.891 -26.453 -27.25 1 98.12 30 ASP B N 1
ATOM 2831 C CA . ASP B 1 30 ? -12.961 -25.359 -27 1 98.12 30 ASP B CA 1
ATOM 2832 C C . ASP B 1 30 ? -11.742 -25.828 -26.203 1 98.12 30 ASP B C 1
ATOM 2834 O O . ASP B 1 30 ? -11.016 -25.016 -25.641 1 98.12 30 ASP B O 1
ATOM 2838 N N . ASP B 1 31 ? -11.562 -27.141 -26.125 1 98.31 31 ASP B N 1
ATOM 2839 C CA . ASP B 1 31 ? -10.578 -27.703 -25.203 1 98.31 31 ASP B CA 1
ATOM 2840 C C . ASP B 1 31 ? -9.336 -28.188 -25.953 1 98.31 31 ASP B C 1
ATOM 2842 O O . ASP B 1 31 ? -9.383 -28.422 -27.156 1 98.31 31 ASP B O 1
ATOM 2846 N N . VAL B 1 32 ? -8.312 -28.297 -25.188 1 98.75 32 VAL B N 1
ATOM 2847 C CA . VAL B 1 32 ? -7.039 -28.875 -25.609 1 98.75 32 VAL B CA 1
ATOM 2848 C C . VAL B 1 32 ? -6.629 -29.969 -24.625 1 98.75 32 VAL B C 1
ATOM 2850 O O . VAL B 1 32 ? -6.699 -29.781 -23.406 1 98.75 32 VAL B O 1
ATOM 2853 N N . SER B 1 33 ? -6.277 -31.109 -25.125 1 98.75 33 SER B N 1
ATOM 2854 C CA . SER B 1 33 ? -5.676 -32.156 -24.312 1 98.75 33 SER B CA 1
ATOM 2855 C C . SER B 1 33 ? -4.152 -32.125 -24.406 1 98.75 33 SER B C 1
ATOM 2857 O O . SER B 1 33 ? -3.598 -32.031 -25.5 1 98.75 33 SER B O 1
ATOM 2859 N N . ILE B 1 34 ? -3.492 -32.219 -23.297 1 98.88 34 ILE B N 1
ATOM 2860 C CA . ILE B 1 34 ? -2.039 -32.094 -23.219 1 98.88 34 ILE B CA 1
ATOM 2861 C C . ILE B 1 34 ? -1.458 -33.312 -22.484 1 98.88 34 ILE B C 1
ATOM 2863 O O . ILE B 1 34 ? -1.831 -33.594 -21.344 1 98.88 34 ILE B O 1
ATOM 2867 N N . LYS B 1 35 ? -0.599 -34.031 -23.156 1 98.88 35 LYS B N 1
ATOM 2868 C CA . LYS B 1 35 ? 0.26 -34.969 -22.453 1 98.88 35 LYS B CA 1
ATOM 2869 C C . LYS B 1 35 ? 1.3 -34.25 -21.609 1 98.88 35 LYS B C 1
ATOM 2871 O O . LYS B 1 35 ? 2.137 -33.5 -22.141 1 98.88 35 LYS B O 1
ATOM 2876 N N . ILE B 1 36 ? 1.227 -34.438 -20.328 1 98.88 36 ILE B N 1
ATOM 2877 C CA . ILE B 1 36 ? 2.119 -33.688 -19.438 1 98.88 36 ILE B CA 1
ATOM 2878 C C .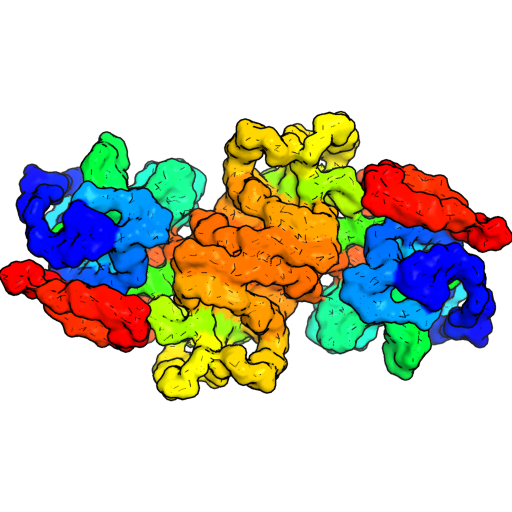 ILE B 1 36 ? 3.514 -34.312 -19.469 1 98.88 36 ILE B C 1
ATOM 2880 O O . ILE B 1 36 ? 3.672 -35.531 -19.219 1 98.88 36 ILE B O 1
ATOM 2884 N N . LEU B 1 37 ? 4.473 -33.5 -19.766 1 98.88 37 LEU B N 1
ATOM 2885 C CA . LEU B 1 37 ? 5.852 -33.969 -19.828 1 98.88 37 LEU B CA 1
ATOM 2886 C C . LEU B 1 37 ? 6.594 -33.656 -18.531 1 98.88 37 LEU B C 1
ATOM 2888 O O . LEU B 1 37 ? 7.34 -34.469 -18.016 1 98.88 37 LEU B O 1
ATOM 2892 N N . PHE B 1 38 ? 6.434 -32.438 -18.031 1 98.94 38 PHE B N 1
ATOM 2893 C CA . PHE B 1 38 ? 7.043 -32 -16.797 1 98.94 38 PHE B CA 1
ATOM 2894 C C . PHE B 1 38 ? 6.047 -31.203 -15.961 1 98.94 38 PHE B C 1
ATOM 2896 O O . PHE B 1 38 ? 5.156 -30.547 -16.5 1 98.94 38 PHE B O 1
ATOM 2903 N N . CYS B 1 39 ? 6.164 -31.25 -14.664 1 98.88 39 CYS B N 1
ATOM 2904 C CA . CYS B 1 39 ? 5.371 -30.469 -13.727 1 98.88 39 CYS B CA 1
ATOM 2905 C C . CYS B 1 39 ? 6.223 -30 -12.547 1 98.88 39 CYS B C 1
ATOM 2907 O O . CYS B 1 39 ? 6.875 -30.812 -11.891 1 98.88 39 CYS B O 1
ATOM 2909 N N . GLY B 1 40 ? 6.211 -28.703 -12.312 1 98.75 40 GLY B N 1
ATOM 2910 C CA . GLY B 1 40 ? 6.953 -28.188 -11.18 1 98.75 40 GLY B CA 1
ATOM 2911 C C . GLY B 1 40 ? 6.305 -28.5 -9.844 1 98.75 40 GLY B C 1
ATOM 2912 O O . GLY B 1 40 ? 5.125 -28.844 -9.789 1 98.75 40 GLY B O 1
ATOM 2913 N N . VAL B 1 41 ? 7.098 -28.453 -8.789 1 98.5 41 VAL B N 1
ATOM 2914 C CA . VAL B 1 41 ? 6.648 -28.594 -7.406 1 98.5 41 VAL B CA 1
ATOM 2915 C C . VAL B 1 41 ? 6.703 -27.234 -6.707 1 98.5 41 VAL B C 1
ATOM 2917 O O . VAL B 1 41 ? 7.758 -26.594 -6.645 1 98.5 41 VAL B O 1
ATOM 2920 N N . CYS B 1 42 ? 5.598 -26.797 -6.207 1 96.44 42 CYS B N 1
ATOM 2921 C CA . CYS B 1 42 ? 5.5 -25.5 -5.555 1 96.44 42 CYS B CA 1
ATOM 2922 C C . CYS B 1 42 ? 5.137 -25.656 -4.082 1 96.44 42 CYS B C 1
ATOM 2924 O O . CYS B 1 42 ? 4.531 -26.656 -3.689 1 96.44 42 CYS B O 1
ATOM 2926 N N . HIS B 1 43 ? 5.496 -24.641 -3.291 1 94.75 43 HIS B N 1
ATOM 2927 C CA . HIS B 1 43 ? 5.098 -24.641 -1.888 1 94.75 43 HIS B CA 1
ATOM 2928 C C . HIS B 1 43 ? 3.582 -24.688 -1.742 1 94.75 43 HIS B C 1
ATOM 2930 O O . HIS B 1 43 ? 3.062 -25.266 -0.79 1 94.75 43 HIS B O 1
ATOM 2936 N N . SER B 1 44 ? 2.898 -24.078 -2.602 1 95.19 44 SER B N 1
ATOM 2937 C CA . SER B 1 44 ? 1.441 -24.094 -2.531 1 95.19 44 SER B CA 1
ATOM 2938 C C . SER B 1 44 ? 0.899 -25.516 -2.656 1 95.19 44 SER B C 1
ATOM 2940 O O . SER B 1 44 ? -0.143 -25.844 -2.084 1 95.19 44 SER B O 1
ATOM 2942 N N . ASP B 1 45 ? 1.582 -26.391 -3.414 1 97.62 45 ASP B N 1
ATOM 2943 C CA . ASP B 1 45 ? 1.181 -27.797 -3.479 1 97.62 45 ASP B CA 1
ATOM 2944 C C . ASP B 1 45 ? 1.211 -28.438 -2.094 1 97.62 45 ASP B C 1
ATOM 2946 O O . ASP B 1 45 ? 0.304 -29.188 -1.732 1 97.62 45 ASP B O 1
ATOM 2950 N N . ILE B 1 46 ? 2.225 -28.094 -1.408 1 96.5 46 ILE B N 1
ATOM 2951 C CA . ILE B 1 46 ? 2.438 -28.656 -0.084 1 96.5 46 ILE B CA 1
ATOM 2952 C C . ILE B 1 46 ? 1.399 -28.109 0.891 1 96.5 46 ILE B C 1
ATOM 2954 O O . ILE B 1 46 ? 0.741 -28.875 1.602 1 96.5 46 ILE B O 1
ATOM 2958 N N . HIS B 1 47 ? 1.212 -26.766 0.881 1 94.62 47 HIS B N 1
ATOM 2959 C CA . HIS B 1 47 ? 0.218 -26.156 1.75 1 94.62 47 HIS B CA 1
ATOM 2960 C C . HIS B 1 47 ? -1.17 -26.734 1.502 1 94.62 47 HIS B C 1
ATOM 2962 O O . HIS B 1 47 ? -1.921 -26.984 2.447 1 94.62 47 HIS B O 1
ATOM 2968 N N . GLN B 1 48 ? -1.487 -26.938 0.266 1 96.62 48 GLN B N 1
ATOM 2969 C CA . GLN B 1 48 ? -2.799 -27.469 -0.099 1 96.62 48 GLN B CA 1
ATOM 2970 C C . GLN B 1 48 ? -2.928 -28.938 0.279 1 96.62 48 GLN B C 1
ATOM 2972 O O . GLN B 1 48 ? -3.938 -29.344 0.856 1 96.62 48 GLN B O 1
ATOM 2977 N N . ALA B 1 49 ? -1.92 -29.703 -0.006 1 97.88 49 ALA B N 1
ATOM 2978 C CA . ALA B 1 49 ? -1.947 -31.125 0.295 1 97.88 49 ALA B CA 1
ATOM 2979 C C . ALA B 1 49 ? -2.037 -31.375 1.8 1 97.88 49 ALA B C 1
ATOM 2981 O O . ALA B 1 49 ? -2.609 -32.375 2.24 1 97.88 49 ALA B O 1
ATOM 2982 N N . ARG B 1 50 ? -1.516 -30.422 2.553 1 96.81 50 ARG B N 1
ATOM 2983 C CA . ARG B 1 50 ? -1.516 -30.547 4.008 1 96.81 50 ARG B CA 1
ATOM 2984 C C . ARG B 1 50 ? -2.664 -29.766 4.625 1 96.81 50 ARG B C 1
ATOM 2986 O O . ARG B 1 50 ? -2.805 -29.719 5.852 1 96.81 50 ARG B O 1
ATOM 2993 N N . ASP B 1 51 ? -3.436 -29.047 3.871 1 96.88 51 ASP B N 1
ATOM 2994 C CA . ASP B 1 51 ? -4.574 -28.219 4.273 1 96.88 51 ASP B CA 1
ATOM 2995 C C . ASP B 1 51 ? -4.156 -27.172 5.309 1 96.88 51 ASP B C 1
ATOM 2997 O O . ASP B 1 51 ? -4.867 -26.953 6.293 1 96.88 51 ASP B O 1
ATOM 3001 N N . GLU B 1 52 ? -3.018 -26.609 5.082 1 91.44 52 GLU B N 1
ATOM 3002 C CA . GLU B 1 52 ? -2.469 -25.656 6.039 1 91.44 52 GLU B CA 1
ATOM 3003 C C . GLU B 1 52 ? -3.182 -24.297 5.941 1 91.44 52 GLU B C 1
ATOM 3005 O O . GLU B 1 52 ? -3.143 -23.5 6.883 1 91.44 52 GLU B O 1
ATOM 3010 N N . TRP B 1 53 ? -3.838 -24.016 4.844 1 89.38 53 TRP B N 1
ATOM 3011 C CA . TRP B 1 53 ? -4.613 -22.781 4.676 1 89.38 53 TRP B CA 1
ATOM 3012 C C . TRP B 1 53 ? -6.098 -23.047 4.91 1 89.38 53 TRP B C 1
ATOM 3014 O O . TRP B 1 53 ? -6.906 -22.109 4.891 1 89.38 53 TRP B O 1
ATOM 3024 N N . GLY B 1 54 ? -6.473 -24.328 5.09 1 90.44 54 GLY B N 1
ATOM 3025 C CA . GLY B 1 54 ? -7.863 -24.719 5.254 1 90.44 54 GLY B CA 1
ATOM 3026 C C . GLY B 1 54 ? -8.625 -24.781 3.941 1 90.44 54 GLY B C 1
ATOM 3027 O O . GLY B 1 54 ? -8.273 -24.094 2.979 1 90.44 54 GLY B O 1
ATOM 3028 N N . GLY B 1 55 ? -9.617 -25.688 3.785 1 93.06 55 GLY B N 1
ATOM 3029 C CA . GLY B 1 55 ? -10.555 -25.688 2.67 1 93.06 55 GLY B CA 1
ATOM 3030 C C . GLY B 1 55 ? -10.102 -26.562 1.518 1 93.06 55 GLY B C 1
ATOM 3031 O O . GLY B 1 55 ? -10.719 -26.562 0.449 1 93.06 55 GLY B O 1
ATOM 3032 N N . SER B 1 56 ? -9.094 -27.328 1.696 1 96.44 56 SER B N 1
ATOM 3033 C CA . SER B 1 56 ? -8.617 -28.203 0.629 1 96.44 56 SER B CA 1
ATOM 3034 C C . SER B 1 56 ? -9.641 -29.297 0.309 1 96.44 56 SER B C 1
ATOM 3036 O O . SER B 1 56 ? -10.398 -29.719 1.184 1 96.44 56 SER B O 1
ATOM 3038 N N . LEU B 1 57 ? -9.633 -29.719 -0.914 1 97.38 57 LEU B N 1
ATOM 3039 C CA . LEU B 1 57 ? -10.5 -30.797 -1.382 1 97.38 57 LEU B CA 1
ATOM 3040 C C . LEU B 1 57 ? -9.703 -32.094 -1.6 1 97.38 57 LEU B C 1
ATOM 3042 O O . LEU B 1 57 ? -8.648 -32.062 -2.232 1 97.38 57 LEU B O 1
ATOM 3046 N N . PHE B 1 58 ? -10.273 -33.156 -1.05 1 97.56 58 PHE B N 1
ATOM 3047 C CA . PHE B 1 58 ? -9.594 -34.469 -1.199 1 97.56 58 PHE B CA 1
ATOM 3048 C C . PHE B 1 58 ? -10.523 -35.469 -1.829 1 97.56 58 PHE B C 1
ATOM 3050 O O . PHE B 1 58 ? -11.75 -35.406 -1.684 1 97.56 58 PHE B O 1
ATOM 3057 N N . PRO B 1 59 ? -9.938 -36.594 -2.498 1 97.88 59 PRO B N 1
ATOM 3058 C CA . PRO B 1 59 ? -8.516 -36.719 -2.85 1 97.88 59 PRO B CA 1
ATOM 3059 C C . PRO B 1 59 ? -8.039 -35.562 -3.756 1 97.88 59 PRO B C 1
ATOM 3061 O O . PRO B 1 59 ? -8.82 -35.062 -4.562 1 97.88 59 PRO B O 1
ATOM 3064 N N . MET B 1 60 ? -6.758 -35.188 -3.578 1 98.5 60 MET B N 1
ATOM 3065 C CA . MET B 1 60 ? -6.188 -34.062 -4.309 1 98.5 60 MET B CA 1
ATOM 3066 C C . MET B 1 60 ? -5.023 -34.531 -5.188 1 98.5 60 MET B C 1
ATOM 3068 O O . MET B 1 60 ? -4.102 -35.188 -4.707 1 98.5 60 MET B O 1
ATOM 3072 N N . VAL B 1 61 ? -5.082 -34.219 -6.473 1 98.69 61 VAL B N 1
ATOM 3073 C CA . VAL B 1 61 ? -3.928 -34.344 -7.359 1 98.69 61 VAL B CA 1
ATOM 3074 C C . VAL B 1 61 ? -3.287 -32.969 -7.547 1 98.69 61 VAL B C 1
ATOM 3076 O O . VAL B 1 61 ? -3.771 -32.125 -8.336 1 98.69 61 VAL B O 1
ATOM 3079 N N . PRO B 1 62 ? -2.143 -32.688 -6.879 1 98.69 62 PRO B N 1
ATOM 3080 C CA . PRO B 1 62 ? -1.547 -31.344 -6.957 1 98.69 62 PRO B CA 1
ATOM 3081 C C . PRO B 1 62 ? -0.847 -31.094 -8.289 1 98.69 62 PRO B C 1
ATOM 3083 O O . PRO B 1 62 ? -0.827 -31.969 -9.164 1 98.69 62 PRO B O 1
ATOM 3086 N N . GLY B 1 63 ? -0.26 -29.906 -8.406 1 98.75 63 GLY B N 1
ATOM 3087 C CA . GLY B 1 63 ? 0.552 -29.516 -9.555 1 98.75 63 GLY B CA 1
ATOM 3088 C C . GLY B 1 63 ? -0.108 -28.469 -10.43 1 98.75 63 GLY B C 1
ATOM 3089 O O . GLY B 1 63 ? -1.162 -28.719 -11.016 1 98.75 63 GLY B O 1
ATOM 3090 N N . HIS B 1 64 ? 0.503 -27.297 -10.5 1 98.81 64 HIS B N 1
ATOM 3091 C CA . HIS B 1 64 ? -0.069 -26.234 -11.32 1 98.81 64 HIS B CA 1
ATOM 3092 C C . HIS B 1 64 ? 0.99 -25.609 -12.219 1 98.81 64 HIS B C 1
ATOM 3094 O O . HIS B 1 64 ? 0.81 -24.5 -12.711 1 98.81 64 HIS B O 1
ATOM 3100 N N . GLU B 1 65 ? 2.131 -26.219 -12.328 1 98.88 65 GLU B N 1
ATOM 3101 C CA . GLU B 1 65 ? 3.225 -25.812 -13.203 1 98.88 65 GLU B CA 1
ATOM 3102 C C . GLU B 1 65 ? 3.463 -26.859 -14.297 1 98.88 65 GLU B C 1
ATOM 3104 O O . GLU B 1 65 ? 4.387 -27.672 -14.203 1 98.88 65 GLU B O 1
ATOM 3109 N N . ILE B 1 66 ? 2.68 -26.766 -15.375 1 98.94 66 ILE B N 1
ATOM 3110 C CA . ILE B 1 66 ? 2.57 -27.875 -16.312 1 98.94 66 ILE B CA 1
ATOM 3111 C C . ILE B 1 66 ? 3.125 -27.469 -17.672 1 98.94 66 ILE B C 1
ATOM 3113 O O . ILE B 1 66 ? 2.799 -26.391 -18.188 1 98.94 66 ILE B O 1
ATOM 3117 N N . VAL B 1 67 ? 3.99 -28.281 -18.25 1 98.94 67 VAL B N 1
ATOM 3118 C CA . VAL B 1 67 ? 4.359 -28.172 -19.656 1 98.94 67 VAL B CA 1
ATOM 3119 C C . VAL B 1 67 ? 4.246 -29.547 -20.312 1 98.94 67 VAL B C 1
ATOM 3121 O O . VAL B 1 67 ? 4.496 -30.578 -19.688 1 98.94 67 VAL B O 1
ATOM 3124 N N . GLY B 1 68 ? 3.854 -29.531 -21.562 1 98.81 68 GLY B N 1
ATOM 3125 C CA . GLY B 1 68 ? 3.656 -30.797 -22.25 1 98.81 68 GLY B CA 1
ATOM 3126 C C . GLY B 1 68 ? 3.371 -30.625 -23.719 1 98.81 68 GLY B C 1
ATOM 3127 O O . GLY B 1 68 ? 3.744 -29.609 -24.328 1 98.81 68 GLY B O 1
ATOM 3128 N N . GLN B 1 69 ? 2.811 -31.719 -24.25 1 98.81 69 GLN B N 1
ATOM 3129 C CA . GLN B 1 69 ? 2.545 -31.781 -25.688 1 98.81 69 GLN B CA 1
ATOM 3130 C C . GLN B 1 69 ? 1.054 -31.938 -25.953 1 98.81 69 GLN B C 1
ATOM 3132 O O . GLN B 1 69 ? 0.394 -32.781 -25.359 1 98.81 69 GLN B O 1
ATOM 3137 N N . VAL B 1 70 ? 0.578 -31.094 -26.891 1 98.88 70 VAL B N 1
ATOM 3138 C CA . VAL B 1 70 ? -0.827 -31.188 -27.281 1 98.88 70 VAL B CA 1
ATOM 3139 C C . VAL B 1 70 ? -1.087 -32.5 -28.016 1 98.88 70 VAL B C 1
ATOM 3141 O O . VAL B 1 70 ? -0.376 -32.844 -28.953 1 98.88 70 VAL B O 1
ATOM 3144 N N . THR B 1 71 ? -2.104 -33.188 -27.609 1 98.75 71 THR B N 1
ATOM 3145 C CA . THR B 1 71 ? -2.391 -34.5 -28.203 1 98.75 71 THR B CA 1
ATOM 3146 C C . THR B 1 71 ? -3.744 -34.5 -28.906 1 98.75 71 THR B C 1
ATOM 3148 O O . THR B 1 71 ? -4.016 -35.344 -29.75 1 98.75 71 THR B O 1
ATOM 3151 N N . SER B 1 72 ? -4.656 -33.625 -28.547 1 98.5 72 SER B N 1
ATOM 3152 C CA . SER B 1 72 ? -5.973 -33.469 -29.156 1 98.5 72 SER B CA 1
ATOM 3153 C C . SER B 1 72 ? -6.504 -32.062 -28.953 1 98.5 72 SER B C 1
ATOM 3155 O O . SER B 1 72 ? -6.176 -31.391 -27.969 1 98.5 72 SER B O 1
ATOM 3157 N N . VAL B 1 73 ? -7.273 -31.578 -29.938 1 98.56 73 VAL B N 1
ATOM 3158 C CA . VAL B 1 73 ? -7.879 -30.266 -29.844 1 98.56 73 VAL B CA 1
ATOM 3159 C C . VAL B 1 73 ? -9.344 -30.328 -30.266 1 98.56 73 VAL B C 1
ATOM 3161 O O . VAL B 1 73 ? -9.711 -31.141 -31.125 1 98.56 73 VAL B O 1
ATOM 3164 N N . GLY B 1 74 ? -10.148 -29.516 -29.641 1 98.38 74 GLY B N 1
ATOM 3165 C CA . GLY B 1 74 ? -11.539 -29.406 -30.031 1 98.38 74 GLY B CA 1
ATOM 3166 C C . GLY B 1 74 ? -11.727 -28.688 -31.359 1 98.38 74 GLY B C 1
ATOM 3167 O O . GLY B 1 74 ? -10.789 -28.078 -31.891 1 98.38 74 GLY B O 1
ATOM 3168 N N . ALA B 1 75 ? -12.984 -28.688 -31.828 1 98.12 75 ALA B N 1
ATOM 3169 C CA . ALA B 1 75 ? -13.312 -28.219 -33.156 1 98.12 75 ALA B CA 1
ATOM 3170 C C . ALA B 1 75 ? -13.156 -26.703 -33.25 1 98.12 75 ALA B C 1
ATOM 3172 O O . ALA B 1 75 ? -12.883 -26.156 -34.344 1 98.12 75 ALA B O 1
ATOM 3173 N N . ASN B 1 76 ? -13.297 -25.984 -32.156 1 98.44 76 ASN B N 1
ATOM 3174 C CA . ASN B 1 76 ? -13.273 -24.531 -32.188 1 98.44 76 ASN B CA 1
ATOM 3175 C C . ASN B 1 76 ? -11.883 -23.984 -31.859 1 98.44 76 ASN B C 1
ATOM 3177 O O . ASN B 1 76 ? -11.664 -22.781 -31.891 1 98.44 76 ASN B O 1
ATOM 3181 N N . VAL B 1 77 ? -10.969 -24.875 -31.5 1 98.62 77 VAL B N 1
ATOM 3182 C CA . VAL B 1 77 ? -9.633 -24.469 -31.094 1 98.62 77 VAL B CA 1
ATOM 3183 C C . VAL B 1 77 ? -8.883 -23.906 -32.312 1 98.62 77 VAL B C 1
ATOM 3185 O O . VAL B 1 77 ? -8.906 -24.5 -33.375 1 98.62 77 VAL B O 1
ATOM 3188 N N . LYS B 1 78 ? -8.172 -22.734 -32.125 1 98.06 78 LYS B N 1
ATOM 3189 C CA . LYS B 1 78 ? -7.492 -22.078 -33.25 1 98.06 78 LYS B CA 1
ATOM 3190 C C . LYS B 1 78 ? -6.02 -21.828 -32.906 1 98.06 78 LYS B C 1
ATOM 3192 O O . LYS B 1 78 ? -5.188 -21.75 -33.812 1 98.06 78 LYS B O 1
ATOM 3197 N N . LYS B 1 79 ? -5.656 -21.719 -31.719 1 97.88 79 LYS B N 1
ATOM 3198 C CA . LYS B 1 79 ? -4.328 -21.25 -31.328 1 97.88 79 LYS B CA 1
ATOM 3199 C C . LYS B 1 79 ? -3.354 -22.422 -31.203 1 97.88 79 LYS B C 1
ATOM 3201 O O . LYS B 1 79 ? -2.139 -22.219 -31.156 1 97.88 79 LYS B O 1
ATOM 3206 N N . PHE B 1 80 ? -3.859 -23.672 -31.109 1 98.69 80 PHE B N 1
ATOM 3207 C CA . PHE B 1 80 ? -3.018 -24.828 -30.875 1 98.69 80 PHE B CA 1
ATOM 3208 C C . PHE B 1 80 ? -3.385 -25.969 -31.828 1 98.69 80 PHE B C 1
ATOM 3210 O O . PHE B 1 80 ? -4.539 -26.078 -32.25 1 98.69 80 PHE B O 1
ATOM 3217 N N . LYS B 1 81 ? -2.387 -26.781 -32.125 1 98.44 81 LYS B N 1
ATOM 3218 C CA . LYS B 1 81 ? -2.58 -28.016 -32.875 1 98.44 81 LYS B CA 1
ATOM 3219 C C . LYS B 1 81 ? -1.822 -29.172 -32.25 1 98.44 81 LYS B C 1
ATOM 3221 O O . LYS B 1 81 ? -0.912 -28.969 -31.453 1 98.44 81 LYS B O 1
ATOM 3226 N N . VAL B 1 82 ? -2.24 -30.344 -32.688 1 98.62 82 VAL B N 1
ATOM 3227 C CA . VAL B 1 82 ? -1.59 -31.547 -32.188 1 98.62 82 VAL B CA 1
ATOM 3228 C C . VAL B 1 82 ? -0.09 -31.469 -32.469 1 98.62 82 VAL B C 1
ATOM 3230 O O . VAL B 1 82 ? 0.326 -31.109 -33.562 1 98.62 82 VAL B O 1
ATOM 3233 N N . GLY B 1 83 ? 0.701 -31.688 -31.469 1 98.5 83 GLY B N 1
ATOM 3234 C CA . GLY B 1 83 ? 2.146 -31.641 -31.609 1 98.5 83 GLY B CA 1
ATOM 3235 C C . GLY B 1 83 ? 2.771 -30.406 -31 1 98.5 83 GLY B C 1
ATOM 3236 O O . GLY B 1 83 ? 3.971 -30.391 -30.719 1 98.5 83 GLY B O 1
ATOM 3237 N N . ASP B 1 84 ? 2.029 -29.406 -30.812 1 98.56 84 ASP B N 1
ATOM 3238 C CA . ASP B 1 84 ? 2.535 -28.172 -30.219 1 98.56 84 ASP B CA 1
ATOM 3239 C C . ASP B 1 84 ? 2.965 -28.391 -28.766 1 98.56 84 ASP B C 1
ATOM 3241 O O . ASP B 1 84 ? 2.359 -29.188 -28.047 1 98.56 84 ASP B O 1
ATOM 3245 N N . THR B 1 85 ? 4.039 -27.672 -28.344 1 98.69 85 THR B N 1
ATOM 3246 C CA . THR B 1 85 ? 4.359 -27.562 -26.922 1 98.69 85 THR B CA 1
ATOM 3247 C C . THR B 1 85 ? 3.463 -26.516 -26.25 1 98.69 85 THR B C 1
ATOM 3249 O O . THR B 1 85 ? 3.24 -25.438 -26.797 1 98.69 85 THR B O 1
ATOM 3252 N N . ALA B 1 86 ? 2.875 -26.891 -25.125 1 98.81 86 ALA B N 1
ATOM 3253 C CA . ALA B 1 86 ? 1.941 -26 -24.438 1 98.81 86 ALA B CA 1
ATOM 3254 C C . ALA B 1 86 ? 2.168 -26.016 -22.922 1 98.81 86 ALA B C 1
ATOM 3256 O O . ALA B 1 86 ? 2.818 -26.938 -22.406 1 98.81 86 ALA B O 1
ATOM 3257 N N . GLY B 1 87 ? 1.771 -25 -22.25 1 98.88 87 GLY B N 1
ATOM 3258 C CA . GLY B 1 87 ? 1.836 -24.891 -20.797 1 98.88 87 GLY B CA 1
ATOM 3259 C C . GLY B 1 87 ? 0.498 -24.562 -20.172 1 98.88 87 GLY B C 1
ATOM 3260 O O . GLY B 1 87 ? -0.386 -24 -20.828 1 98.88 87 GLY B O 1
ATOM 3261 N N . VAL B 1 88 ? 0.273 -24.969 -18.984 1 98.88 88 VAL B N 1
ATOM 3262 C CA . VAL B 1 88 ? -0.865 -24.625 -18.141 1 98.88 88 VAL B CA 1
ATOM 3263 C C . VAL B 1 88 ? -0.37 -24.156 -16.781 1 98.88 88 VAL B C 1
ATOM 3265 O O . VAL B 1 88 ? 0.457 -24.812 -16.141 1 98.88 88 VAL B O 1
ATOM 3268 N N . GLY B 1 89 ? -0.871 -23 -16.359 1 98.62 89 GLY B N 1
ATOM 3269 C CA . GLY B 1 89 ? -0.47 -22.422 -15.078 1 98.62 89 GLY B CA 1
ATOM 3270 C C . GLY B 1 89 ? -1.466 -22.688 -13.961 1 98.62 89 GLY B C 1
ATOM 3271 O O . GLY B 1 89 ? -1.962 -23.812 -13.82 1 98.62 89 GLY B O 1
ATOM 3272 N N . CYS B 1 90 ? -1.768 -21.703 -13.203 1 98.44 90 CYS B N 1
ATOM 3273 C CA . CYS B 1 90 ? -2.445 -21.859 -11.922 1 98.44 90 CYS B CA 1
ATOM 3274 C C . CYS B 1 90 ? -3.959 -21.828 -12.102 1 98.44 90 CYS B C 1
ATOM 3276 O O . CYS B 1 90 ? -4.703 -22.094 -11.156 1 98.44 90 CYS B O 1
ATOM 3278 N N . MET B 1 91 ? -4.395 -21.5 -13.32 1 98.5 91 MET B N 1
ATOM 3279 C CA . MET B 1 91 ? -5.828 -21.406 -13.586 1 98.5 91 MET B CA 1
ATOM 3280 C C . MET B 1 91 ? -6.203 -22.172 -14.844 1 98.5 91 MET B C 1
ATOM 3282 O O . MET B 1 91 ? -5.445 -22.172 -15.82 1 98.5 91 MET B O 1
ATOM 3286 N N . VAL B 1 92 ? -7.492 -22.688 -14.836 1 98.38 92 VAL B N 1
ATOM 3287 C CA . VAL B 1 92 ? -7.926 -23.438 -16.016 1 98.38 92 VAL B CA 1
ATOM 3288 C C . VAL B 1 92 ? -9.289 -22.922 -16.469 1 98.38 92 VAL B C 1
ATOM 3290 O O . VAL B 1 92 ? -9.836 -23.406 -17.469 1 98.38 92 VAL B O 1
ATOM 3293 N N . ASP B 1 93 ? -9.883 -21.969 -15.711 1 97.88 93 ASP B N 1
ATOM 3294 C CA . ASP B 1 93 ? -11.188 -21.438 -16.078 1 97.88 93 ASP B CA 1
ATOM 3295 C C . ASP B 1 93 ? -11.508 -20.172 -15.266 1 97.88 93 ASP B C 1
ATOM 3297 O O . ASP B 1 93 ? -10.859 -19.891 -14.258 1 97.88 93 ASP B O 1
ATOM 3301 N N . SER B 1 94 ? -12.359 -19.344 -15.766 1 97.94 94 SER B N 1
ATOM 3302 C CA . SER B 1 94 ? -12.977 -18.188 -15.125 1 97.94 94 SER B CA 1
ATOM 3303 C C . SER B 1 94 ? -14.312 -17.844 -15.781 1 97.94 94 SER B C 1
ATOM 3305 O O . SER B 1 94 ? -14.734 -18.516 -16.719 1 97.94 94 SER B O 1
ATOM 3307 N N . CYS B 1 95 ? -15.047 -16.812 -15.328 1 97.56 95 CYS B N 1
ATOM 3308 C CA . CYS B 1 95 ? -16.328 -16.484 -15.961 1 97.56 95 CYS B CA 1
ATOM 3309 C C . CYS B 1 95 ? -16.109 -15.883 -17.344 1 97.56 95 CYS B C 1
ATOM 3311 O O . CYS B 1 95 ? -17 -15.945 -18.188 1 97.56 95 CYS B O 1
ATOM 3313 N N . GLU B 1 96 ? -14.984 -15.258 -17.531 1 97.19 96 GLU B N 1
ATOM 3314 C CA . GLU B 1 96 ? -14.508 -14.672 -18.781 1 97.19 96 GLU B CA 1
ATOM 3315 C C . GLU B 1 96 ? -15.422 -13.547 -19.25 1 97.19 96 GLU B C 1
ATOM 3317 O O . GLU B 1 96 ? -15.312 -13.086 -20.391 1 97.19 96 GLU B O 1
ATOM 3322 N N . LYS B 1 97 ? -16.328 -13.047 -18.359 1 97.56 97 LYS B N 1
ATOM 3323 C CA . LYS B 1 97 ? -17.281 -12.031 -18.797 1 97.56 97 LYS B CA 1
ATOM 3324 C C . LYS B 1 97 ? -17.281 -10.844 -17.844 1 97.56 97 LYS B C 1
ATOM 3326 O O . LYS B 1 97 ? -17.828 -9.781 -18.156 1 97.56 97 LYS B O 1
ATOM 3331 N N . CYS B 1 98 ? -16.812 -11.062 -16.703 1 97 98 CYS B N 1
ATOM 3332 C CA . CYS B 1 98 ? -16.844 -9.992 -15.727 1 97 98 CYS B CA 1
ATOM 3333 C C . CYS B 1 98 ? -15.844 -8.898 -16.062 1 97 98 CYS B C 1
ATOM 3335 O O . CYS B 1 98 ? -15.062 -9.047 -17.016 1 97 98 CYS B O 1
ATOM 3337 N N . VAL B 1 99 ? -15.812 -7.789 -15.281 1 95.56 99 VAL B N 1
ATOM 3338 C CA . VAL B 1 99 ? -15 -6.609 -15.539 1 95.56 99 VAL B CA 1
ATOM 3339 C C . VAL B 1 99 ? -13.516 -6.977 -15.461 1 95.56 99 VAL B C 1
ATOM 3341 O O . VAL B 1 99 ? -12.711 -6.516 -16.266 1 95.56 99 VAL B O 1
ATOM 3344 N N . GLU B 1 100 ? -13.125 -7.812 -14.578 1 97.56 10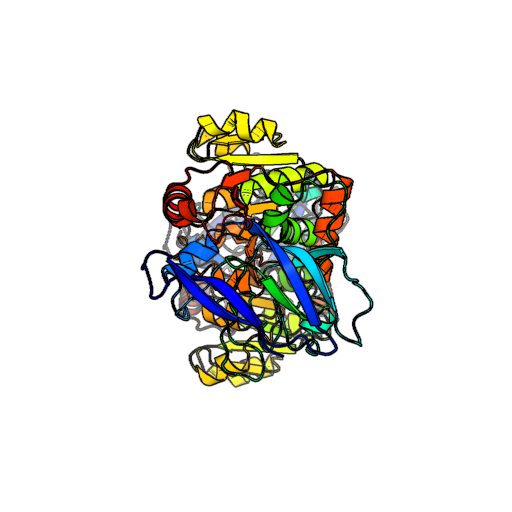0 GLU B N 1
ATOM 3345 C CA . GLU B 1 100 ? -11.727 -8.219 -14.406 1 97.56 100 GLU B CA 1
ATOM 3346 C C . GLU B 1 100 ? -11.281 -9.117 -15.555 1 97.56 100 GLU B C 1
ATOM 3348 O O . GLU B 1 100 ? -10.195 -8.93 -16.109 1 97.56 100 GLU B O 1
ATOM 3353 N N . CYS B 1 101 ? -12.102 -10.102 -15.922 1 98.19 101 CYS B N 1
ATOM 3354 C CA . CYS B 1 101 ? -11.766 -11.016 -17 1 98.19 101 CYS B CA 1
ATOM 3355 C C . CYS B 1 101 ? -11.609 -10.273 -18.328 1 98.19 101 CYS B C 1
ATOM 3357 O O . CYS B 1 101 ? -10.727 -10.594 -19.125 1 98.19 101 CYS B O 1
ATOM 3359 N N . LYS B 1 102 ? -12.461 -9.297 -18.516 1 98 102 LYS B N 1
ATOM 3360 C CA . LYS B 1 102 ? -12.391 -8.516 -19.75 1 98 102 LYS B CA 1
ATOM 3361 C C . LYS B 1 102 ? -11.078 -7.734 -19.828 1 98 102 LYS B C 1
ATOM 3363 O O . LYS B 1 102 ? -10.617 -7.398 -20.922 1 98 102 LYS B O 1
ATOM 3368 N N . LYS B 1 103 ? -10.438 -7.5 -18.688 1 97.19 103 LYS B N 1
ATOM 3369 C CA . LYS B 1 103 ? -9.164 -6.797 -18.641 1 97.19 103 LYS B CA 1
ATOM 3370 C C . LYS B 1 103 ? -7.992 -7.773 -18.703 1 97.19 103 LYS B C 1
ATOM 3372 O O . LYS B 1 103 ? -6.832 -7.371 -18.609 1 97.19 103 LYS B O 1
ATOM 3377 N N . GLY B 1 104 ? -8.281 -9.062 -18.828 1 98.25 104 GLY B N 1
ATOM 3378 C CA . GLY B 1 104 ? -7.23 -10.062 -18.844 1 98.25 104 GLY B CA 1
ATOM 3379 C C . GLY B 1 104 ? -6.746 -10.438 -17.453 1 98.25 104 GLY B C 1
ATOM 3380 O O . GLY B 1 104 ? -5.625 -10.922 -17.281 1 98.25 104 GLY B O 1
ATOM 3381 N N . LEU B 1 105 ? -7.535 -10.07 -16.453 1 98.31 105 LEU B N 1
ATOM 3382 C CA . LEU B 1 105 ? -7.191 -10.344 -15.055 1 98.31 105 LEU B CA 1
ATOM 3383 C C . LEU B 1 105 ? -8.062 -11.469 -14.492 1 98.31 105 LEU B C 1
ATOM 3385 O O . LEU B 1 105 ? -8.719 -11.297 -13.461 1 98.31 105 LEU B O 1
ATOM 3389 N N . GLU B 1 106 ? -7.957 -12.648 -15.07 1 98.62 106 GLU B N 1
ATOM 3390 C CA . GLU B 1 106 ? -8.805 -13.781 -14.711 1 98.62 106 GLU B CA 1
ATOM 3391 C C . GLU B 1 106 ? -8.555 -14.227 -13.273 1 98.62 106 GLU B C 1
ATOM 3393 O O . GLU B 1 106 ? -9.445 -14.773 -12.625 1 98.62 106 GLU B O 1
ATOM 3398 N N . GLN B 1 107 ? -7.293 -13.953 -12.781 1 98.12 107 GLN B N 1
ATOM 3399 C CA . GLN B 1 107 ? -6.988 -14.344 -11.406 1 98.12 107 GLN B CA 1
ATOM 3400 C C . GLN B 1 107 ? -7.832 -13.555 -10.414 1 98.12 107 GLN B C 1
ATOM 3402 O O . GLN B 1 107 ? -7.949 -13.938 -9.242 1 98.12 107 GLN B O 1
ATOM 3407 N N . PHE B 1 108 ? -8.375 -12.438 -10.891 1 98 108 PHE B N 1
ATOM 3408 C CA . PHE B 1 108 ? -9.227 -11.602 -10.047 1 98 108 PHE B CA 1
ATOM 3409 C C . PHE B 1 108 ? -10.688 -11.703 -10.484 1 98 108 PHE B C 1
ATOM 3411 O O . PHE B 1 108 ? -11.477 -10.789 -10.234 1 98 108 PHE B O 1
ATOM 3418 N N . CYS B 1 109 ? -11.102 -12.758 -11.164 1 97.75 109 CYS B N 1
ATOM 3419 C CA . CYS B 1 109 ? -12.477 -12.961 -11.625 1 97.75 109 CYS B CA 1
ATOM 3420 C C . CYS B 1 109 ? -13.469 -12.719 -10.492 1 97.75 109 CYS B C 1
ATOM 3422 O O . CYS B 1 109 ? -13.32 -13.266 -9.406 1 97.75 109 CYS B O 1
ATOM 3424 N N . VAL B 1 110 ? -14.5 -11.945 -10.773 1 95.06 110 VAL B N 1
ATOM 3425 C CA . VAL B 1 110 ? -15.492 -11.562 -9.781 1 95.06 110 VAL B CA 1
ATOM 3426 C C . VAL B 1 110 ? -16.234 -12.805 -9.289 1 95.06 110 VAL B C 1
ATOM 3428 O O . VAL B 1 110 ? -16.547 -12.914 -8.102 1 95.06 110 VAL B O 1
ATOM 3431 N N . GLU B 1 111 ? -16.422 -13.742 -10.141 1 95.62 111 GLU B N 1
ATOM 3432 C CA . GLU B 1 111 ? -17.125 -14.969 -9.773 1 95.62 111 GLU B CA 1
ATOM 3433 C C . GLU B 1 111 ? -16.156 -16.016 -9.219 1 95.62 111 GLU B C 1
ATOM 3435 O O . GLU B 1 111 ? -16.562 -17.109 -8.859 1 95.62 111 GLU B O 1
ATOM 3440 N N . GLY B 1 112 ? -14.93 -15.656 -9.203 1 95.62 112 GLY B N 1
ATOM 3441 C CA . GLY B 1 112 ? -13.914 -16.625 -8.812 1 95.62 112 GLY B CA 1
ATOM 3442 C C . GLY B 1 112 ? -13.352 -17.391 -9.992 1 95.62 112 GLY B C 1
ATOM 3443 O O . GLY B 1 112 ? -14.102 -17.859 -10.844 1 95.62 112 GLY B O 1
ATOM 3444 N N . SER B 1 113 ? -12.07 -17.484 -10.055 1 97.31 113 SER B N 1
ATOM 3445 C CA . SER B 1 113 ? -11.438 -18.312 -11.07 1 97.31 113 SER B CA 1
ATOM 3446 C C . SER B 1 113 ? -11.375 -19.766 -10.625 1 97.31 113 SER B C 1
ATOM 3448 O O . SER B 1 113 ? -11.578 -20.078 -9.453 1 97.31 113 SER B O 1
ATOM 3450 N N . THR B 1 114 ? -11.195 -20.641 -11.594 1 97.94 114 THR B N 1
ATOM 3451 C CA . THR B 1 114 ? -11.008 -22.062 -11.32 1 97.94 114 THR B CA 1
ATOM 3452 C C . THR B 1 114 ? -9.531 -22.422 -11.336 1 97.94 114 THR B C 1
ATOM 3454 O O . THR B 1 114 ? -8.852 -22.234 -12.344 1 97.94 114 THR B O 1
ATOM 3457 N N . SER B 1 115 ? -9.07 -22.938 -10.219 1 98.06 115 SER B N 1
ATOM 3458 C CA . SER B 1 115 ? -7.664 -23.312 -10.102 1 98.06 115 SER B CA 1
ATOM 3459 C C . SER B 1 115 ? -7.375 -24.625 -10.82 1 98.06 115 SER B C 1
ATOM 3461 O O . SER B 1 115 ? -8.281 -25.422 -11.039 1 98.06 115 SER B O 1
ATOM 3463 N N . THR B 1 116 ? -6.141 -24.766 -11.172 1 98.62 116 THR B N 1
ATOM 3464 C CA . THR B 1 116 ? -5.699 -25.953 -11.891 1 98.62 116 THR B CA 1
ATOM 3465 C C . THR B 1 116 ? -5.969 -27.203 -11.062 1 98.62 116 THR B C 1
ATOM 3467 O O . THR B 1 116 ? -6.266 -28.266 -11.617 1 98.62 116 THR B O 1
ATOM 3470 N N . TYR B 1 117 ? -5.879 -27.078 -9.805 1 98.31 117 TYR B N 1
ATOM 3471 C CA . TYR B 1 117 ? -6.266 -28.156 -8.891 1 98.31 117 TYR B CA 1
ATOM 3472 C C . TYR B 1 117 ? -6.855 -27.594 -7.602 1 98.31 117 TYR B C 1
ATOM 3474 O O . TYR B 1 117 ? -6.746 -26.391 -7.336 1 98.31 117 TYR B O 1
ATOM 3482 N N . GLY B 1 118 ? -7.539 -28.453 -6.887 1 96 118 GLY B N 1
ATOM 3483 C CA . GLY B 1 118 ? -8.062 -28.031 -5.594 1 96 118 GLY B CA 1
ATOM 3484 C C . GLY B 1 118 ? -9.297 -27.156 -5.703 1 96 118 GLY B C 1
ATOM 3485 O O . GLY B 1 118 ? -9.641 -26.453 -4.758 1 96 118 GLY B O 1
ATOM 3486 N N . SER B 1 119 ? -9.852 -27.109 -6.805 1 96.56 119 SER B N 1
ATOM 3487 C CA . SER B 1 119 ? -11.102 -26.406 -7.07 1 96.56 119 SER B CA 1
ATOM 3488 C C . SER B 1 119 ? -12.141 -27.344 -7.68 1 96.56 119 SER B C 1
ATOM 3490 O O . SER B 1 119 ? -11.977 -28.562 -7.648 1 96.56 119 SER B O 1
ATOM 3492 N N . ARG B 1 120 ? -13.281 -26.781 -8.031 1 96.25 120 ARG B N 1
ATOM 3493 C CA . ARG B 1 120 ? -14.312 -27.516 -8.758 1 96.25 120 ARG B CA 1
ATOM 3494 C C . ARG B 1 120 ? -14.539 -26.906 -10.141 1 96.25 120 ARG B C 1
ATOM 3496 O O . ARG B 1 120 ? -14.531 -25.672 -10.297 1 96.25 120 ARG B O 1
ATOM 3503 N N . ALA B 1 121 ? -14.758 -27.797 -11.102 1 94.62 121 ALA B N 1
ATOM 3504 C CA . ALA B 1 121 ? -15.055 -27.328 -12.453 1 94.62 121 ALA B CA 1
ATOM 3505 C C . ALA B 1 121 ? -16.312 -26.469 -12.469 1 94.62 121 ALA B C 1
ATOM 3507 O O . ALA B 1 121 ? -17.297 -26.781 -11.789 1 94.62 121 ALA B O 1
ATOM 3508 N N . ARG B 1 122 ? -16.25 -25.391 -13.227 1 92.69 122 ARG B N 1
ATOM 3509 C CA . ARG B 1 122 ? -17.375 -24.469 -13.281 1 92.69 122 ARG B CA 1
ATOM 3510 C C . ARG B 1 122 ? -18.625 -25.172 -13.773 1 92.69 122 ARG B C 1
ATOM 3512 O O . ARG B 1 122 ? -18.594 -25.891 -14.781 1 92.69 122 ARG B O 1
ATOM 3519 N N . GLY B 1 123 ? -19.719 -24.922 -13.086 1 89.5 123 GLY B N 1
ATOM 3520 C CA . GLY B 1 123 ? -21 -25.516 -13.461 1 89.5 123 GLY B CA 1
ATOM 3521 C C . GLY B 1 123 ? -21.141 -26.953 -13.047 1 89.5 123 GLY B C 1
ATOM 3522 O O . GLY B 1 123 ? -22.094 -27.641 -13.445 1 89.5 123 GLY B O 1
ATOM 3523 N N . SER B 1 124 ? -20.109 -27.516 -12.344 1 90.56 124 SER B N 1
ATOM 3524 C CA . SER B 1 124 ? -20.172 -28.891 -11.867 1 90.56 124 SER B CA 1
ATOM 3525 C C . SER B 1 124 ? -19.531 -29.031 -10.492 1 90.56 124 SER B C 1
ATOM 3527 O O . SER B 1 124 ? -19.016 -28.062 -9.938 1 90.56 124 SER B O 1
ATOM 3529 N N . ASN B 1 125 ? -19.672 -30.188 -9.914 1 91.62 125 ASN B N 1
ATOM 3530 C CA . ASN B 1 125 ? -19.047 -30.5 -8.625 1 91.62 125 ASN B CA 1
ATOM 3531 C C . ASN B 1 125 ? -17.797 -31.344 -8.789 1 91.62 125 ASN B C 1
ATOM 3533 O O . ASN B 1 125 ? -17.25 -31.844 -7.805 1 91.62 125 ASN B O 1
ATOM 3537 N N . GLU B 1 126 ? -17.391 -31.469 -9.969 1 93.69 126 GLU B N 1
ATOM 3538 C CA . GLU B 1 126 ? -16.203 -32.281 -10.211 1 93.69 126 GLU B CA 1
ATOM 3539 C C . GLU B 1 126 ? -14.93 -31.547 -9.805 1 93.69 126 GLU B C 1
ATOM 3541 O O . GLU B 1 126 ? -14.727 -30.391 -10.172 1 93.69 126 GLU B O 1
ATOM 3546 N N . PRO B 1 127 ? -14.125 -32.219 -9.031 1 96.56 127 PRO B N 1
ATOM 3547 C CA . PRO B 1 127 ? -12.867 -31.562 -8.641 1 96.56 127 PRO B CA 1
ATOM 3548 C C . PRO B 1 127 ? -11.914 -31.359 -9.812 1 96.56 127 PRO B C 1
ATOM 3550 O O . PRO B 1 127 ? -11.953 -32.125 -10.781 1 96.56 127 PRO B O 1
ATOM 3553 N N . THR B 1 128 ? -11.203 -30.328 -9.727 1 97.81 128 THR B N 1
ATOM 3554 C CA . THR B 1 128 ? -10.078 -30.172 -10.641 1 97.81 128 THR B CA 1
ATOM 3555 C C . THR B 1 128 ? -8.852 -30.922 -10.125 1 97.81 128 THR B C 1
ATOM 3557 O O . THR B 1 128 ? -8.539 -30.859 -8.938 1 97.81 128 THR B O 1
ATOM 3560 N N . TYR B 1 129 ? -8.188 -31.672 -11.008 1 98.38 129 TYR B N 1
ATOM 3561 C CA . TYR B 1 129 ? -6.98 -32.438 -10.703 1 98.38 129 TYR B CA 1
ATOM 3562 C C . TYR B 1 129 ? -5.789 -31.891 -11.484 1 98.38 129 TYR B C 1
ATOM 3564 O O . TYR B 1 129 ? -5.898 -31.625 -12.688 1 98.38 129 TYR B O 1
ATOM 3572 N N . GLY B 1 130 ? -4.621 -31.844 -10.836 1 98.62 130 GLY B N 1
ATOM 3573 C CA . GLY B 1 130 ? -3.51 -31.062 -11.352 1 98.62 130 GLY B CA 1
ATOM 3574 C C . GLY B 1 130 ? -2.533 -31.891 -12.172 1 98.62 130 GLY B C 1
ATOM 3575 O O . GLY B 1 130 ? -2.924 -32.875 -12.805 1 98.62 130 GLY B O 1
ATOM 3576 N N . GLY B 1 131 ? -1.342 -31.344 -12.234 1 98.75 131 GLY B N 1
ATOM 3577 C CA . GLY B 1 131 ? -0.336 -31.812 -13.18 1 98.75 131 GLY B CA 1
ATOM 3578 C C . GLY B 1 131 ? 0.437 -33.031 -12.68 1 98.75 131 GLY B C 1
ATOM 3579 O O . GLY B 1 131 ? 1.187 -33.625 -13.438 1 98.75 131 GLY B O 1
ATOM 3580 N N . TYR B 1 132 ? 0.288 -33.344 -11.344 1 98.75 132 TYR B N 1
ATOM 3581 C CA . TYR B 1 132 ? 0.871 -34.625 -10.922 1 98.75 132 TYR B CA 1
ATOM 3582 C C . TYR B 1 132 ? 0.144 -35.781 -11.562 1 98.75 132 TYR B C 1
ATOM 3584 O O . TYR B 1 132 ? -0.291 -36.719 -10.875 1 98.75 132 TYR B O 1
ATOM 3592 N N . SER B 1 133 ? 0.035 -35.812 -12.898 1 98.44 133 SER B N 1
ATOM 3593 C CA . SER B 1 133 ? -0.709 -36.781 -13.68 1 98.44 133 SER B CA 1
ATOM 3594 C C . SER B 1 133 ? -0.175 -36.875 -15.109 1 98.44 133 SER B C 1
ATOM 3596 O O . SER B 1 133 ? 0.716 -36.094 -15.492 1 98.44 133 SER B O 1
ATOM 3598 N N . ASP B 1 134 ? -0.701 -37.781 -15.875 1 98.25 134 ASP B N 1
ATOM 3599 C CA . ASP B 1 134 ? -0.11 -38.062 -17.188 1 98.25 134 ASP B CA 1
ATOM 3600 C C . ASP B 1 134 ? -0.652 -37.125 -18.25 1 98.25 134 ASP B C 1
ATOM 3602 O O . ASP B 1 134 ? 0.017 -36.844 -19.25 1 98.25 134 ASP B O 1
ATOM 3606 N N . HIS B 1 135 ? -1.902 -36.656 -18.125 1 98.5 135 HIS B N 1
ATOM 3607 C CA . HIS B 1 135 ? -2.443 -35.719 -19.094 1 98.5 135 HIS B CA 1
ATOM 3608 C C . HIS B 1 135 ? -3.492 -34.812 -18.438 1 98.5 135 HIS B C 1
ATOM 3610 O O . HIS B 1 135 ? -3.906 -35.031 -17.297 1 98.5 135 HIS B O 1
ATOM 3616 N N . ILE B 1 136 ? -3.871 -33.781 -19.172 1 98.62 136 ILE B N 1
ATOM 3617 C CA . ILE B 1 136 ? -4.863 -32.812 -18.688 1 98.62 136 ILE B CA 1
ATOM 3618 C C . ILE B 1 136 ? -5.672 -32.281 -19.875 1 98.62 136 ILE B C 1
ATOM 3620 O O . ILE B 1 136 ? -5.184 -32.25 -21 1 98.62 136 ILE B O 1
ATOM 3624 N N . VAL B 1 137 ? -6.922 -31.953 -19.625 1 98.38 137 VAL B N 1
ATOM 3625 C CA . VAL B 1 137 ? -7.805 -31.297 -20.578 1 98.38 137 VAL B CA 1
ATOM 3626 C C . VAL B 1 137 ? -8.172 -29.906 -20.078 1 98.38 137 VAL B C 1
ATOM 3628 O O . VAL B 1 137 ? -8.688 -29.75 -18.969 1 98.38 137 VAL B O 1
ATOM 3631 N N . VAL B 1 138 ? -7.875 -28.875 -20.828 1 98.25 138 VAL B N 1
ATOM 3632 C CA . VAL B 1 138 ? -8.047 -27.5 -20.391 1 98.25 138 VAL B CA 1
ATOM 3633 C C . VAL B 1 138 ? -8.641 -26.656 -21.531 1 98.25 138 VAL B C 1
ATOM 3635 O O . VAL B 1 138 ? -8.383 -26.938 -22.703 1 98.25 138 VAL B O 1
ATOM 3638 N N . LYS B 1 139 ? -9.43 -25.625 -21.141 1 97.62 139 LYS B N 1
ATOM 3639 C CA . LYS B 1 139 ? -9.93 -24.656 -22.109 1 97.62 139 LYS B CA 1
ATOM 3640 C C . LYS B 1 139 ? -8.781 -23.938 -22.797 1 97.62 139 LYS B C 1
ATOM 3642 O O . LYS B 1 139 ? -7.816 -23.531 -22.141 1 97.62 139 LYS B O 1
ATOM 3647 N N . GLU B 1 140 ? -8.93 -23.766 -24.141 1 98.5 140 GLU B N 1
ATOM 3648 C CA . GLU B 1 140 ? -7.871 -23.172 -24.938 1 98.5 140 GLU B CA 1
ATOM 3649 C C . GLU B 1 140 ? -7.445 -21.812 -24.359 1 98.5 140 GLU B C 1
ATOM 3651 O O . GLU B 1 140 ? -6.262 -21.469 -24.391 1 98.5 140 GLU B O 1
ATOM 3656 N N . SER B 1 141 ? -8.367 -20.984 -23.844 1 98.38 141 SER B N 1
ATOM 3657 C CA . SER B 1 141 ? -8.094 -19.625 -23.375 1 98.38 141 SER B CA 1
ATOM 3658 C C . SER B 1 141 ? -7.156 -19.625 -22.172 1 98.38 141 SER B C 1
ATOM 3660 O O . SER B 1 141 ? -6.617 -18.578 -21.797 1 98.38 141 SER B O 1
ATOM 3662 N N . PHE B 1 142 ? -6.898 -20.781 -21.562 1 98.75 142 PHE B N 1
ATOM 3663 C CA . PHE B 1 142 ? -6.043 -20.875 -20.391 1 98.75 142 PHE B CA 1
ATOM 3664 C C . PHE B 1 142 ? -4.781 -21.672 -20.688 1 98.75 142 PHE B C 1
ATOM 3666 O O . PHE B 1 142 ? -4.035 -22.031 -19.781 1 98.75 142 PHE B O 1
ATOM 3673 N N . VAL B 1 143 ? -4.578 -22.031 -21.938 1 98.88 143 VAL B N 1
ATOM 3674 C CA . VAL B 1 143 ? -3.373 -22.719 -22.391 1 98.88 143 VAL B CA 1
ATOM 3675 C C . VAL B 1 143 ? -2.365 -21.688 -22.906 1 98.88 143 VAL B C 1
ATOM 3677 O O . VAL B 1 143 ? -2.742 -20.719 -23.562 1 98.88 143 VAL B O 1
ATOM 3680 N N . LEU B 1 144 ? -1.109 -21.938 -22.625 1 98.94 144 LEU B N 1
ATOM 3681 C CA . LEU B 1 144 ? -0.057 -20.984 -22.938 1 98.94 144 LEU B CA 1
ATOM 3682 C C . LEU B 1 144 ? 0.913 -21.562 -23.969 1 98.94 144 LEU B C 1
ATOM 3684 O O . LEU B 1 144 ? 1.206 -22.766 -23.938 1 98.94 144 LEU B O 1
ATOM 3688 N N . ARG B 1 145 ? 1.439 -20.672 -24.781 1 98.75 145 ARG B N 1
ATOM 3689 C CA . ARG B 1 145 ? 2.52 -21.047 -25.688 1 98.75 145 ARG B CA 1
ATOM 3690 C C . ARG B 1 145 ? 3.871 -20.984 -24.969 1 98.75 145 ARG B C 1
ATOM 3692 O O . ARG B 1 145 ? 4.129 -20.078 -24.188 1 98.75 145 ARG B O 1
ATOM 3699 N N . ILE B 1 146 ? 4.676 -21.938 -25.312 1 98.75 146 ILE B N 1
ATOM 3700 C CA . ILE B 1 146 ? 6 -22.016 -24.703 1 98.75 146 ILE B CA 1
ATOM 3701 C C . ILE B 1 146 ? 7.059 -21.609 -25.734 1 98.75 146 ILE B C 1
ATOM 3703 O O . ILE B 1 146 ? 7.094 -22.156 -26.828 1 98.75 146 ILE B O 1
ATOM 3707 N N . PRO B 1 147 ? 7.906 -20.656 -25.391 1 98.62 147 PRO B N 1
ATOM 3708 C CA . PRO B 1 147 ? 9.008 -20.359 -26.297 1 98.62 147 PRO B CA 1
ATOM 3709 C C . PRO B 1 147 ? 9.883 -21.562 -26.594 1 98.62 147 PRO B C 1
ATOM 3711 O O . PRO B 1 147 ? 10.297 -22.281 -25.688 1 98.62 147 PRO B O 1
ATOM 3714 N N . SER B 1 148 ? 10.258 -21.75 -27.812 1 97.69 148 SER B N 1
ATOM 3715 C CA . SER B 1 148 ? 10.891 -22.969 -28.266 1 97.69 148 SER B CA 1
ATOM 3716 C C . SER B 1 148 ? 12.359 -23.031 -27.859 1 97.69 148 SER B C 1
ATOM 3718 O O . SER B 1 148 ? 12.961 -24.109 -27.844 1 97.69 148 SER B O 1
ATOM 3720 N N . ASN B 1 149 ? 12.906 -21.875 -27.562 1 98.31 149 ASN B N 1
ATOM 3721 C CA . ASN B 1 149 ? 14.336 -21.844 -27.25 1 98.31 149 ASN B CA 1
ATOM 3722 C C . ASN B 1 149 ? 14.594 -22.203 -25.781 1 98.31 149 ASN B C 1
ATOM 3724 O O . ASN B 1 149 ? 15.742 -22.406 -25.391 1 98.31 149 ASN B O 1
ATOM 3728 N N . LEU B 1 150 ? 13.57 -22.328 -25.016 1 98.56 150 LEU B N 1
ATOM 3729 C CA . LEU B 1 150 ? 13.758 -22.562 -23.578 1 98.56 150 LEU B CA 1
ATOM 3730 C C . LEU B 1 150 ? 13.758 -24.047 -23.266 1 98.56 150 LEU B C 1
ATOM 3732 O O . LEU B 1 150 ? 13.016 -24.828 -23.875 1 98.56 150 LEU B O 1
ATOM 3736 N N . ASN B 1 151 ? 14.664 -24.406 -22.266 1 98.5 151 ASN B N 1
ATOM 3737 C CA . ASN B 1 151 ? 14.578 -25.75 -21.703 1 98.5 151 ASN B CA 1
ATOM 3738 C C . ASN B 1 151 ? 13.195 -26.031 -21.109 1 98.5 151 ASN B C 1
ATOM 3740 O O . ASN B 1 151 ? 12.742 -25.312 -20.219 1 98.5 151 ASN B O 1
ATOM 3744 N N . LEU B 1 152 ? 12.578 -27.031 -21.547 1 98.62 152 LEU B N 1
ATOM 3745 C CA . LEU B 1 152 ? 11.164 -27.25 -21.25 1 98.62 152 LEU B CA 1
ATOM 3746 C C . LEU B 1 152 ? 10.953 -27.547 -19.766 1 98.62 152 LEU B C 1
ATOM 3748 O O . LEU B 1 152 ? 10.07 -26.969 -19.141 1 98.62 152 LEU B O 1
ATOM 3752 N N . ALA B 1 153 ? 11.766 -28.484 -19.203 1 98.81 153 ALA B N 1
ATOM 3753 C CA . ALA B 1 153 ? 11.641 -28.797 -17.781 1 98.81 153 ALA B CA 1
ATOM 3754 C C . ALA B 1 153 ? 11.836 -27.562 -16.906 1 98.81 153 ALA B C 1
ATOM 3756 O O . ALA B 1 153 ? 11.055 -27.312 -15.984 1 98.81 153 ALA B O 1
ATOM 3757 N N . ALA B 1 154 ? 12.758 -26.766 -17.25 1 98.81 154 ALA B N 1
ATOM 3758 C CA . ALA B 1 154 ? 13.109 -25.594 -16.469 1 98.81 154 ALA B CA 1
ATOM 3759 C C . ALA B 1 154 ? 12.102 -24.469 -16.688 1 98.81 154 ALA B C 1
ATOM 3761 O O . ALA B 1 154 ? 12.086 -23.484 -15.945 1 98.81 154 ALA B O 1
ATOM 3762 N N . THR B 1 155 ? 11.227 -24.594 -17.688 1 98.81 155 THR B N 1
ATOM 3763 C CA . THR B 1 155 ? 10.195 -23.609 -18 1 98.81 155 THR B CA 1
ATOM 3764 C C . THR B 1 155 ? 8.953 -23.844 -17.141 1 98.81 155 THR B C 1
ATOM 3766 O O . THR B 1 155 ? 8.203 -22.906 -16.859 1 98.81 155 THR B O 1
ATOM 3769 N N . ALA B 1 156 ? 8.75 -25.031 -16.672 1 98.88 156 ALA B N 1
ATOM 3770 C CA . ALA B 1 156 ? 7.531 -25.391 -15.945 1 98.88 156 ALA B CA 1
ATOM 3771 C C . ALA B 1 156 ? 7.312 -24.453 -14.758 1 98.88 156 ALA B C 1
ATOM 3773 O O . ALA B 1 156 ? 6.238 -23.859 -14.609 1 98.88 156 ALA B O 1
ATOM 3774 N N . PRO B 1 157 ? 8.391 -24.172 -13.969 1 98.81 157 PRO B N 1
ATOM 3775 C CA . PRO B 1 157 ? 8.172 -23.328 -12.789 1 98.81 157 PRO B CA 1
ATOM 3776 C C . PRO B 1 157 ? 7.832 -21.891 -13.156 1 98.81 157 PRO B C 1
ATOM 3778 O O . PRO B 1 157 ? 7.348 -21.141 -12.305 1 98.81 157 PRO B O 1
ATOM 3781 N N . LEU B 1 158 ? 8.086 -21.438 -14.422 1 98.88 158 LEU B N 1
ATOM 3782 C CA . LEU B 1 158 ? 7.742 -20.078 -14.828 1 98.88 158 LEU B CA 1
ATOM 3783 C C . LEU B 1 158 ? 6.234 -19.859 -14.742 1 98.88 158 LEU B C 1
ATOM 3785 O O . LEU B 1 158 ? 5.785 -18.734 -14.516 1 98.88 158 LEU B O 1
ATOM 3789 N N . LEU B 1 159 ? 5.477 -20.891 -14.82 1 98.81 159 LEU B N 1
ATOM 3790 C CA . LEU B 1 159 ? 4.02 -20.828 -14.875 1 98.81 159 LEU B CA 1
ATOM 3791 C C . LEU B 1 159 ? 3.434 -20.531 -13.5 1 98.81 159 LEU B C 1
ATOM 3793 O O . LEU B 1 159 ? 2.223 -20.344 -13.367 1 98.81 159 LEU B O 1
ATOM 3797 N N . CYS B 1 160 ? 4.207 -20.438 -12.492 1 98.38 160 CYS B N 1
ATOM 3798 C CA . CYS B 1 160 ? 3.852 -19.922 -11.172 1 98.38 160 CYS B CA 1
ATOM 3799 C C . CYS B 1 160 ? 4.918 -18.969 -10.656 1 98.38 160 CYS B C 1
ATOM 3801 O O . CYS B 1 160 ? 4.723 -17.75 -10.656 1 98.38 160 CYS B O 1
ATOM 3803 N N . ALA B 1 161 ? 6.125 -19.469 -10.422 1 98.12 161 ALA B N 1
ATOM 3804 C CA . ALA B 1 161 ? 7.207 -18.656 -9.875 1 98.12 161 ALA B CA 1
ATOM 3805 C C . ALA B 1 161 ? 7.531 -17.484 -10.797 1 98.12 161 ALA B C 1
ATOM 3807 O O . ALA B 1 161 ? 7.738 -16.359 -10.336 1 98.12 161 ALA B O 1
ATOM 3808 N N . GLY B 1 162 ? 7.594 -17.75 -12.086 1 98.75 162 GLY B N 1
ATOM 3809 C CA . GLY B 1 162 ? 7.863 -16.703 -13.047 1 98.75 162 GLY B CA 1
ATOM 3810 C C . GLY B 1 162 ? 6.812 -15.602 -13.047 1 98.75 162 GLY B C 1
ATOM 3811 O O . GLY B 1 162 ? 7.117 -14.445 -12.758 1 98.75 162 GLY B O 1
ATOM 3812 N N . ILE B 1 163 ? 5.523 -16 -13.273 1 98.88 163 ILE B N 1
ATOM 3813 C CA . ILE B 1 163 ? 4.457 -15.016 -13.422 1 98.88 163 ILE B CA 1
ATOM 3814 C C . ILE B 1 163 ? 4.211 -14.328 -12.086 1 98.88 163 ILE B C 1
ATOM 3816 O O . ILE B 1 163 ? 3.904 -13.133 -12.039 1 98.88 163 ILE B O 1
ATOM 3820 N N . THR B 1 164 ? 4.398 -15.039 -10.969 1 98.75 164 THR B N 1
ATOM 3821 C CA . THR B 1 164 ? 4.164 -14.477 -9.648 1 98.75 164 THR B CA 1
ATOM 3822 C C . THR B 1 164 ? 5.137 -13.336 -9.367 1 98.75 164 THR B C 1
ATOM 3824 O O . THR B 1 164 ? 4.777 -12.344 -8.719 1 98.75 164 THR B O 1
ATOM 3827 N N . THR B 1 165 ? 6.367 -13.445 -9.859 1 98.88 165 THR B N 1
ATOM 3828 C CA . THR B 1 165 ? 7.363 -12.414 -9.586 1 98.88 165 THR B CA 1
ATOM 3829 C C . THR B 1 165 ? 7.41 -11.391 -10.711 1 98.88 165 THR B C 1
ATOM 3831 O O . THR B 1 165 ? 7.715 -10.219 -10.484 1 98.88 165 THR B O 1
ATOM 3834 N N . TYR B 1 166 ? 7.043 -11.797 -11.93 1 98.94 166 TYR B N 1
ATOM 3835 C CA . TYR B 1 166 ? 6.965 -10.875 -13.062 1 98.94 166 TYR B CA 1
ATOM 3836 C C . TYR B 1 166 ? 5.859 -9.852 -12.852 1 98.94 166 TYR B C 1
ATOM 3838 O O . TYR B 1 166 ? 6.047 -8.664 -13.133 1 98.94 166 TYR B O 1
ATOM 3846 N N . SER B 1 167 ? 4.75 -10.273 -12.352 1 98.88 167 SER B N 1
ATOM 3847 C CA . SER B 1 167 ? 3.545 -9.453 -12.281 1 98.88 167 SER B CA 1
ATOM 3848 C C . SER B 1 167 ? 3.779 -8.188 -11.469 1 98.88 167 SER B C 1
ATOM 3850 O O . SER B 1 167 ? 3.529 -7.082 -11.938 1 98.88 167 SER B O 1
ATOM 3852 N N . PRO B 1 168 ? 4.305 -8.297 -10.227 1 98.81 168 PRO B N 1
ATOM 3853 C CA . PRO B 1 168 ? 4.527 -7.066 -9.469 1 98.81 168 PRO B CA 1
ATOM 3854 C C . PRO B 1 168 ? 5.648 -6.207 -10.055 1 98.81 168 PRO B C 1
ATOM 3856 O O . PRO B 1 168 ? 5.582 -4.977 -9.992 1 98.81 168 PRO B O 1
ATOM 3859 N N . LEU B 1 169 ? 6.699 -6.812 -10.625 1 98.94 169 LEU B N 1
ATOM 3860 C CA . LEU B 1 169 ? 7.758 -6.035 -11.258 1 98.94 169 LEU B CA 1
ATOM 3861 C C . LEU B 1 169 ? 7.211 -5.219 -12.422 1 98.94 169 LEU B C 1
ATOM 3863 O O . LEU B 1 169 ? 7.551 -4.043 -12.578 1 98.94 169 LEU B O 1
ATOM 3867 N N . ARG B 1 170 ? 6.355 -5.855 -13.164 1 98.69 170 ARG B N 1
ATOM 3868 C CA . ARG B 1 170 ? 5.723 -5.195 -14.297 1 98.69 170 ARG B CA 1
ATOM 3869 C C . ARG B 1 170 ? 4.719 -4.145 -13.828 1 98.69 170 ARG B C 1
ATOM 3871 O O . ARG B 1 170 ? 4.719 -3.014 -14.32 1 98.69 170 ARG B O 1
ATOM 3878 N N . HIS B 1 171 ? 3.883 -4.461 -12.93 1 98.5 171 HIS B N 1
ATOM 3879 C CA . HIS B 1 171 ? 2.799 -3.611 -12.453 1 98.5 171 HIS B CA 1
ATOM 3880 C C . HIS B 1 171 ? 3.336 -2.311 -11.867 1 98.5 171 HIS B C 1
ATOM 3882 O O . HIS B 1 171 ? 2.799 -1.234 -12.141 1 98.5 171 HIS B O 1
ATOM 3888 N N . TRP B 1 172 ? 4.418 -2.369 -11.086 1 98.38 172 TRP B N 1
ATOM 3889 C CA . TRP B 1 172 ? 4.949 -1.177 -10.43 1 98.38 172 TRP B CA 1
ATOM 3890 C C . TRP B 1 172 ? 6.098 -0.579 -11.234 1 98.38 172 TRP B C 1
ATOM 3892 O O . TRP B 1 172 ? 6.891 0.206 -10.703 1 98.38 172 TRP B O 1
ATOM 3902 N N . GLY B 1 173 ? 6.297 -0.989 -12.469 1 97.81 173 GLY B N 1
ATOM 3903 C CA . GLY B 1 173 ? 7.035 -0.253 -13.484 1 97.81 173 GLY B CA 1
ATOM 3904 C C . GLY B 1 173 ? 8.539 -0.443 -13.383 1 97.81 173 GLY B C 1
ATOM 3905 O O . GLY B 1 173 ? 9.305 0.509 -13.555 1 97.81 173 GLY B O 1
ATOM 3906 N N . THR B 1 174 ? 9.008 -1.599 -13.07 1 98.62 174 THR B N 1
ATOM 3907 C CA . THR B 1 174 ? 10.445 -1.866 -13.031 1 98.62 174 THR B CA 1
ATOM 3908 C C . THR B 1 174 ? 11.07 -1.635 -14.406 1 98.62 174 THR B C 1
ATOM 3910 O O . THR B 1 174 ? 10.547 -2.098 -15.422 1 98.62 174 THR B O 1
ATOM 3913 N N . LYS B 1 175 ? 12.102 -0.866 -14.453 1 98.31 175 LYS B N 1
ATOM 3914 C CA . LYS B 1 175 ? 12.867 -0.524 -15.648 1 98.31 175 LYS B CA 1
ATOM 3915 C C . LYS B 1 175 ? 14.305 -0.168 -15.305 1 98.31 175 LYS B C 1
ATOM 3917 O O . LYS B 1 175 ? 14.703 -0.242 -14.141 1 98.31 175 LYS B O 1
ATOM 3922 N N . ALA B 1 176 ? 15.047 0.115 -16.359 1 98.12 176 ALA B N 1
ATOM 3923 C CA . ALA B 1 176 ? 16.422 0.546 -16.125 1 98.12 176 ALA B CA 1
ATOM 3924 C C . ALA B 1 176 ? 16.469 1.696 -15.117 1 98.12 176 ALA B C 1
ATOM 3926 O O . ALA B 1 176 ? 15.734 2.678 -15.258 1 98.12 176 ALA B O 1
ATOM 3927 N N . GLY B 1 177 ? 17.234 1.52 -14.078 1 96 177 GLY B N 1
ATOM 3928 C CA . GLY B 1 177 ? 17.375 2.551 -13.062 1 96 177 GLY B CA 1
ATOM 3929 C C . GLY B 1 177 ? 16.562 2.273 -11.812 1 96 177 GLY B C 1
ATOM 3930 O O . GLY B 1 177 ? 16.812 2.859 -10.758 1 96 177 GLY B O 1
ATOM 3931 N N . THR B 1 178 ? 15.539 1.455 -11.906 1 98.62 178 THR B N 1
ATOM 3932 C CA . THR B 1 178 ? 14.766 1.082 -10.727 1 98.62 178 THR B CA 1
ATOM 3933 C C . THR B 1 178 ? 15.625 0.288 -9.742 1 98.62 178 THR B C 1
ATOM 3935 O O . THR B 1 178 ? 16.391 -0.593 -10.148 1 98.62 178 THR B O 1
ATOM 3938 N N . LYS B 1 179 ? 15.633 0.627 -8.531 1 98.88 179 LYS B N 1
ATOM 3939 C CA . LYS B 1 179 ? 16.281 -0.147 -7.48 1 98.88 179 LYS B CA 1
ATOM 3940 C C . LYS B 1 179 ? 15.305 -1.103 -6.809 1 98.88 179 LYS B C 1
ATOM 3942 O O . LYS B 1 179 ? 14.398 -0.668 -6.102 1 98.88 179 LYS B O 1
ATOM 3947 N N . VAL B 1 180 ? 15.516 -2.393 -7.012 1 98.94 180 VAL B N 1
ATOM 3948 C CA . VAL B 1 180 ? 14.586 -3.424 -6.57 1 98.94 180 VAL B CA 1
ATOM 3949 C C . VAL B 1 180 ? 15.234 -4.27 -5.473 1 98.94 180 VAL B C 1
ATOM 3951 O O . VAL B 1 180 ? 16.359 -4.727 -5.625 1 98.94 180 VAL B O 1
ATOM 3954 N N . GLY B 1 181 ? 14.516 -4.406 -4.375 1 98.94 181 GLY B N 1
ATOM 3955 C CA . GLY B 1 181 ? 14.883 -5.387 -3.367 1 98.94 181 GLY B CA 1
ATOM 3956 C C . GLY B 1 181 ? 14.125 -6.695 -3.498 1 98.94 181 GLY B C 1
ATOM 3957 O O . GLY B 1 181 ? 12.93 -6.695 -3.807 1 98.94 181 GLY B O 1
ATOM 3958 N N . VAL B 1 182 ? 14.812 -7.781 -3.248 1 98.88 182 VAL B N 1
ATOM 3959 C CA . VAL B 1 182 ? 14.195 -9.102 -3.182 1 98.88 182 VAL B CA 1
ATOM 3960 C C . VAL B 1 182 ? 14.453 -9.719 -1.809 1 98.88 182 VAL B C 1
ATOM 3962 O O . VAL B 1 182 ? 15.602 -9.922 -1.412 1 98.88 182 VAL B O 1
ATOM 3965 N N . VAL B 1 183 ? 13.383 -10.023 -1.099 1 98.25 183 VAL B N 1
ATOM 3966 C CA . VAL B 1 183 ? 13.508 -10.633 0.221 1 98.25 183 VAL B CA 1
ATOM 3967 C C . VAL B 1 183 ? 13.336 -12.148 0.108 1 98.25 183 VAL B C 1
ATOM 3969 O O . VAL B 1 183 ? 12.25 -12.633 -0.244 1 98.25 183 VAL B O 1
ATOM 3972 N N . GLY B 1 184 ? 14.359 -12.859 0.43 1 94.38 184 GLY B N 1
ATOM 3973 C CA . GLY B 1 184 ? 14.352 -14.305 0.303 1 94.38 184 GLY B CA 1
ATOM 3974 C C . GLY B 1 184 ? 14.867 -14.789 -1.04 1 94.38 184 GLY B C 1
ATOM 3975 O O . GLY B 1 184 ? 14.492 -14.25 -2.084 1 94.38 184 GLY B O 1
ATOM 3976 N N . LEU B 1 185 ? 15.711 -15.805 -0.974 1 94.06 185 LEU B N 1
ATOM 3977 C CA . LEU B 1 185 ? 16.266 -16.375 -2.191 1 94.06 185 LEU B CA 1
ATOM 3978 C C . LEU B 1 185 ? 15.883 -17.844 -2.33 1 94.06 185 LEU B C 1
ATOM 3980 O O . LEU B 1 185 ? 16.75 -18.719 -2.324 1 94.06 185 LEU B O 1
ATOM 3984 N N . GLY B 1 186 ? 14.656 -18.078 -2.492 1 93.44 186 GLY B N 1
ATOM 3985 C CA . GLY B 1 186 ? 14.109 -19.406 -2.752 1 93.44 186 GLY B CA 1
ATOM 3986 C C . GLY B 1 186 ? 13.547 -19.547 -4.152 1 93.44 186 GLY B C 1
ATOM 3987 O O . GLY B 1 186 ? 14.109 -19.016 -5.113 1 93.44 186 GLY B O 1
ATOM 3988 N N . GLY B 1 187 ? 12.531 -20.375 -4.203 1 94.44 187 GLY B N 1
ATOM 3989 C CA . GLY B 1 187 ? 11.922 -20.672 -5.492 1 94.44 187 GLY B CA 1
ATOM 3990 C C . GLY B 1 187 ? 11.406 -19.438 -6.199 1 94.44 187 GLY B C 1
ATOM 3991 O O . GLY B 1 187 ? 11.672 -19.234 -7.387 1 94.44 187 GLY B O 1
ATOM 3992 N N . LEU B 1 188 ? 10.711 -18.578 -5.508 1 97.31 188 LEU B N 1
ATOM 3993 C CA . LEU B 1 188 ? 10.219 -17.344 -6.098 1 97.31 188 LEU B CA 1
ATOM 3994 C C . LEU B 1 188 ? 11.336 -16.297 -6.184 1 97.31 188 LEU B C 1
ATOM 3996 O O . LEU B 1 188 ? 11.461 -15.602 -7.191 1 97.31 188 LEU B O 1
ATOM 4000 N N . GLY B 1 189 ? 12.164 -16.297 -5.199 1 97.56 189 GLY B N 1
ATOM 4001 C CA . GLY B 1 189 ? 13.203 -15.281 -5.09 1 97.56 189 GLY B CA 1
ATOM 4002 C C . GLY B 1 189 ? 14.203 -15.328 -6.23 1 97.56 189 GLY B C 1
ATOM 4003 O O . GLY B 1 189 ? 14.609 -14.281 -6.75 1 97.56 189 GLY B O 1
ATOM 4004 N N . HIS B 1 190 ? 14.641 -16.531 -6.566 1 98.19 190 HIS B N 1
ATOM 4005 C CA . HIS B 1 190 ? 15.633 -16.609 -7.629 1 98.19 190 HIS B CA 1
ATOM 4006 C C . HIS B 1 190 ? 15.062 -16.125 -8.961 1 98.19 190 HIS B C 1
ATOM 4008 O O . HIS B 1 190 ? 15.773 -15.5 -9.75 1 98.19 190 HIS B O 1
ATOM 4014 N N . MET B 1 191 ? 13.773 -16.328 -9.172 1 98.69 191 MET B N 1
ATOM 4015 C CA . MET B 1 191 ? 13.148 -15.812 -10.391 1 98.69 191 MET B CA 1
ATOM 4016 C C . MET B 1 191 ? 13.008 -14.297 -10.328 1 98.69 191 MET B C 1
ATOM 4018 O O . MET B 1 191 ? 13.211 -13.609 -11.336 1 98.69 191 MET B O 1
ATOM 4022 N N . ALA B 1 192 ? 12.695 -13.789 -9.164 1 98.88 192 ALA B N 1
ATOM 4023 C CA . ALA B 1 192 ? 12.578 -12.344 -9 1 98.88 192 ALA B CA 1
ATOM 4024 C C . ALA B 1 192 ? 13.891 -11.641 -9.352 1 98.88 192 ALA B C 1
ATOM 4026 O O . ALA B 1 192 ? 13.891 -10.609 -10.023 1 98.88 192 ALA B O 1
ATOM 4027 N N . VAL B 1 193 ? 14.984 -12.219 -8.93 1 98.81 193 VAL B N 1
ATOM 4028 C CA . VAL B 1 193 ? 16.297 -11.641 -9.211 1 98.81 193 VAL B CA 1
ATOM 4029 C C . VAL B 1 193 ? 16.562 -11.656 -10.711 1 98.81 193 VAL B C 1
ATOM 4031 O O . VAL B 1 193 ? 16.891 -10.625 -11.305 1 98.81 193 VAL B O 1
ATOM 4034 N N . LYS B 1 194 ? 16.344 -12.82 -11.352 1 98.81 194 LYS B N 1
ATOM 4035 C CA . LYS B 1 194 ? 16.625 -12.969 -12.773 1 98.81 194 LYS B CA 1
ATOM 4036 C C . LYS B 1 194 ? 15.781 -12.008 -13.609 1 98.81 194 LYS B C 1
ATOM 4038 O O . LYS B 1 194 ? 16.297 -11.328 -14.5 1 98.81 194 LYS B O 1
ATOM 4043 N N . ILE B 1 195 ? 14.516 -11.938 -13.305 1 98.88 195 ILE B N 1
ATOM 4044 C CA . ILE B 1 195 ? 13.586 -11.148 -14.094 1 98.88 195 ILE B CA 1
ATOM 4045 C C . ILE B 1 195 ? 13.844 -9.664 -13.875 1 98.88 195 ILE B C 1
ATOM 4047 O O . ILE B 1 195 ? 13.914 -8.883 -14.828 1 98.88 195 ILE B O 1
ATOM 4051 N N . ALA B 1 196 ? 14.031 -9.234 -12.617 1 98.94 196 ALA B N 1
ATOM 4052 C CA . ALA B 1 196 ? 14.305 -7.832 -12.328 1 98.94 196 ALA B CA 1
ATOM 4053 C C . ALA B 1 196 ? 15.578 -7.367 -13.023 1 98.94 196 ALA B C 1
ATOM 4055 O O . ALA B 1 196 ? 15.617 -6.273 -13.594 1 98.94 196 ALA B O 1
ATOM 4056 N N . LYS B 1 197 ? 16.562 -8.227 -12.969 1 98.81 197 LYS B N 1
ATOM 4057 C CA . LYS B 1 197 ? 17.828 -7.895 -13.617 1 98.81 197 LYS B CA 1
ATOM 4058 C C . LYS B 1 197 ? 17.641 -7.734 -15.125 1 98.81 197 LYS B C 1
ATOM 4060 O O . LYS B 1 197 ? 18.156 -6.789 -15.727 1 98.81 197 LYS B O 1
ATOM 4065 N N . ALA B 1 198 ? 16.922 -8.617 -15.711 1 98.75 198 ALA B N 1
ATOM 4066 C CA . ALA B 1 198 ? 16.672 -8.578 -17.156 1 98.75 198 ALA B CA 1
ATOM 4067 C C . ALA B 1 198 ? 15.875 -7.336 -17.531 1 98.75 198 ALA B C 1
ATOM 4069 O O . ALA B 1 198 ? 15.992 -6.836 -18.656 1 98.75 198 ALA B O 1
ATOM 4070 N N . MET B 1 199 ? 15.094 -6.828 -16.609 1 98.75 199 MET B N 1
ATOM 4071 C CA . MET B 1 199 ? 14.32 -5.617 -16.859 1 98.75 199 MET B CA 1
ATOM 4072 C C . MET B 1 199 ? 15.203 -4.379 -16.75 1 98.75 199 MET B C 1
ATOM 4074 O O . MET B 1 199 ? 14.766 -3.27 -17.062 1 98.75 199 MET B O 1
ATOM 4078 N N . GLY B 1 200 ? 16.406 -4.539 -16.266 1 98.56 200 GLY B N 1
ATOM 4079 C CA . GLY B 1 200 ? 17.359 -3.453 -16.203 1 98.56 200 GLY B CA 1
ATOM 4080 C C . GLY B 1 200 ? 17.516 -2.875 -14.805 1 98.56 200 GLY B C 1
ATOM 4081 O O . GLY B 1 200 ? 18.25 -1.902 -14.609 1 98.56 200 GLY B O 1
ATOM 4082 N N . ALA B 1 201 ? 16.953 -3.463 -13.82 1 98.81 201 ALA B N 1
ATOM 4083 C CA . ALA B 1 201 ? 16.953 -2.924 -12.469 1 98.81 201 ALA B CA 1
ATOM 4084 C C . ALA B 1 201 ? 18.297 -3.156 -11.781 1 98.81 201 ALA B C 1
ATOM 4086 O O . ALA B 1 201 ? 19.078 -4.027 -12.203 1 98.81 201 ALA B O 1
ATOM 4087 N N . GLU B 1 202 ? 18.609 -2.287 -10.828 1 98.81 202 GLU B N 1
ATOM 4088 C CA . GLU B 1 202 ? 19.625 -2.59 -9.82 1 98.81 202 GLU B CA 1
ATOM 4089 C C . GLU B 1 202 ? 19.031 -3.418 -8.68 1 98.81 202 GLU B C 1
ATOM 4091 O O . GLU B 1 202 ? 18.141 -2.959 -7.973 1 98.81 202 GLU B O 1
ATOM 4096 N N . VAL B 1 203 ? 19.547 -4.652 -8.508 1 98.88 203 VAL B N 1
ATOM 4097 C CA . VAL B 1 203 ? 18.875 -5.625 -7.66 1 98.88 203 VAL B CA 1
ATOM 4098 C C . VAL B 1 203 ? 19.656 -5.828 -6.363 1 98.88 203 VAL B C 1
ATOM 4100 O O . VAL B 1 203 ? 20.859 -6.086 -6.395 1 98.88 203 VAL B O 1
ATOM 4103 N N . THR B 1 204 ? 19 -5.672 -5.25 1 98.88 204 THR B N 1
ATOM 4104 C CA . THR B 1 204 ? 19.516 -5.984 -3.922 1 98.88 204 THR B CA 1
ATOM 4105 C C . THR B 1 204 ? 18.797 -7.188 -3.33 1 98.88 204 THR B C 1
ATOM 4107 O O . THR B 1 204 ? 17.562 -7.188 -3.217 1 98.88 204 THR B O 1
ATOM 4110 N N . VAL B 1 205 ? 19.562 -8.227 -2.959 1 98.69 205 VAL B N 1
ATOM 4111 C CA . VAL B 1 205 ? 18.953 -9.398 -2.336 1 98.69 205 VAL B CA 1
ATOM 4112 C C . VAL B 1 205 ? 19.156 -9.344 -0.823 1 98.69 205 VAL B C 1
ATOM 4114 O O . VAL B 1 205 ? 20.266 -9.094 -0.346 1 98.69 205 VAL B O 1
ATOM 4117 N N . PHE B 1 206 ? 18.062 -9.5 -0.085 1 98.31 206 PHE B N 1
ATOM 4118 C CA . PHE B 1 206 ? 18.109 -9.664 1.363 1 98.31 206 PHE B CA 1
ATOM 4119 C C . PHE B 1 206 ? 18.094 -11.141 1.741 1 98.31 206 PHE B C 1
ATOM 4121 O O . PHE B 1 206 ? 17.219 -11.891 1.314 1 98.31 206 PHE B O 1
ATOM 4128 N N . THR B 1 207 ? 19.062 -11.555 2.502 1 94.56 207 THR B N 1
ATOM 4129 C CA . THR B 1 207 ? 19.125 -12.93 2.975 1 94.56 207 THR B CA 1
ATOM 4130 C C . THR B 1 207 ? 19.672 -12.984 4.402 1 94.56 207 THR B C 1
ATOM 4132 O O . THR B 1 207 ? 20.234 -12.008 4.895 1 94.56 207 THR B O 1
ATOM 4135 N N . THR B 1 208 ? 19.344 -14.055 5.074 1 89.5 208 THR B N 1
ATOM 4136 C CA . THR B 1 208 ? 19.844 -14.219 6.438 1 89.5 208 THR B CA 1
ATOM 4137 C C . THR B 1 208 ? 21.172 -14.977 6.449 1 89.5 208 THR B C 1
ATOM 4139 O O . THR B 1 208 ? 21.859 -15.008 7.469 1 89.5 208 THR B O 1
ATOM 4142 N N . SER B 1 209 ? 21.531 -15.555 5.305 1 87.31 209 SER B N 1
ATOM 4143 C CA . SER B 1 209 ? 22.672 -16.453 5.273 1 87.31 209 SER B CA 1
ATOM 4144 C C . SER B 1 209 ? 23.766 -15.938 4.344 1 87.31 209 SER B C 1
ATOM 4146 O O . SER B 1 209 ? 23.531 -15.711 3.156 1 87.31 209 SER B O 1
ATOM 4148 N N . GLU B 1 210 ? 24.953 -15.906 4.848 1 88.88 210 GLU B N 1
ATOM 4149 C CA . GLU B 1 210 ? 26.109 -15.516 4.051 1 88.88 210 GLU B CA 1
ATOM 4150 C C . GLU B 1 210 ? 26.391 -16.531 2.947 1 88.88 210 GLU B C 1
ATOM 4152 O O . GLU B 1 210 ? 26.875 -16.172 1.877 1 88.88 210 GLU B O 1
ATOM 4157 N N . SER B 1 211 ? 25.984 -17.703 3.174 1 86.94 211 SER B N 1
ATOM 4158 C CA . SER B 1 211 ? 26.266 -18.781 2.23 1 86.94 211 SER B CA 1
ATOM 4159 C C . SER B 1 211 ? 25.5 -18.578 0.927 1 86.94 211 SER B C 1
ATOM 4161 O O . SER B 1 211 ? 25.844 -19.172 -0.097 1 86.94 211 SER B O 1
ATOM 4163 N N . LYS B 1 212 ? 24.547 -17.688 0.945 1 89.75 212 LYS B N 1
ATOM 4164 C CA . LYS B 1 212 ? 23.719 -17.469 -0.242 1 89.75 212 LYS B CA 1
ATOM 4165 C C . LYS B 1 212 ? 24.234 -16.281 -1.052 1 89.75 212 LYS B C 1
ATOM 4167 O O . LYS B 1 212 ? 23.719 -16 -2.135 1 89.75 212 LYS B O 1
ATOM 4172 N N . ARG B 1 213 ? 25.219 -15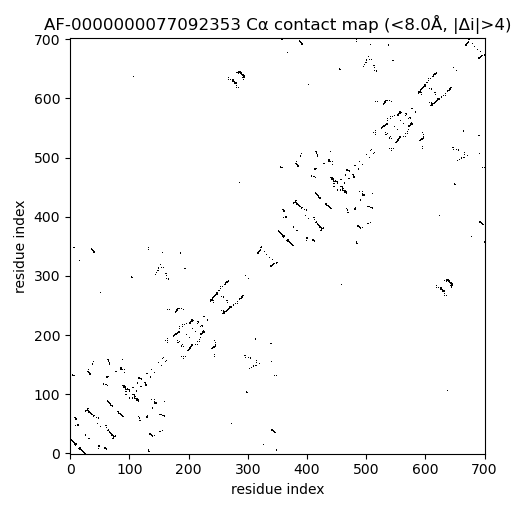.633 -0.583 1 92.88 213 ARG B N 1
ATOM 4173 C CA . ARG B 1 213 ? 25.719 -14.422 -1.234 1 92.88 213 ARG B CA 1
ATOM 4174 C C . ARG B 1 213 ? 26.188 -14.727 -2.652 1 92.88 213 ARG B C 1
ATOM 4176 O O . ARG B 1 213 ? 25.812 -14.039 -3.6 1 92.88 213 ARG B O 1
ATOM 4183 N N . GLU B 1 214 ? 27.016 -15.711 -2.748 1 94.06 214 GLU B N 1
ATOM 4184 C CA . GLU B 1 214 ? 27.562 -16.047 -4.059 1 94.06 214 GLU B CA 1
ATOM 4185 C C . GLU B 1 214 ? 26.453 -16.5 -5.016 1 94.06 214 GLU B C 1
ATOM 4187 O O . GLU B 1 214 ? 26.469 -16.141 -6.195 1 94.06 214 GLU B O 1
ATOM 4192 N N . ALA B 1 215 ? 25.578 -17.266 -4.469 1 94.44 215 ALA B N 1
ATOM 4193 C CA . ALA B 1 215 ? 24.453 -17.703 -5.281 1 94.44 215 ALA B CA 1
ATOM 4194 C C . ALA B 1 215 ? 23.641 -16.516 -5.797 1 94.44 215 ALA B C 1
ATOM 4196 O O . ALA B 1 215 ? 23.234 -16.5 -6.961 1 94.44 215 ALA B O 1
ATOM 4197 N N . ALA B 1 216 ? 23.422 -15.555 -4.977 1 96.62 216 ALA B N 1
ATOM 4198 C CA . ALA B 1 216 ? 22.672 -14.359 -5.355 1 96.62 216 ALA B CA 1
ATOM 4199 C C . ALA B 1 216 ? 23.375 -13.594 -6.469 1 96.62 216 ALA B C 1
ATOM 4201 O O . ALA B 1 216 ? 22.75 -13.148 -7.426 1 96.62 216 ALA B O 1
ATOM 4202 N N . ARG B 1 217 ? 24.641 -13.5 -6.34 1 96.75 217 ARG B N 1
ATOM 4203 C CA . ARG B 1 217 ? 25.438 -12.797 -7.34 1 96.75 217 ARG B CA 1
ATOM 4204 C C . ARG B 1 217 ? 25.375 -13.516 -8.688 1 96.75 217 ARG B C 1
ATOM 4206 O O . ARG B 1 217 ? 25.25 -12.875 -9.727 1 96.75 217 ARG B O 1
ATOM 4213 N N . LEU B 1 218 ? 25.453 -14.789 -8.609 1 96.31 218 LEU B N 1
ATOM 4214 C CA . LEU B 1 218 ? 25.406 -15.586 -9.828 1 96.31 218 LEU B CA 1
ATOM 4215 C C . LEU B 1 218 ? 24.062 -15.445 -10.531 1 96.31 218 LEU B C 1
ATOM 4217 O O . LEU B 1 218 ? 23.984 -15.516 -11.758 1 96.31 218 LEU B O 1
ATOM 4221 N N . LEU B 1 219 ? 23.094 -15.172 -9.727 1 97.25 219 LEU B N 1
ATOM 4222 C CA . LEU B 1 219 ? 21.766 -15.023 -10.281 1 97.25 219 LEU B CA 1
ATOM 4223 C C . LEU B 1 219 ? 21.578 -13.641 -10.898 1 97.25 219 LEU B C 1
ATOM 4225 O O . LEU B 1 219 ? 20.641 -13.414 -11.664 1 97.25 219 LEU B O 1
ATOM 4229 N N . GLY B 1 220 ? 22.391 -12.641 -10.531 1 97.56 220 GLY B N 1
ATOM 4230 C CA . GLY B 1 220 ? 22.328 -11.32 -11.141 1 97.56 220 GLY B CA 1
ATOM 4231 C C . GLY B 1 220 ? 22.219 -10.203 -10.125 1 97.56 220 GLY B C 1
ATOM 4232 O O . GLY B 1 220 ? 22.141 -9.023 -10.492 1 97.56 220 GLY B O 1
ATOM 4233 N N . ALA B 1 221 ? 22.25 -10.523 -8.891 1 98.38 221 ALA B N 1
ATOM 4234 C CA . ALA B 1 221 ? 22.141 -9.5 -7.859 1 98.38 221 ALA B CA 1
ATOM 4235 C C . ALA B 1 221 ? 23.328 -8.539 -7.895 1 98.38 221 ALA B C 1
ATOM 4237 O O . ALA B 1 221 ? 24.469 -8.969 -8.023 1 98.38 221 ALA B O 1
ATOM 4238 N N . ASP B 1 222 ? 23.047 -7.277 -7.785 1 98.5 222 ASP B N 1
ATOM 4239 C CA . ASP B 1 222 ? 24.094 -6.266 -7.695 1 98.5 222 ASP B CA 1
ATOM 4240 C C . ASP B 1 222 ? 24.594 -6.125 -6.262 1 98.5 222 ASP B C 1
ATOM 4242 O O . ASP B 1 222 ? 25.781 -5.832 -6.035 1 98.5 222 ASP B O 1
ATOM 4246 N N . HIS B 1 223 ? 23.734 -6.273 -5.336 1 98.12 223 HIS B N 1
ATOM 4247 C CA . HIS B 1 223 ? 24.031 -6.156 -3.916 1 98.12 223 HIS B CA 1
ATOM 4248 C C . HIS B 1 223 ? 23.375 -7.273 -3.117 1 98.12 223 HIS B C 1
ATOM 4250 O O . HIS B 1 223 ? 22.328 -7.797 -3.514 1 98.12 223 HIS B O 1
ATOM 4256 N N . VAL B 1 224 ? 24.078 -7.695 -2.07 1 98.19 224 VAL B N 1
ATOM 4257 C CA . VAL B 1 224 ? 23.516 -8.648 -1.115 1 98.19 224 VAL B CA 1
ATOM 4258 C C . VAL B 1 224 ? 23.625 -8.086 0.298 1 98.19 224 VAL B C 1
ATOM 4260 O O . VAL B 1 224 ? 24.688 -7.629 0.718 1 98.19 224 VAL B O 1
ATOM 4263 N N . ILE B 1 225 ? 22.5 -8.07 0.966 1 98.06 225 ILE B N 1
ATOM 4264 C CA . ILE B 1 225 ? 22.406 -7.555 2.328 1 98.06 225 ILE B CA 1
ATOM 4265 C C . ILE B 1 225 ? 22.016 -8.68 3.283 1 98.06 225 ILE B C 1
ATOM 4267 O O . ILE B 1 225 ? 21.047 -9.391 3.049 1 98.06 225 ILE B O 1
ATOM 4271 N N . ILE B 1 226 ? 22.797 -8.82 4.309 1 96.62 226 ILE B N 1
ATOM 4272 C CA . ILE B 1 226 ? 22.422 -9.727 5.387 1 96.62 226 ILE B CA 1
ATOM 4273 C C . ILE B 1 226 ? 21.422 -9.031 6.312 1 96.62 226 ILE B C 1
ATOM 4275 O O . ILE B 1 226 ? 21.781 -8.109 7.043 1 96.62 226 ILE B O 1
ATOM 4279 N N . SER B 1 227 ? 20.219 -9.5 6.398 1 95.19 227 SER B N 1
ATOM 4280 C CA . SER B 1 227 ? 19.109 -8.797 7.039 1 95.19 227 SER B CA 1
ATOM 4281 C C . SER B 1 227 ? 19.281 -8.742 8.555 1 95.19 227 SER B C 1
ATOM 4283 O O . SER B 1 227 ? 18.719 -7.875 9.219 1 95.19 227 SER B O 1
ATOM 4285 N N . LYS B 1 228 ? 20.125 -9.609 9.109 1 94.38 228 LYS B N 1
ATOM 4286 C CA . LYS B 1 228 ? 20.359 -9.625 10.547 1 94.38 228 LYS B CA 1
ATOM 4287 C C . LYS B 1 228 ? 21.469 -8.648 10.938 1 94.38 228 LYS B C 1
ATOM 4289 O O . LYS B 1 228 ? 21.703 -8.406 12.117 1 94.38 228 LYS B O 1
ATOM 4294 N N . ASP B 1 229 ? 22.141 -8.156 9.984 1 95.81 229 ASP B N 1
ATOM 4295 C CA . ASP B 1 229 ? 23.203 -7.184 10.227 1 95.81 229 ASP B CA 1
ATOM 4296 C C . ASP B 1 229 ? 22.672 -5.758 10.227 1 95.81 229 ASP B C 1
ATOM 4298 O O . ASP B 1 229 ? 22.344 -5.207 9.172 1 95.81 229 ASP B O 1
ATOM 4302 N N . PRO B 1 230 ? 22.641 -5.137 11.391 1 95.44 230 PRO B N 1
ATOM 4303 C CA . PRO B 1 230 ? 22.031 -3.809 11.484 1 95.44 230 PRO B CA 1
ATOM 4304 C C . PRO B 1 230 ? 22.781 -2.756 10.672 1 95.44 230 PRO B C 1
ATOM 4306 O O . PRO B 1 230 ? 22.172 -1.826 10.141 1 95.44 230 PRO B O 1
ATOM 4309 N N . GLU B 1 231 ? 24.062 -2.865 10.555 1 96.88 231 GLU B N 1
ATOM 4310 C CA . GLU B 1 231 ? 24.844 -1.89 9.805 1 96.88 231 GLU B CA 1
ATOM 4311 C C . GLU B 1 231 ? 24.547 -1.977 8.312 1 96.88 231 GLU B C 1
ATOM 4313 O O . GLU B 1 231 ? 24.438 -0.952 7.637 1 96.88 231 GLU B O 1
ATOM 4318 N N . GLN B 1 232 ? 24.469 -3.197 7.777 1 97 232 GLN B N 1
ATOM 4319 C CA . GLN B 1 232 ? 24.125 -3.373 6.371 1 97 232 GLN B CA 1
ATOM 4320 C C . GLN B 1 232 ? 22.719 -2.877 6.074 1 97 232 GLN B C 1
ATOM 4322 O O . GLN B 1 232 ? 22.484 -2.264 5.031 1 97 232 GLN B O 1
ATOM 4327 N N . MET B 1 233 ? 21.812 -3.17 6.996 1 97.44 233 MET B N 1
ATOM 4328 C CA . MET B 1 233 ? 20.438 -2.703 6.82 1 97.44 233 MET B CA 1
ATOM 4329 C C . MET B 1 233 ? 20.375 -1.179 6.828 1 97.44 233 MET B C 1
ATOM 4331 O O . MET B 1 233 ? 19.656 -0.577 6.031 1 97.44 233 MET B O 1
ATOM 4335 N N . LYS B 1 234 ? 21.094 -0.525 7.73 1 96.38 234 LYS B N 1
ATOM 4336 C CA . LYS B 1 234 ? 21.156 0.932 7.805 1 96.38 234 LYS B CA 1
ATOM 4337 C C . LYS B 1 234 ? 21.688 1.527 6.508 1 96.38 234 LYS B C 1
ATOM 4339 O O . LYS B 1 234 ? 21.25 2.59 6.074 1 96.38 234 LYS B O 1
ATOM 4344 N N . ALA B 1 235 ? 22.609 0.836 5.867 1 96.38 235 ALA B N 1
ATOM 4345 C CA . ALA B 1 235 ? 23.266 1.327 4.664 1 96.38 235 ALA B CA 1
ATOM 4346 C C . ALA B 1 235 ? 22.281 1.399 3.492 1 96.38 235 ALA B C 1
ATOM 4348 O O . ALA B 1 235 ? 22.5 2.15 2.539 1 96.38 235 ALA B O 1
ATOM 4349 N N . VAL B 1 236 ? 21.172 0.665 3.527 1 97.62 236 VAL B N 1
ATOM 4350 C CA . VAL B 1 236 ? 20.266 0.635 2.396 1 97.62 236 VAL B CA 1
ATOM 4351 C C . VAL B 1 236 ? 18.984 1.411 2.742 1 97.62 236 VAL B C 1
ATOM 4353 O O . VAL B 1 236 ? 18.016 1.375 1.995 1 97.62 236 VAL B O 1
ATOM 4356 N N . LYS B 1 237 ? 19.016 2.121 3.834 1 97.25 237 LYS B N 1
ATOM 4357 C CA . LYS B 1 237 ? 17.875 2.932 4.234 1 97.25 237 LYS B CA 1
ATOM 4358 C C . LYS B 1 237 ? 17.484 3.904 3.127 1 97.25 237 LYS B C 1
ATOM 4360 O O . LYS B 1 237 ? 18.328 4.605 2.572 1 97.25 237 LYS B O 1
ATOM 4365 N N . ASN B 1 238 ? 16.156 3.904 2.729 1 97.19 238 ASN B N 1
ATOM 4366 C CA . ASN B 1 238 ? 15.562 4.832 1.771 1 97.19 238 ASN B CA 1
ATOM 4367 C C . ASN B 1 238 ? 16.25 4.758 0.416 1 97.19 238 ASN B C 1
ATOM 4369 O O . ASN B 1 238 ? 16.5 5.785 -0.221 1 97.19 238 ASN B O 1
ATOM 4373 N N . THR B 1 239 ? 16.562 3.537 -0.045 1 98 239 THR B N 1
ATOM 4374 C CA . THR B 1 239 ? 17.297 3.443 -1.306 1 98 239 THR B CA 1
ATOM 4375 C C . THR B 1 239 ? 16.484 2.682 -2.346 1 98 239 THR B C 1
ATOM 4377 O O . THR B 1 239 ? 16.719 2.824 -3.549 1 98 239 THR B O 1
ATOM 4380 N N . LEU B 1 240 ? 15.531 1.896 -1.911 1 98.81 240 LEU B N 1
ATOM 4381 C CA . LEU B 1 240 ? 14.859 0.979 -2.824 1 98.81 240 LEU B CA 1
ATOM 4382 C C . LEU B 1 240 ? 13.5 1.526 -3.238 1 98.81 240 LEU B C 1
ATOM 4384 O O . LEU B 1 240 ? 12.742 2.027 -2.4 1 98.81 240 LEU B O 1
ATOM 4388 N N . ASN B 1 241 ? 13.164 1.416 -4.508 1 98.75 241 ASN B N 1
ATOM 4389 C CA . ASN B 1 241 ? 11.867 1.84 -5.035 1 98.75 241 ASN B CA 1
ATOM 4390 C C . ASN B 1 241 ? 10.789 0.785 -4.797 1 98.75 241 ASN B C 1
ATOM 4392 O O . ASN B 1 241 ? 9.633 1.121 -4.543 1 98.75 241 ASN B O 1
ATOM 4396 N N . LEU B 1 242 ? 11.234 -0.418 -4.91 1 98.94 242 LEU B N 1
ATOM 4397 C CA . LEU B 1 242 ? 10.328 -1.562 -4.898 1 98.94 242 LEU B CA 1
ATOM 4398 C C . LEU B 1 242 ? 10.977 -2.762 -4.219 1 98.94 242 LEU B C 1
ATOM 4400 O O . LEU B 1 242 ? 12.156 -3.049 -4.445 1 98.94 242 LEU B O 1
ATOM 4404 N N . ILE B 1 243 ? 10.227 -3.41 -3.391 1 98.94 243 ILE B N 1
ATOM 4405 C CA . ILE B 1 243 ? 10.695 -4.645 -2.775 1 98.94 243 ILE B CA 1
ATOM 4406 C C . ILE B 1 243 ? 9.719 -5.777 -3.068 1 98.94 243 ILE B C 1
ATOM 4408 O O . ILE B 1 243 ? 8.516 -5.641 -2.83 1 98.94 243 ILE B O 1
ATOM 4412 N N . ILE B 1 244 ? 10.195 -6.82 -3.652 1 98.94 244 ILE B N 1
ATOM 4413 C CA . ILE B 1 244 ? 9.438 -8.055 -3.816 1 98.94 244 ILE B CA 1
ATOM 4414 C C . ILE B 1 244 ? 9.75 -9.008 -2.664 1 98.94 244 ILE B C 1
ATOM 4416 O O . ILE B 1 244 ? 10.867 -9.516 -2.559 1 98.94 244 ILE B O 1
ATOM 4420 N N . ASP B 1 245 ? 8.797 -9.273 -1.827 1 98.75 245 ASP B N 1
ATOM 4421 C CA . ASP B 1 245 ? 8.969 -10.125 -0.654 1 98.75 245 ASP B CA 1
ATOM 4422 C C . ASP B 1 245 ? 8.438 -11.531 -0.916 1 98.75 245 ASP B C 1
ATOM 4424 O O . ASP B 1 245 ? 7.223 -11.75 -0.942 1 98.75 245 ASP B O 1
ATOM 4428 N N . THR B 1 246 ? 9.344 -12.469 -1.042 1 97.12 246 THR B N 1
ATOM 4429 C CA . THR B 1 246 ? 8.977 -13.82 -1.461 1 97.12 246 THR B CA 1
ATOM 4430 C C . THR B 1 246 ? 8.984 -14.773 -0.272 1 97.12 246 THR B C 1
ATOM 4432 O O . THR B 1 246 ? 8.891 -15.992 -0.446 1 97.12 246 THR B O 1
ATOM 4435 N N . VAL B 1 247 ? 9.078 -14.273 0.908 1 94.31 247 VAL B N 1
ATOM 4436 C CA . VAL B 1 247 ? 9.148 -15.094 2.109 1 94.31 247 VAL B CA 1
ATOM 4437 C C . VAL B 1 247 ? 7.762 -15.617 2.471 1 94.31 247 VAL B C 1
ATOM 4439 O O . VAL B 1 247 ? 6.812 -14.836 2.586 1 94.31 247 VAL B O 1
ATOM 4442 N N . GLY B 1 248 ? 7.633 -16.906 2.666 1 90.88 248 GLY B N 1
ATOM 4443 C CA . GLY B 1 248 ? 6.352 -17.531 2.947 1 90.88 248 GLY B CA 1
ATOM 4444 C C . GLY B 1 248 ? 6.098 -17.734 4.43 1 90.88 248 GLY B C 1
ATOM 4445 O O . GLY B 1 248 ? 5.035 -18.219 4.824 1 90.88 248 GLY B O 1
ATOM 4446 N N . ASN B 1 249 ? 7.02 -17.344 5.238 1 90.88 249 ASN B N 1
ATOM 4447 C CA . ASN B 1 249 ? 6.879 -17.453 6.688 1 90.88 249 ASN B CA 1
ATOM 4448 C C . ASN B 1 249 ? 6.66 -16.078 7.328 1 90.88 249 ASN B C 1
ATOM 4450 O O . ASN B 1 249 ? 7.027 -15.055 6.75 1 90.88 249 ASN B O 1
ATOM 4454 N N . THR B 1 250 ? 6.066 -16.188 8.531 1 94.94 250 THR B N 1
ATOM 4455 C CA . THR B 1 250 ? 5.852 -14.961 9.297 1 94.94 250 THR B CA 1
ATOM 4456 C C . THR B 1 250 ? 7.18 -14.266 9.578 1 94.94 250 THR B C 1
ATOM 4458 O O . THR B 1 250 ? 8.148 -14.906 9.984 1 94.94 250 THR B O 1
ATOM 4461 N N . HIS B 1 251 ? 7.223 -12.953 9.328 1 95.44 251 HIS B N 1
ATOM 4462 C CA . HIS B 1 251 ? 8.438 -12.188 9.578 1 95.44 251 HIS B CA 1
ATOM 4463 C C . HIS B 1 251 ? 8.133 -10.695 9.703 1 95.44 251 HIS B C 1
ATOM 4465 O O . HIS B 1 251 ? 7.055 -10.242 9.305 1 95.44 251 HIS B O 1
ATOM 4471 N N . ASP B 1 252 ? 9.016 -9.977 10.289 1 96.38 252 ASP B N 1
ATOM 4472 C CA . ASP B 1 252 ? 8.883 -8.531 10.469 1 96.38 252 ASP B CA 1
ATOM 4473 C C . ASP B 1 252 ? 9.172 -7.785 9.172 1 96.38 252 ASP B C 1
ATOM 4475 O O . ASP B 1 252 ? 10.242 -7.934 8.586 1 96.38 252 ASP B O 1
ATOM 4479 N N . LEU B 1 253 ? 8.266 -6.934 8.734 1 97.75 253 LEU B N 1
ATOM 4480 C CA . LEU B 1 253 ? 8.406 -6.207 7.473 1 97.75 253 LEU B CA 1
ATOM 4481 C C . LEU B 1 253 ? 9.125 -4.879 7.691 1 97.75 253 LEU B C 1
ATOM 4483 O O . LEU B 1 253 ? 9.609 -4.27 6.734 1 97.75 253 LEU B O 1
ATOM 4487 N N . SER B 1 254 ? 9.227 -4.395 8.922 1 97.19 254 SER B N 1
ATOM 4488 C CA . SER B 1 254 ? 9.633 -3.033 9.258 1 97.19 254 SER B CA 1
ATOM 4489 C C . SER B 1 254 ? 11.016 -2.709 8.703 1 97.19 254 SER B C 1
ATOM 4491 O O . SER B 1 254 ? 11.219 -1.643 8.117 1 97.19 254 SER B O 1
ATOM 4493 N N . PRO B 1 255 ? 12.008 -3.637 8.875 1 97.5 255 PRO B N 1
ATOM 4494 C CA . PRO B 1 255 ? 13.336 -3.299 8.352 1 97.5 255 PRO B CA 1
ATOM 4495 C C . PRO B 1 255 ? 13.336 -3.057 6.848 1 97.5 255 PRO B C 1
ATOM 4497 O O . PRO B 1 255 ? 14.086 -2.211 6.352 1 97.5 255 PRO B O 1
ATOM 4500 N N . TYR B 1 256 ? 12.508 -3.74 6.121 1 98.5 256 TYR B N 1
ATOM 4501 C CA . TYR B 1 256 ? 12.453 -3.615 4.668 1 98.5 256 TYR B CA 1
ATOM 4502 C C . TYR B 1 256 ? 11.695 -2.355 4.258 1 98.5 256 TYR B C 1
ATOM 4504 O O . TYR B 1 256 ? 12.055 -1.702 3.275 1 98.5 256 TYR B O 1
ATOM 4512 N N . ILE B 1 257 ? 10.648 -2.033 5.008 1 98.44 257 ILE B N 1
ATOM 4513 C CA . ILE B 1 257 ? 9.93 -0.792 4.762 1 98.44 257 ILE B CA 1
ATOM 4514 C C . ILE B 1 257 ? 10.859 0.399 4.953 1 98.44 257 ILE B C 1
ATOM 4516 O O . ILE B 1 257 ? 10.812 1.367 4.191 1 98.44 257 ILE B O 1
ATOM 4520 N N . ASN B 1 258 ? 11.766 0.317 5.957 1 98 258 ASN B N 1
ATOM 4521 C CA . ASN B 1 258 ?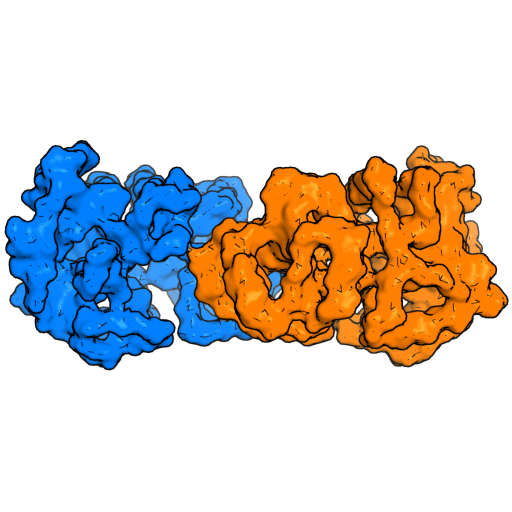 12.742 1.369 6.207 1 98 258 ASN B CA 1
ATOM 4522 C C . ASN B 1 258 ? 13.688 1.554 5.023 1 98 258 ASN B C 1
ATOM 4524 O O . ASN B 1 258 ? 14.234 2.639 4.824 1 98 258 ASN B O 1
ATOM 4528 N N . ALA B 1 259 ? 13.844 0.541 4.223 1 98.56 259 ALA B N 1
ATOM 4529 C CA . ALA B 1 259 ? 14.766 0.575 3.094 1 98.56 259 ALA B CA 1
ATOM 4530 C C . ALA B 1 259 ? 14.125 1.243 1.881 1 98.56 259 ALA B C 1
ATOM 4532 O O . ALA B 1 259 ? 14.812 1.582 0.915 1 98.56 259 ALA B O 1
ATOM 4533 N N . LEU B 1 260 ? 12.82 1.483 1.925 1 98.62 260 LEU B N 1
ATOM 4534 C CA . LEU B 1 260 ? 12.086 2.031 0.789 1 98.62 260 LEU B CA 1
ATOM 4535 C C . LEU B 1 260 ? 12.266 3.543 0.704 1 98.62 260 LEU B C 1
ATOM 4537 O O . LEU B 1 260 ? 12.289 4.227 1.729 1 98.62 260 LEU B O 1
ATOM 4541 N N . THR B 1 261 ? 12.352 4.039 -0.497 1 97.94 261 THR B N 1
ATOM 4542 C CA . THR B 1 261 ? 12.289 5.477 -0.747 1 97.94 261 THR B CA 1
ATOM 4543 C C . THR B 1 261 ? 10.867 5.996 -0.583 1 97.94 261 THR B C 1
ATOM 4545 O O . THR B 1 261 ? 9.93 5.215 -0.376 1 97.94 261 THR B O 1
ATOM 4548 N N . THR B 1 262 ? 10.719 7.336 -0.633 1 97.81 262 THR B N 1
ATOM 4549 C CA . THR B 1 262 ? 9.383 7.934 -0.719 1 97.81 262 THR B CA 1
ATOM 4550 C C . THR B 1 262 ? 8.586 7.309 -1.858 1 97.81 262 THR B C 1
ATOM 4552 O O . THR B 1 262 ? 9.117 7.086 -2.949 1 97.81 262 THR B O 1
ATOM 4555 N N . ASP B 1 263 ? 7.32 6.922 -1.582 1 98.12 263 ASP B N 1
ATOM 4556 C CA . ASP B 1 263 ? 6.406 6.309 -2.541 1 98.12 263 ASP B CA 1
ATOM 4557 C C . ASP B 1 263 ? 6.766 4.848 -2.789 1 98.12 263 ASP B C 1
ATOM 4559 O O . ASP B 1 263 ? 6.148 4.18 -3.623 1 98.12 263 ASP B O 1
ATOM 4563 N N . GLY B 1 264 ? 7.84 4.348 -2.115 1 98.62 264 GLY B N 1
ATOM 4564 C CA . GLY B 1 264 ? 8.25 2.967 -2.316 1 98.62 264 GLY B CA 1
ATOM 4565 C C . GLY B 1 264 ? 7.188 1.962 -1.919 1 98.62 264 GLY B C 1
ATOM 4566 O O . GLY B 1 264 ? 6.328 2.258 -1.088 1 98.62 264 GLY B O 1
ATOM 4567 N N . VAL B 1 265 ? 7.25 0.763 -2.486 1 98.88 265 VAL B N 1
ATOM 4568 C CA . VAL B 1 265 ? 6.227 -0.252 -2.271 1 98.88 265 VAL B CA 1
ATOM 4569 C C . VAL B 1 265 ? 6.883 -1.574 -1.879 1 98.88 265 VAL B C 1
ATOM 4571 O O . VAL B 1 265 ? 7.848 -2.008 -2.51 1 98.88 265 VAL B O 1
ATOM 4574 N N . HIS B 1 266 ? 6.445 -2.107 -0.799 1 98.88 266 HIS B N 1
ATOM 4575 C CA . HIS B 1 266 ? 6.758 -3.467 -0.377 1 98.88 266 HIS B CA 1
ATOM 4576 C C . HIS B 1 266 ? 5.668 -4.441 -0.806 1 98.88 266 HIS B C 1
ATOM 4578 O O . HIS B 1 266 ? 4.555 -4.406 -0.276 1 98.88 266 HIS B O 1
ATOM 4584 N N . VAL B 1 267 ? 5.973 -5.359 -1.699 1 98.88 267 VAL B N 1
ATOM 4585 C CA . VAL B 1 267 ? 4.957 -6.23 -2.277 1 98.88 267 VAL B CA 1
ATOM 4586 C C . VAL B 1 267 ? 5.113 -7.645 -1.727 1 98.88 267 VAL B C 1
ATOM 4588 O O . VAL B 1 267 ? 6.156 -8.273 -1.904 1 98.88 267 VAL B O 1
ATOM 4591 N N . LEU B 1 268 ? 4.094 -8.117 -1.127 1 98.69 268 LEU B N 1
ATOM 4592 C CA . LEU B 1 268 ? 4.039 -9.484 -0.623 1 98.69 268 LEU B CA 1
ATOM 4593 C C . LEU B 1 268 ? 3.574 -10.445 -1.71 1 98.69 268 LEU B C 1
ATOM 4595 O O . LEU B 1 268 ? 2.494 -10.273 -2.281 1 98.69 268 LEU B O 1
ATOM 4599 N N . VAL B 1 269 ? 4.371 -11.445 -1.979 1 98 269 VAL B N 1
ATOM 4600 C CA . VAL B 1 269 ? 3.951 -12.5 -2.9 1 98 269 VAL B CA 1
ATOM 4601 C C . VAL B 1 269 ? 3.953 -13.844 -2.18 1 98 269 VAL B C 1
ATOM 4603 O O . VAL B 1 269 ? 3.354 -14.812 -2.656 1 98 269 VAL B O 1
ATOM 4606 N N . GLY B 1 270 ? 4.656 -13.922 -1.056 1 93.5 270 GLY B N 1
ATOM 4607 C CA . GLY B 1 270 ? 4.586 -15.094 -0.189 1 93.5 270 GLY B CA 1
ATOM 4608 C C . GLY B 1 270 ? 3.42 -15.047 0.78 1 93.5 270 GLY B C 1
ATOM 4609 O O . GLY B 1 270 ? 3.062 -13.977 1.279 1 93.5 270 GLY B O 1
ATOM 4610 N N . LEU B 1 271 ? 2.842 -16.172 1.07 1 91.19 271 LEU B N 1
ATOM 4611 C CA . LEU B 1 271 ? 1.694 -16.25 1.968 1 91.19 271 LEU B CA 1
ATOM 4612 C C . LEU B 1 271 ? 2.012 -17.125 3.182 1 91.19 271 LEU B C 1
ATOM 4614 O O . LEU B 1 271 ? 1.948 -18.344 3.109 1 91.19 271 LEU B O 1
ATOM 4618 N N . PRO B 1 272 ? 2.283 -16.484 4.262 1 89.81 272 PRO B N 1
ATOM 4619 C CA . PRO B 1 272 ? 2.539 -17.266 5.477 1 89.81 272 PRO B CA 1
ATOM 4620 C C . PRO B 1 272 ? 1.265 -17.844 6.074 1 89.81 272 PRO B C 1
ATOM 4622 O O . PRO B 1 272 ? 0.161 -17.406 5.75 1 89.81 272 PRO B O 1
ATOM 4625 N N . GLU B 1 273 ? 1.488 -18.828 6.887 1 85.5 273 GLU B N 1
ATOM 4626 C CA . GLU B 1 273 ? 0.367 -19.453 7.586 1 85.5 273 GLU B CA 1
ATOM 4627 C C . GLU B 1 273 ? -0.271 -18.469 8.57 1 85.5 273 GLU B C 1
ATOM 4629 O O . GLU B 1 273 ? -1.494 -18.453 8.727 1 85.5 273 GLU B O 1
ATOM 4634 N N . ASN B 1 274 ? 0.609 -17.688 9.188 1 90.06 274 ASN B N 1
ATOM 4635 C CA . ASN B 1 274 ? 0.167 -16.688 10.148 1 90.06 274 ASN B CA 1
ATOM 4636 C C . ASN B 1 274 ? 0.517 -15.281 9.695 1 90.06 274 ASN B C 1
ATOM 4638 O O . ASN B 1 274 ? 1.47 -15.086 8.938 1 90.06 274 ASN B O 1
ATOM 4642 N N . PRO B 1 275 ? -0.274 -14.305 10.203 1 92.12 275 PRO B N 1
ATOM 4643 C CA . PRO B 1 275 ? 0.002 -12.93 9.781 1 92.12 275 PRO B CA 1
ATOM 4644 C C . PRO B 1 275 ? 1.361 -12.43 10.258 1 92.12 275 PRO B C 1
ATOM 4646 O O . PRO B 1 275 ? 1.851 -12.867 11.305 1 92.12 275 PRO B O 1
ATOM 4649 N N . ASN B 1 276 ? 1.911 -11.547 9.5 1 95.44 276 ASN B N 1
ATOM 4650 C CA . ASN B 1 276 ? 3.111 -10.836 9.93 1 95.44 276 ASN B CA 1
ATOM 4651 C C . ASN B 1 276 ? 2.828 -9.922 11.117 1 95.44 276 ASN B C 1
ATOM 4653 O O . ASN B 1 276 ? 1.693 -9.484 11.312 1 95.44 276 ASN B O 1
ATOM 4657 N N . PRO B 1 277 ? 3.863 -9.695 11.93 1 95.06 277 PRO B N 1
ATOM 4658 C CA . PRO B 1 277 ? 3.678 -8.703 12.984 1 95.06 277 PRO B CA 1
ATOM 4659 C C . PRO B 1 277 ? 3.25 -7.34 12.445 1 95.06 277 PRO B C 1
ATOM 4661 O O . PRO B 1 277 ? 3.504 -7.027 11.281 1 95.06 277 PRO B O 1
ATOM 4664 N N . PRO B 1 278 ? 2.6 -6.566 13.328 1 94.44 278 PRO B N 1
ATOM 4665 C CA . PRO B 1 278 ? 2.113 -5.266 12.859 1 94.44 278 PRO B CA 1
ATOM 4666 C C . PRO B 1 278 ? 3.242 -4.32 12.461 1 94.44 278 PRO B C 1
ATOM 4668 O O . PRO B 1 278 ? 4.312 -4.336 13.07 1 94.44 278 PRO B O 1
ATOM 4671 N N . VAL B 1 279 ? 2.965 -3.531 11.453 1 94.12 279 VAL B N 1
ATOM 4672 C CA . VAL B 1 279 ? 3.836 -2.436 11.039 1 94.12 279 VAL B CA 1
ATOM 4673 C C . VAL B 1 279 ? 3.275 -1.11 11.547 1 94.12 279 VAL B C 1
ATOM 4675 O O . VAL B 1 279 ? 2.076 -0.848 11.422 1 94.12 279 VAL B O 1
ATOM 4678 N N . SER B 1 280 ? 4.152 -0.316 12.117 1 94.31 280 SER B N 1
ATOM 4679 C CA . SER B 1 280 ? 3.721 0.996 12.594 1 94.31 280 SER B CA 1
ATOM 4680 C C . SER B 1 280 ? 3.205 1.855 11.438 1 94.31 280 SER B C 1
ATOM 4682 O O . SER B 1 280 ? 3.842 1.941 10.391 1 94.31 280 SER B O 1
ATOM 4684 N N . SER B 1 281 ? 2.055 2.547 11.711 1 95.5 281 SER B N 1
ATOM 4685 C CA . SER B 1 281 ? 1.519 3.465 10.719 1 95.5 281 SER B CA 1
ATOM 4686 C C . SER B 1 281 ? 2.518 4.57 10.391 1 95.5 281 SER B C 1
ATOM 4688 O O . SER B 1 281 ? 2.576 5.043 9.25 1 95.5 281 SER B O 1
ATOM 4690 N N . TYR B 1 282 ? 3.311 4.934 11.359 1 95.44 282 TYR B N 1
ATOM 4691 C CA . TYR B 1 282 ? 4.297 6 11.203 1 95.44 282 TYR B CA 1
ATOM 4692 C C . TYR B 1 282 ? 5.289 5.668 10.102 1 95.44 282 TYR B C 1
ATOM 4694 O O . TYR B 1 282 ? 5.676 6.539 9.32 1 95.44 282 TYR B O 1
ATOM 4702 N N . LEU B 1 283 ? 5.68 4.414 10 1 96.06 283 LEU B N 1
ATOM 4703 C CA . LEU B 1 283 ? 6.672 3.979 9.016 1 96.06 283 LEU B CA 1
ATOM 4704 C C . LEU B 1 283 ? 6.152 4.168 7.598 1 96.06 283 LEU B C 1
ATOM 4706 O O . LEU B 1 283 ? 6.926 4.469 6.684 1 96.06 283 LEU B O 1
ATOM 4710 N N . LEU B 1 284 ? 4.871 4.027 7.426 1 98.12 284 LEU B N 1
ATOM 4711 C CA . LEU B 1 284 ? 4.27 4.203 6.109 1 98.12 284 LEU B CA 1
ATOM 4712 C C . LEU B 1 284 ? 4.023 5.68 5.816 1 98.12 284 LEU B C 1
ATOM 4714 O O . LEU B 1 284 ? 4.328 6.16 4.723 1 98.12 284 LEU B O 1
ATOM 4718 N N . ILE B 1 285 ? 3.527 6.391 6.785 1 97.88 285 ILE B N 1
ATOM 4719 C CA . ILE B 1 285 ? 3.09 7.77 6.625 1 97.88 285 ILE B CA 1
ATOM 4720 C C . ILE B 1 285 ? 4.293 8.664 6.34 1 97.88 285 ILE B C 1
ATOM 4722 O O . ILE B 1 285 ? 4.238 9.531 5.465 1 97.88 285 ILE B O 1
ATOM 4726 N N . ARG B 1 286 ? 5.398 8.445 6.992 1 95.88 286 ARG B N 1
ATOM 4727 C CA . ARG B 1 286 ? 6.539 9.352 6.957 1 95.88 286 ARG B CA 1
ATOM 4728 C C . ARG B 1 286 ? 7.176 9.383 5.574 1 95.88 286 ARG B C 1
ATOM 4730 O O . ARG B 1 286 ? 7.973 10.273 5.27 1 95.88 286 ARG B O 1
ATOM 4737 N N . GLY B 1 287 ? 6.863 8.438 4.727 1 97.31 287 GLY B N 1
ATOM 4738 C CA . GLY B 1 287 ? 7.445 8.391 3.396 1 97.31 287 GLY B CA 1
ATOM 4739 C C . GLY B 1 287 ? 6.434 8.055 2.314 1 97.31 287 GLY B C 1
ATOM 4740 O O . GLY B 1 287 ? 6.809 7.703 1.194 1 97.31 287 GLY B O 1
ATOM 4741 N N . ARG B 1 288 ? 5.137 8.148 2.703 1 98.44 288 ARG B N 1
ATOM 4742 C CA . ARG B 1 288 ? 4.098 7.73 1.77 1 98.44 288 ARG B CA 1
ATOM 4743 C C . ARG B 1 288 ? 4.422 6.363 1.172 1 98.44 288 ARG B C 1
ATOM 4745 O O . ARG B 1 288 ? 4.434 6.203 -0.05 1 98.44 288 ARG B O 1
ATOM 4752 N N . LYS B 1 289 ? 4.816 5.445 1.983 1 98.62 289 LYS B N 1
ATOM 4753 C CA . LYS B 1 289 ? 5.195 4.094 1.588 1 98.62 289 LYS B CA 1
ATOM 4754 C C . LYS B 1 289 ? 4 3.145 1.655 1 98.62 289 LYS B C 1
ATOM 4756 O O . LYS B 1 289 ? 2.992 3.455 2.291 1 98.62 289 LYS B O 1
ATOM 4761 N N . SER B 1 290 ? 4.125 1.993 0.969 1 98.75 290 SER B N 1
ATOM 4762 C CA . SER B 1 290 ? 2.982 1.089 0.865 1 98.75 290 SER B CA 1
ATOM 4763 C C . SER B 1 290 ? 3.4 -0.358 1.106 1 98.75 290 SER B C 1
ATOM 4765 O O . SER B 1 290 ? 4.527 -0.746 0.786 1 98.75 290 SER B O 1
ATOM 4767 N N . ILE B 1 291 ? 2.533 -1.074 1.704 1 98.75 291 ILE B N 1
ATOM 4768 C CA . ILE B 1 291 ? 2.539 -2.533 1.68 1 98.75 291 ILE B CA 1
ATOM 4769 C C . ILE B 1 291 ? 1.445 -3.037 0.742 1 98.75 291 ILE B C 1
ATOM 4771 O O . ILE B 1 291 ? 0.278 -2.666 0.884 1 98.75 291 ILE B O 1
ATOM 4775 N N . SER B 1 292 ? 1.823 -3.834 -0.193 1 98.75 292 SER B N 1
ATOM 4776 C CA . SER B 1 292 ? 0.869 -4.355 -1.166 1 98.75 292 SER B CA 1
ATOM 4777 C C . SER B 1 292 ? 0.992 -5.867 -1.306 1 98.75 292 SER B C 1
ATOM 4779 O O . SER B 1 292 ? 1.893 -6.48 -0.727 1 98.75 292 SER B O 1
ATOM 4781 N N . GLY B 1 293 ? 0.023 -6.438 -1.922 1 98.5 293 GLY B N 1
ATOM 4782 C CA . GLY B 1 293 ? 0.054 -7.84 -2.305 1 98.5 293 GLY B CA 1
ATOM 4783 C C . GLY B 1 293 ? -0.035 -8.055 -3.803 1 98.5 293 GLY B C 1
ATOM 4784 O O . GLY B 1 293 ? -0.579 -7.215 -4.523 1 98.5 293 GLY B O 1
ATOM 4785 N N . SER B 1 294 ? 0.501 -9.125 -4.211 1 98.56 294 SER B N 1
ATOM 4786 C CA . SER B 1 294 ? 0.4 -9.484 -5.621 1 98.56 294 SER B CA 1
ATOM 4787 C C . SER B 1 294 ? 0.15 -10.984 -5.789 1 98.56 294 SER B C 1
ATOM 4789 O O . SER B 1 294 ? 0.833 -11.805 -5.172 1 98.56 294 SER B O 1
ATOM 4791 N N . LEU B 1 295 ? -0.843 -11.305 -6.543 1 97.75 295 LEU B N 1
ATOM 4792 C CA . LEU B 1 295 ? -1.152 -12.68 -6.914 1 97.75 295 LEU B CA 1
ATOM 4793 C C . LEU B 1 295 ? -0.428 -13.078 -8.195 1 97.75 295 LEU B C 1
ATOM 4795 O O . LEU B 1 295 ? 0.52 -12.406 -8.609 1 97.75 295 LEU B O 1
ATOM 4799 N N . ILE B 1 296 ? -0.716 -14.156 -8.758 1 97.94 296 ILE B N 1
ATOM 4800 C CA . ILE B 1 296 ? -0.277 -14.492 -10.109 1 97.94 296 ILE B CA 1
ATOM 4801 C C . ILE B 1 296 ? -0.916 -13.539 -11.109 1 97.94 296 ILE B C 1
ATOM 4803 O O . ILE B 1 296 ? -1.794 -12.75 -10.758 1 97.94 296 ILE B O 1
ATOM 4807 N N . GLY B 1 297 ? -0.417 -13.562 -12.289 1 98.31 297 GLY B N 1
ATOM 4808 C CA . GLY B 1 297 ? -0.978 -12.727 -13.336 1 98.31 297 GLY B CA 1
ATOM 4809 C C . GLY B 1 297 ? -2.066 -13.422 -14.133 1 98.31 297 GLY B C 1
ATOM 4810 O O . GLY B 1 297 ? -2.236 -14.641 -14.039 1 98.31 297 GLY B O 1
ATOM 4811 N N . GLY B 1 298 ? -2.836 -12.664 -14.828 1 98.56 298 GLY B N 1
ATOM 4812 C CA . GLY B 1 298 ? -3.789 -13.219 -15.773 1 98.56 298 GLY B CA 1
ATOM 4813 C C . GLY B 1 298 ? -3.129 -13.914 -16.953 1 98.56 298 GLY B C 1
ATOM 4814 O O . GLY B 1 298 ? -1.899 -13.961 -17.047 1 98.56 298 GLY B O 1
ATOM 4815 N N . ILE B 1 299 ? -3.932 -14.453 -17.812 1 98.69 299 ILE B N 1
ATOM 4816 C CA . ILE B 1 299 ? -3.418 -15.281 -18.891 1 98.69 299 ILE B CA 1
ATOM 4817 C C . ILE B 1 299 ? -2.605 -14.422 -19.859 1 98.69 299 ILE B C 1
ATOM 4819 O O . ILE B 1 299 ? -1.487 -14.781 -20.234 1 98.69 299 ILE B O 1
ATOM 4823 N N . PRO B 1 300 ? -3.096 -13.195 -20.25 1 98.75 300 PRO B N 1
ATOM 4824 C CA . PRO B 1 300 ? -2.268 -12.383 -21.156 1 98.75 300 PRO B CA 1
ATOM 4825 C C . PRO B 1 300 ? -0.914 -12.023 -20.547 1 98.75 300 PRO B C 1
ATOM 4827 O O . PRO B 1 300 ? 0.108 -12.07 -21.234 1 98.75 300 PRO B O 1
ATOM 4830 N N . GLU B 1 301 ? -0.926 -11.688 -19.297 1 98.81 301 GLU B N 1
ATOM 4831 C CA . GLU B 1 301 ? 0.33 -11.32 -18.641 1 98.81 301 GLU B CA 1
ATOM 4832 C C . GLU B 1 301 ? 1.253 -12.531 -18.516 1 98.81 301 GLU B C 1
ATOM 4834 O O . GLU B 1 301 ? 2.473 -12.398 -18.625 1 98.81 301 GLU B O 1
ATOM 4839 N N . THR B 1 302 ? 0.707 -13.688 -18.266 1 98.88 302 THR B N 1
ATOM 4840 C CA . THR B 1 302 ? 1.514 -14.898 -18.188 1 98.88 302 THR B CA 1
ATOM 4841 C C . THR B 1 302 ? 2.197 -15.18 -19.516 1 98.88 302 THR B C 1
ATOM 4843 O O . THR B 1 302 ? 3.377 -15.531 -19.562 1 98.88 302 THR B O 1
ATOM 4846 N N . GLN B 1 303 ? 1.443 -14.992 -20.578 1 98.88 303 GLN B N 1
ATOM 4847 C CA . GLN B 1 303 ? 2.047 -15.148 -21.891 1 98.88 303 GLN B CA 1
ATOM 4848 C C . GLN B 1 303 ? 3.154 -14.117 -22.109 1 98.88 303 GLN B C 1
ATOM 4850 O O . GLN B 1 303 ? 4.219 -14.453 -22.641 1 98.88 303 GLN B O 1
ATOM 4855 N N . GLU B 1 304 ? 2.881 -12.883 -21.719 1 98.88 304 GLU B N 1
ATOM 4856 C CA . GLU B 1 304 ? 3.887 -11.828 -21.812 1 98.88 304 GLU B CA 1
ATOM 4857 C C . GLU B 1 304 ? 5.152 -12.203 -21.047 1 98.88 304 GLU B C 1
ATOM 4859 O O . GLU B 1 304 ? 6.266 -12 -21.547 1 98.88 304 GLU B O 1
ATOM 4864 N N . MET B 1 305 ? 4.961 -12.711 -19.875 1 98.94 305 MET B N 1
ATOM 4865 C CA . MET B 1 305 ? 6.086 -13.133 -19.062 1 98.94 305 MET B CA 1
ATOM 4866 C C . MET B 1 305 ? 6.871 -14.25 -19.734 1 98.94 305 MET B C 1
ATOM 4868 O O . MET B 1 305 ? 8.102 -14.219 -19.766 1 98.94 305 MET B O 1
ATOM 4872 N N . LEU B 1 306 ? 6.207 -15.258 -20.312 1 98.94 306 LEU B N 1
ATOM 4873 C CA . LEU B 1 306 ? 6.879 -16.328 -21.031 1 98.94 306 LEU B CA 1
ATOM 4874 C C . LEU B 1 306 ? 7.668 -15.797 -22.219 1 98.94 306 LEU B C 1
ATOM 4876 O O . LEU B 1 306 ? 8.812 -16.188 -22.438 1 98.94 306 LEU B O 1
ATOM 4880 N N . ASP B 1 307 ? 7.051 -14.898 -22.969 1 98.94 307 ASP B N 1
ATOM 4881 C CA . ASP B 1 307 ? 7.734 -14.289 -24.094 1 98.94 307 ASP B CA 1
ATOM 4882 C C . ASP B 1 307 ? 8.961 -13.508 -23.641 1 98.94 307 ASP B C 1
ATOM 4884 O O . ASP B 1 307 ? 10.016 -13.57 -24.281 1 98.94 307 ASP B O 1
ATOM 4888 N N . PHE B 1 308 ? 8.844 -12.82 -22.625 1 98.94 308 PHE B N 1
ATOM 4889 C CA . PHE B 1 308 ? 9.961 -12.07 -22.047 1 98.94 308 PHE B CA 1
ATOM 4890 C C . PHE B 1 308 ? 11.102 -13.016 -21.672 1 98.94 308 PHE B C 1
ATOM 4892 O O . PHE B 1 308 ? 12.258 -12.75 -21.984 1 98.94 308 PHE B O 1
ATOM 4899 N N . CYS B 1 309 ? 10.75 -14.07 -20.953 1 98.88 309 CYS B N 1
ATOM 4900 C CA . CYS B 1 309 ? 11.75 -15.047 -20.562 1 98.88 309 CYS B CA 1
ATOM 4901 C C . CYS B 1 309 ? 12.391 -15.703 -21.781 1 98.88 309 CYS B C 1
ATOM 4903 O O . CYS B 1 309 ? 13.594 -15.992 -21.766 1 98.88 309 CYS B O 1
ATOM 4905 N N . GLY B 1 310 ? 11.594 -15.945 -22.781 1 98.88 310 GLY B N 1
ATOM 4906 C CA . GLY B 1 310 ? 12.148 -16.438 -24.031 1 98.88 310 GLY B CA 1
ATOM 4907 C C . GLY B 1 310 ? 13.172 -15.508 -24.641 1 98.88 310 GLY B C 1
ATOM 4908 O O . GLY B 1 310 ? 14.258 -15.938 -25.031 1 98.88 310 GLY B O 1
ATOM 4909 N N . LYS B 1 311 ? 12.836 -14.258 -24.688 1 98.75 311 LYS B N 1
ATOM 4910 C CA . LYS B 1 311 ? 13.703 -13.234 -25.281 1 98.75 311 LYS B CA 1
ATOM 4911 C C . LYS B 1 311 ? 15.016 -13.125 -24.516 1 98.75 311 LYS B C 1
ATOM 4913 O O . LYS B 1 311 ? 16.078 -12.891 -25.109 1 98.75 311 LYS B O 1
ATOM 4918 N N . HIS B 1 312 ? 14.984 -13.375 -23.281 1 98.62 312 HIS B N 1
ATOM 4919 C CA . HIS B 1 312 ? 16.156 -13.141 -22.438 1 98.62 312 HIS B CA 1
ATOM 4920 C C . HIS B 1 312 ? 16.781 -14.453 -21.984 1 98.62 312 HIS B C 1
ATOM 4922 O O . HIS B 1 312 ? 17.734 -14.453 -21.203 1 98.62 312 HIS B O 1
ATOM 4928 N N . ASN B 1 313 ? 16.172 -15.539 -22.406 1 98.44 313 ASN B N 1
ATOM 4929 C CA . ASN B 1 313 ? 16.656 -16.875 -22.094 1 98.44 313 ASN B CA 1
ATOM 4930 C C . ASN B 1 313 ? 16.672 -17.125 -20.594 1 98.44 313 ASN B C 1
ATOM 4932 O O . ASN B 1 313 ? 17.703 -17.562 -20.047 1 98.44 313 ASN B O 1
ATOM 4936 N N . ILE B 1 314 ? 15.594 -16.844 -19.969 1 98.75 314 ILE B N 1
ATOM 4937 C CA . ILE B 1 314 ? 15.453 -17.016 -18.531 1 98.75 314 ILE B CA 1
ATOM 4938 C C . ILE B 1 314 ? 14.586 -18.234 -18.234 1 98.75 314 ILE B C 1
ATOM 4940 O O . ILE B 1 314 ? 13.492 -18.375 -18.781 1 98.75 314 ILE B O 1
ATOM 4944 N N . VAL B 1 315 ? 15.102 -19.109 -17.438 1 98.75 315 VAL B N 1
ATOM 4945 C CA . VAL B 1 315 ? 14.359 -20.234 -16.891 1 98.75 315 VAL B CA 1
ATOM 4946 C C . VAL B 1 315 ? 14.68 -20.391 -15.398 1 98.75 315 VAL B C 1
ATOM 4948 O O . VAL B 1 315 ? 15.523 -19.672 -14.867 1 98.75 315 VAL B O 1
ATOM 4951 N N . SER B 1 316 ? 13.984 -21.281 -14.766 1 98.69 316 SER B N 1
ATOM 4952 C CA . SER B 1 316 ? 14.289 -21.578 -13.375 1 98.69 316 SER B CA 1
ATOM 4953 C C . SER B 1 316 ? 15.469 -22.531 -13.258 1 98.69 316 SER B C 1
ATOM 4955 O O . SER B 1 316 ? 15.703 -23.359 -14.156 1 98.69 316 SER B O 1
ATOM 4957 N N . ASP B 1 317 ? 16.234 -22.344 -12.18 1 98.19 317 ASP B N 1
ATOM 4958 C CA . ASP B 1 317 ? 17.125 -23.422 -11.766 1 98.19 317 ASP B CA 1
ATOM 4959 C C . ASP B 1 317 ? 16.359 -24.547 -11.094 1 98.19 317 ASP B C 1
ATOM 4961 O O . ASP B 1 317 ? 15.562 -24.312 -10.18 1 98.19 317 ASP B O 1
ATOM 4965 N N . ILE B 1 318 ? 16.672 -25.828 -11.625 1 98.56 318 ILE B N 1
ATOM 4966 C CA . ILE B 1 318 ? 15.773 -26.875 -11.156 1 98.56 318 ILE B CA 1
ATOM 4967 C C . ILE B 1 318 ? 16.578 -28.109 -10.734 1 98.56 318 ILE B C 1
ATOM 4969 O O . ILE B 1 318 ? 17.75 -28.25 -11.102 1 98.56 318 ILE B O 1
ATOM 4973 N N . GLU B 1 319 ? 16 -28.875 -9.898 1 98.56 319 GLU B N 1
ATOM 4974 C CA . GLU B 1 319 ? 16.328 -30.281 -9.672 1 98.56 319 GLU B CA 1
ATOM 4975 C C . GLU B 1 319 ? 15.266 -31.203 -10.266 1 98.56 319 GLU B C 1
ATOM 4977 O O . GLU B 1 319 ? 14.125 -31.219 -9.789 1 98.56 319 GLU B O 1
ATOM 4982 N N . LEU B 1 320 ? 15.68 -31.922 -11.328 1 98.69 320 LEU B N 1
ATOM 4983 C CA . LEU B 1 320 ? 14.758 -32.844 -11.969 1 98.69 320 LEU B CA 1
ATOM 4984 C C . LEU B 1 320 ? 14.617 -34.125 -11.156 1 98.69 320 LEU B C 1
ATOM 4986 O O . LEU B 1 320 ? 15.617 -34.719 -10.742 1 98.69 320 LEU B O 1
ATOM 4990 N N . ILE B 1 321 ? 13.383 -34.562 -10.906 1 98.69 321 ILE B N 1
ATOM 4991 C CA . ILE B 1 321 ? 13.164 -35.719 -10.07 1 98.69 321 ILE B CA 1
ATOM 4992 C C . ILE B 1 321 ? 12.188 -36.688 -10.75 1 98.69 321 ILE B C 1
ATOM 4994 O O . ILE B 1 321 ? 11.477 -36.281 -11.68 1 98.69 321 ILE B O 1
ATOM 4998 N N . SER B 1 322 ? 12.188 -37.938 -10.242 1 98.5 322 SER B N 1
ATOM 4999 C CA . SER B 1 322 ? 11.164 -38.875 -10.625 1 98.5 322 SER B CA 1
ATOM 5000 C C . SER B 1 322 ? 9.938 -38.781 -9.719 1 98.5 322 SER B C 1
ATOM 5002 O O . SER B 1 322 ? 10.016 -38.219 -8.633 1 98.5 322 SER B O 1
ATOM 5004 N N . MET B 1 323 ? 8.852 -39.281 -10.203 1 98.06 323 MET B N 1
ATOM 5005 C CA . MET B 1 323 ? 7.586 -39.156 -9.484 1 98.06 323 MET B CA 1
ATOM 5006 C C . MET B 1 323 ? 7.68 -39.844 -8.117 1 98.06 323 MET B C 1
ATOM 5008 O O . MET B 1 323 ? 7.117 -39.344 -7.137 1 98.06 323 MET B O 1
ATOM 5012 N N . ASP B 1 324 ? 8.391 -40.938 -8.047 1 96.88 324 ASP B N 1
ATOM 5013 C CA . ASP B 1 324 ? 8.453 -41.719 -6.809 1 96.88 324 ASP B CA 1
ATOM 5014 C C . ASP B 1 324 ? 9.234 -40.969 -5.734 1 96.88 324 ASP B C 1
ATOM 5016 O O . ASP B 1 324 ? 9.211 -41.344 -4.562 1 96.88 324 ASP B O 1
ATOM 5020 N N . TYR B 1 325 ? 9.891 -39.906 -6.133 1 98 325 TYR B N 1
ATOM 5021 C CA . TYR B 1 325 ? 10.68 -39.094 -5.219 1 98 325 TYR B CA 1
ATOM 5022 C C . TYR B 1 325 ? 9.844 -37.969 -4.629 1 98 325 TYR B C 1
ATOM 5024 O O . TYR B 1 325 ? 10.32 -37.219 -3.779 1 98 325 TYR B O 1
ATOM 5032 N N . ILE B 1 326 ? 8.594 -37.812 -4.984 1 98.31 326 ILE B N 1
ATOM 5033 C CA . ILE B 1 326 ? 7.785 -36.625 -4.766 1 98.31 326 ILE B CA 1
ATOM 5034 C C . ILE B 1 326 ? 7.602 -36.406 -3.268 1 98.31 326 ILE B C 1
ATOM 5036 O O . ILE B 1 326 ? 7.672 -35.25 -2.797 1 98.31 326 ILE B O 1
ATOM 5040 N N . ASN B 1 327 ? 7.391 -37.406 -2.48 1 98.5 327 ASN B N 1
ATOM 5041 C CA . ASN B 1 327 ? 7.211 -37.219 -1.045 1 98.5 327 ASN B CA 1
ATOM 5042 C C . ASN B 1 327 ? 8.492 -36.719 -0.378 1 98.5 327 ASN B C 1
ATOM 5044 O O . ASN B 1 327 ? 8.438 -35.875 0.515 1 98.5 327 ASN B O 1
ATOM 5048 N N . THR B 1 328 ? 9.586 -37.219 -0.813 1 98.5 328 THR B N 1
ATOM 5049 C CA . THR B 1 328 ? 10.867 -36.719 -0.332 1 98.5 328 THR B CA 1
ATOM 5050 C C . THR B 1 328 ? 11.078 -35.281 -0.746 1 98.5 328 THR B C 1
ATOM 5052 O O . THR B 1 328 ? 11.57 -34.469 0.042 1 98.5 328 THR B O 1
ATOM 5055 N N . ALA B 1 329 ? 10.719 -34.969 -1.957 1 98.5 329 ALA B N 1
ATOM 5056 C CA . ALA B 1 329 ? 10.828 -33.594 -2.447 1 98.5 329 ALA B CA 1
ATOM 5057 C C . ALA B 1 329 ? 10.031 -32.625 -1.574 1 98.5 329 ALA B C 1
ATOM 5059 O O . ALA B 1 329 ? 10.5 -31.547 -1.239 1 98.5 329 ALA B O 1
ATOM 5060 N N . TYR B 1 330 ? 8.773 -33 -1.187 1 98.06 330 TYR B N 1
ATOM 5061 C CA . TYR B 1 330 ? 7.949 -32.188 -0.308 1 98.06 330 TYR B CA 1
ATOM 5062 C C . TYR B 1 330 ? 8.68 -31.875 0.992 1 98.06 330 TYR B C 1
ATOM 5064 O O . TYR B 1 330 ? 8.688 -30.719 1.444 1 98.06 330 TYR B O 1
ATOM 5072 N N . GLU B 1 331 ? 9.328 -32.844 1.56 1 97.56 331 GLU B N 1
ATOM 5073 C CA . GLU B 1 331 ? 10.07 -32.688 2.803 1 97.56 331 GLU B CA 1
ATOM 5074 C C . GLU B 1 331 ? 11.25 -31.734 2.609 1 97.56 331 GLU B C 1
ATOM 5076 O O . GLU B 1 331 ? 11.492 -30.844 3.443 1 97.56 331 GLU B O 1
ATOM 5081 N N . ARG B 1 332 ? 11.891 -31.906 1.532 1 97.19 332 ARG B N 1
ATOM 5082 C CA . ARG B 1 332 ? 13.062 -31.078 1.268 1 97.19 332 ARG B CA 1
ATOM 5083 C C . ARG B 1 332 ? 12.664 -29.625 1.024 1 97.19 332 ARG B C 1
ATOM 5085 O O . ARG B 1 332 ? 13.344 -28.703 1.479 1 97.19 332 ARG B O 1
ATOM 5092 N N . VAL B 1 333 ? 11.562 -29.406 0.322 1 95.25 333 VAL B N 1
ATOM 5093 C CA . VAL B 1 333 ? 11.078 -28.047 0.082 1 95.25 333 VAL B CA 1
ATOM 5094 C C . VAL B 1 333 ? 10.773 -27.359 1.413 1 95.25 333 VAL B C 1
ATOM 5096 O O . VAL B 1 333 ? 11.156 -26.219 1.63 1 95.25 333 VAL B O 1
ATOM 5099 N N . THR B 1 334 ? 10.141 -28.047 2.365 1 92.31 334 THR B N 1
ATOM 5100 C CA . THR B 1 334 ? 9.727 -27.469 3.639 1 92.31 334 THR B CA 1
ATOM 5101 C C . THR B 1 334 ? 10.945 -27.125 4.5 1 92.31 334 THR B C 1
ATOM 5103 O O . THR B 1 334 ? 10.859 -26.281 5.391 1 92.31 334 THR B O 1
ATOM 5106 N N . LYS B 1 335 ? 12.086 -27.781 4.133 1 91.5 335 LYS B N 1
ATOM 5107 C CA . LYS B 1 335 ? 13.328 -27.531 4.852 1 91.5 335 LYS B CA 1
ATOM 5108 C C . LYS B 1 335 ? 14.227 -26.562 4.078 1 91.5 335 LYS B C 1
ATOM 5110 O O . LYS B 1 335 ? 15.398 -26.406 4.406 1 91.5 335 LYS B O 1
ATOM 5115 N N . SER B 1 336 ? 13.703 -26.031 3.033 1 88.88 336 SER B N 1
ATOM 5116 C CA . SER B 1 336 ? 14.43 -25.109 2.178 1 88.88 336 SER B CA 1
ATOM 5117 C C . SER B 1 336 ? 15.688 -25.75 1.608 1 88.88 336 SER B C 1
ATOM 5119 O O . SER B 1 336 ? 16.719 -25.094 1.466 1 88.88 336 SER B O 1
ATOM 5121 N N . ASP B 1 337 ? 15.602 -27.031 1.416 1 92.38 337 ASP B N 1
ATOM 5122 C CA . ASP B 1 337 ? 16.688 -27.797 0.824 1 92.38 337 ASP B CA 1
ATOM 5123 C C . ASP B 1 337 ? 16.406 -28.094 -0.646 1 92.38 337 ASP B C 1
ATOM 5125 O O . ASP B 1 337 ? 16.25 -29.266 -1.022 1 92.38 337 ASP B O 1
ATOM 5129 N N . VAL B 1 338 ? 16.359 -27.156 -1.492 1 93.19 338 VAL B N 1
ATOM 5130 C CA . VAL B 1 338 ? 16.156 -27.281 -2.93 1 93.19 338 VAL B CA 1
ATOM 5131 C C . VAL B 1 338 ? 16.797 -26.094 -3.652 1 93.19 338 VAL B C 1
ATOM 5133 O O . VAL B 1 338 ? 16.734 -24.969 -3.18 1 93.19 338 VAL B O 1
ATOM 5136 N N . ARG B 1 339 ? 17.453 -26.359 -4.738 1 92.06 339 ARG B N 1
ATOM 5137 C CA . ARG B 1 339 ? 18.062 -25.328 -5.578 1 92.06 339 ARG B CA 1
ATOM 5138 C C . ARG B 1 339 ? 17.406 -25.297 -6.961 1 92.06 339 ARG B C 1
ATOM 5140 O O . ARG B 1 339 ? 17.859 -26 -7.871 1 92.06 339 ARG B O 1
ATOM 5147 N N . TYR B 1 340 ? 16.641 -24.562 -7.184 1 95 340 TYR B N 1
ATOM 5148 C CA . TYR B 1 340 ? 15.727 -23.734 -6.402 1 95 340 TYR B CA 1
ATOM 5149 C C . TYR B 1 340 ? 14.305 -24.281 -6.484 1 95 340 TYR B C 1
ATOM 5151 O O . TYR B 1 340 ? 13.453 -23.922 -5.664 1 95 340 TYR B O 1
ATOM 5159 N N . ARG B 1 341 ? 14 -25.078 -7.555 1 97.94 341 ARG B N 1
ATOM 5160 C CA . ARG B 1 341 ? 12.688 -25.688 -7.777 1 97.94 341 ARG B CA 1
ATOM 5161 C C . ARG B 1 341 ? 12.812 -27.156 -8.125 1 97.94 341 ARG B C 1
ATOM 5163 O O . ARG B 1 341 ? 13.703 -27.547 -8.875 1 97.94 341 ARG B O 1
ATOM 5170 N N . PHE B 1 342 ? 11.977 -27.969 -7.609 1 98.75 342 PHE B N 1
ATOM 5171 C CA . PHE B 1 342 ? 11.844 -29.328 -8.117 1 98.75 342 PHE B CA 1
ATOM 5172 C C . PHE B 1 342 ? 10.906 -29.359 -9.32 1 98.75 342 PHE B C 1
ATOM 5174 O O . PHE B 1 342 ? 9.906 -28.641 -9.352 1 98.75 342 PHE B O 1
ATOM 5181 N N . V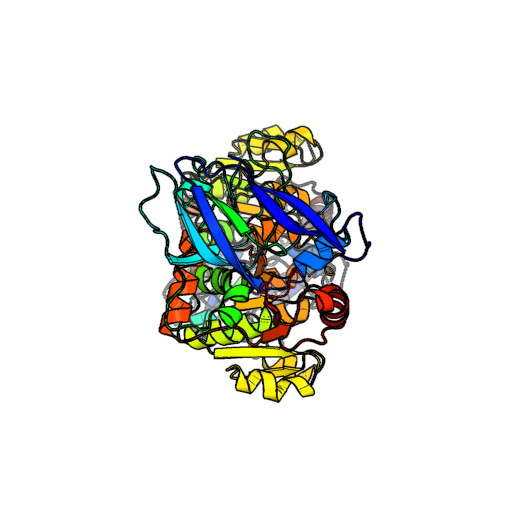AL B 1 343 ? 11.266 -30.203 -10.266 1 98.88 343 VAL B N 1
ATOM 5182 C CA . VAL B 1 343 ? 10.406 -30.516 -11.406 1 98.88 343 VAL B CA 1
ATOM 5183 C C . VAL B 1 343 ? 10.312 -32.031 -11.594 1 98.88 343 VAL B C 1
ATOM 5185 O O . VAL B 1 343 ? 11.328 -32.719 -11.531 1 98.88 343 VAL B O 1
ATOM 5188 N N . ILE B 1 344 ? 9.141 -32.5 -11.82 1 98.88 344 ILE B N 1
ATOM 5189 C CA . ILE B 1 344 ? 8.898 -33.906 -11.969 1 98.88 344 ILE B CA 1
ATOM 5190 C C . ILE B 1 344 ? 8.961 -34.281 -13.445 1 98.88 344 ILE B C 1
ATOM 5192 O O . ILE B 1 344 ? 8.312 -33.656 -14.281 1 98.88 344 ILE B O 1
ATOM 5196 N N . ASP B 1 345 ? 9.766 -35.312 -13.75 1 98.75 345 ASP B N 1
ATOM 5197 C CA . ASP B 1 345 ? 9.672 -35.969 -15.047 1 98.75 345 ASP B CA 1
ATOM 5198 C C . ASP B 1 345 ? 8.477 -36.906 -15.109 1 98.75 345 ASP B C 1
ATOM 5200 O O . ASP B 1 345 ? 8.531 -38.031 -14.586 1 98.75 345 ASP B O 1
ATOM 5204 N N . MET B 1 346 ? 7.543 -36.562 -15.836 1 98.31 346 MET B N 1
ATOM 5205 C CA . MET B 1 346 ? 6.262 -37.25 -15.766 1 98.31 346 MET B CA 1
ATOM 5206 C C . MET B 1 346 ? 6.316 -38.562 -16.531 1 98.31 346 MET B C 1
ATOM 5208 O O . MET B 1 346 ? 5.418 -39.406 -16.406 1 98.31 346 MET B O 1
ATOM 5212 N N . ALA B 1 347 ? 7.305 -38.75 -17.281 1 97.56 347 ALA B N 1
ATOM 5213 C CA . ALA B 1 347 ? 7.52 -40.062 -17.906 1 97.56 347 ALA B CA 1
ATOM 5214 C C . ALA B 1 347 ? 7.684 -41.156 -16.844 1 97.56 347 ALA B C 1
ATOM 5216 O O . ALA B 1 347 ? 7.566 -42.344 -17.156 1 97.56 347 ALA B O 1
ATOM 5217 N N . THR B 1 348 ? 7.938 -40.75 -15.648 1 97.12 348 THR B N 1
ATOM 5218 C CA . THR B 1 348 ? 8.227 -41.688 -14.578 1 97.12 348 THR B CA 1
ATOM 5219 C C . THR B 1 348 ? 6.98 -41.938 -13.742 1 97.12 348 THR B C 1
ATOM 5221 O O . THR B 1 348 ? 7.059 -42.594 -12.688 1 97.12 348 THR B O 1
ATOM 5224 N N . ILE B 1 349 ? 5.867 -41.5 -14.117 1 95.06 349 ILE B N 1
ATOM 5225 C CA . ILE B 1 349 ? 4.648 -41.562 -13.312 1 95.06 349 ILE B CA 1
ATOM 5226 C C . ILE B 1 349 ? 4.266 -43 -13.047 1 95.06 349 ILE B C 1
ATOM 5228 O O . ILE B 1 349 ? 3.654 -43.312 -12.023 1 95.06 349 ILE B O 1
ATOM 5232 N N . GLY B 1 350 ? 4.578 -44 -13.945 1 86.12 350 GLY B N 1
ATOM 5233 C CA . GLY B 1 350 ? 4.246 -45.406 -13.812 1 86.12 350 GLY B CA 1
ATOM 5234 C C . GLY B 1 350 ? 5.301 -46.188 -13.055 1 86.12 350 GLY B C 1
ATOM 5235 O O . GLY B 1 350 ? 5.164 -47.406 -12.875 1 86.12 350 GLY B O 1
ATOM 5236 N N . GLN B 1 351 ? 6.297 -45.531 -12.711 1 77.31 351 GLN B N 1
ATOM 5237 C CA . GLN B 1 351 ? 7.371 -46.219 -12.016 1 77.31 351 GLN B CA 1
ATOM 5238 C C . GLN B 1 351 ? 7.141 -46.219 -10.508 1 77.31 351 GLN B C 1
ATOM 5240 O O . GLN B 1 351 ? 6.504 -45.281 -9.977 1 77.31 351 GLN B O 1
#

Secondary structure (DSSP, 8-state):
--EEEEEEEBSSTTPPPEEEEEEEPP--TTEEEEEEEEEEE-HHHHHHHTTSSS---SSB-----EEEEEEEE-TT--S--TT-EEEE-SEEE--S-SHHHHTT-GGG-TT-PEESSSSB-TTS-PBP--SSBSEEEEEGGGEEE--TTS-HHHHGGGGTHHHHHHHHHHHTT--TT-EEEEE--SHHHHHHHHHHHHTT-EEEEEES-GGGHHHHHHHT-SEEEETT-HHHHHHTTT-EEEEEE---S----HHHHHTEEEEEEEEE----SSPPPPPPHHHHHTTT-EEEE-----HHHHHHHHHHHHHHT----EEEE-GGGHHHHHHHHHTT-SSSEEEEEGGGTT-/--EEEEEEEBSSTTPPPEEEEEEEPP--TTEEEEEEEEEEE-HHHHHHHTTSSS---SSB-----EEEEEEEE-TT--S--TT-EEEE-SEEE--S-SHHHHTT-GGG-TT-PEESSSSB-TTS-PBP--SSBSEEEEEGGGEEE--TTS-HHHHGGGGTHHHHHHHHHHHTT--TT-EEEEE--SHHHHHHHHHHHHTT-EEEEEES-GGGHHHHHHHT-SEEEETT-HHHHHHTTT-EEEEEE---S----HHHHHTEEEEEEEEE----SSPPPPPPHHHHHTTT-EEEE-----HHHHHHHHHHHHHHT----EEEE-GGGHHHHHHHHHTT-SSSEEEEEGGGTT-

InterPro domains:
  IPR002328 Alcohol dehydrogenase, zinc-type, conserved site [PS00059] (63-77)
  IPR011032 GroES-like superfamily [SSF50129] (11-174)
  IPR013149 Alcohol dehydrogenase-like, C-terminal [PF00107] (187-309)
  IPR013154 Alcohol dehydrogenase-like, N-terminal [PF08240] (28-147)
  IPR020843 Enoylreductase domain [SM00829] (9-344)
  IPR036291 NAD(P)-binding domain superfamily [SSF51735] (150-314)
  IPR047109 Cinnamyl alcohol dehydrogenase-like [PTHR42683] (4-347)
  IPR047109 Cinnamyl alcohol dehydrogenase-like [cd05283] (6-345)

Nearest PDB structures (foldseek):
  1yqd-assembly1_A  TM=9.784E-01  e=4.089E-53  Populus tremuloides
  5vkt-assembly1_A  TM=9.692E-01  e=8.461E-53  Sorghum bicolor
  5z0c-assembly1_A-2  TM=9.771E-01  e=2.231E-51  Persicaria minor
  7cgu-assembly1_A  TM=9.720E-01  e=1.552E-48  Atropa belladonna
  8b1v-assembly1_A  TM=9.619E-01  e=2.371E-49  Tabernanthe iboga